Protein AF-A0A8S2LS28-F1 (afdb_monomer_lite)

Sequence (452 aa):
VANTTALYVLKAKDIATNVQEQQVVNEIISTATQCALATSQLVACTKVVAATISSPLCQEQLIESARNVTRSIEAVLQSCLPPAIIESSYCELNEGGKTVRRTLGEFLLHIKLVTDSTEVRSERTFSPMINSQSKLFSHRMIAHDEIEELDEENEDRQHDESIDQILIASDQLFSSVGDTAEMVKQAKILAQATAQLVSSLRQQAESVDDDTNQQQRFLSAAKMLADATAQMVESAKICATKPHDAQFQYQLKKSVEELRLATNMATSDHIKRKVLKRVEQCAKHCASYATQCIAATSASAVTHKHHQSHQDLVQQCKVIADLIPHIVQSIRACMITPDSYACQSNLLNTCEDFLGPATHLTNLINAILPSIQDQSQILQLTNSSKQLSHGLNDLRPCLNRAQELCYSTPLDTEAIVESIELLDRQLKNVKQQINDGNVRIQFQKNNFVLRI

Organism: NCBI:txid392030

InterPro domains:
  IPR035964 I/LWEQ domain superfamily [SSF109885] (1-108)
  IPR035964 I/LWEQ domain superfamily [SSF109885] (153-250)
  IPR049108 Talin, R4 domain [PF21692] (278-402)
  IPR057346 Talin-1/2, VBS2 domain [PF25177] (159-269)

Structure (mmCIF, N/CA/C/O backbone):
data_AF-A0A8S2LS28-F1
#
_entry.id   AF-A0A8S2LS28-F1
#
loop_
_atom_site.group_PDB
_atom_site.id
_atom_site.type_symbol
_atom_site.label_atom_id
_atom_site.label_alt_id
_atom_site.label_comp_id
_atom_site.label_asym_id
_atom_site.label_entity_id
_atom_site.label_seq_id
_atom_site.pdbx_PDB_ins_code
_atom_site.Cartn_x
_atom_site.Cartn_y
_atom_site.Cartn_z
_atom_site.occupancy
_atom_site.B_iso_or_equiv
_atom_site.auth_seq_id
_atom_site.auth_comp_id
_atom_site.auth_asym_id
_atom_site.auth_atom_id
_atom_site.pdbx_PDB_model_num
ATOM 1 N N . VAL A 1 1 ? 2.860 27.534 -6.891 1.00 83.50 1 VAL A N 1
ATOM 2 C CA . VAL A 1 1 ? 4.111 27.111 -6.220 1.00 83.50 1 VAL A CA 1
ATOM 3 C C . VAL A 1 1 ? 4.777 28.266 -5.477 1.00 83.50 1 VAL A C 1
ATOM 5 O O . VAL A 1 1 ? 4.610 28.332 -4.277 1.00 83.50 1 VAL A O 1
ATOM 8 N N . ALA A 1 2 ? 5.440 29.234 -6.126 1.00 88.50 2 ALA A N 1
ATOM 9 C CA . ALA A 1 2 ? 6.189 30.277 -5.397 1.00 88.50 2 ALA A CA 1
ATOM 10 C C . ALA A 1 2 ? 5.367 31.056 -4.346 1.00 88.50 2 ALA A C 1
ATOM 12 O O . ALA A 1 2 ? 5.822 31.232 -3.220 1.00 88.50 2 ALA A O 1
ATOM 13 N N . ASN A 1 3 ? 4.139 31.464 -4.685 1.00 89.12 3 ASN A N 1
ATOM 14 C CA . ASN A 1 3 ? 3.262 32.182 -3.753 1.00 89.12 3 ASN A CA 1
ATOM 15 C C . ASN A 1 3 ? 2.803 31.300 -2.581 1.00 89.12 3 ASN A C 1
ATOM 17 O O . ASN A 1 3 ? 2.796 31.754 -1.441 1.00 89.12 3 ASN A O 1
ATOM 21 N N . THR A 1 4 ? 2.455 30.036 -2.844 1.00 87.88 4 THR A N 1
ATOM 22 C CA . THR A 1 4 ? 2.045 29.091 -1.797 1.00 87.88 4 THR A CA 1
ATOM 23 C C . THR A 1 4 ? 3.216 28.755 -0.874 1.00 87.88 4 THR A C 1
ATOM 25 O O . THR A 1 4 ? 3.053 28.769 0.344 1.00 87.88 4 THR A O 1
ATOM 28 N N . THR A 1 5 ? 4.424 28.567 -1.416 1.00 89.56 5 THR A N 1
ATOM 29 C CA . THR A 1 5 ? 5.627 28.343 -0.604 1.00 89.56 5 THR A CA 1
ATOM 30 C C . THR A 1 5 ? 6.024 29.574 0.206 1.00 89.56 5 THR A C 1
ATOM 32 O O . THR A 1 5 ? 6.470 29.435 1.339 1.00 89.56 5 THR A O 1
ATOM 35 N N . ALA A 1 6 ? 5.836 30.787 -0.323 1.00 90.94 6 ALA A N 1
ATOM 36 C CA . ALA A 1 6 ? 6.096 32.012 0.431 1.00 90.94 6 ALA A CA 1
ATOM 37 C C . ALA A 1 6 ? 5.185 32.124 1.664 1.00 90.94 6 ALA A C 1
ATOM 39 O O . ALA A 1 6 ? 5.668 32.436 2.749 1.00 90.94 6 ALA A O 1
ATOM 40 N N . LEU A 1 7 ? 3.894 31.806 1.517 1.00 89.75 7 LEU A N 1
ATOM 41 C CA . LEU A 1 7 ? 2.953 31.757 2.641 1.00 89.75 7 LEU A CA 1
ATOM 42 C C . LEU A 1 7 ? 3.354 30.696 3.675 1.00 89.75 7 LEU A C 1
ATOM 44 O O . LEU A 1 7 ? 3.335 30.972 4.870 1.00 89.75 7 LEU A O 1
ATOM 48 N N . TYR A 1 8 ? 3.769 29.511 3.223 1.00 92.25 8 TYR A N 1
ATOM 49 C CA . TYR A 1 8 ? 4.277 28.448 4.094 1.00 92.25 8 TYR A CA 1
ATOM 50 C C . TYR A 1 8 ? 5.528 28.877 4.883 1.00 92.25 8 TYR A C 1
ATOM 52 O O . TYR A 1 8 ? 5.586 28.717 6.099 1.00 92.25 8 TYR A O 1
ATOM 60 N N . VAL A 1 9 ? 6.505 29.492 4.211 1.00 92.81 9 VAL A N 1
ATOM 61 C CA . VAL A 1 9 ? 7.738 29.995 4.838 1.00 92.81 9 VAL A CA 1
ATOM 62 C C . VAL A 1 9 ? 7.443 31.112 5.840 1.00 92.81 9 VAL A C 1
ATOM 64 O O . VAL A 1 9 ? 8.090 31.172 6.883 1.00 92.81 9 VAL A O 1
ATOM 67 N N . LEU A 1 10 ? 6.480 31.993 5.553 1.00 91.38 10 LEU A N 1
ATOM 68 C CA . LEU A 1 10 ? 6.049 33.020 6.504 1.00 91.38 10 LEU A CA 1
ATOM 69 C C . LEU A 1 10 ? 5.444 32.390 7.761 1.00 91.38 10 LEU A C 1
ATOM 71 O O . LEU A 1 10 ? 5.875 32.728 8.856 1.00 91.38 10 LEU A O 1
ATOM 75 N N . LYS A 1 11 ? 4.562 31.395 7.610 1.00 89.50 11 LYS A N 1
ATOM 76 C CA . LYS A 1 11 ? 4.008 30.652 8.752 1.00 89.50 11 LYS A CA 1
ATOM 77 C C . LYS A 1 11 ? 5.091 29.970 9.593 1.00 89.50 11 LYS A C 1
ATOM 79 O O . LYS A 1 11 ? 5.051 30.061 10.815 1.00 89.50 11 LYS A O 1
ATOM 84 N N . ALA A 1 12 ? 6.080 29.330 8.965 1.00 89.31 12 ALA A N 1
ATOM 85 C CA . ALA A 1 12 ? 7.206 28.725 9.686 1.00 89.31 12 ALA A CA 1
ATOM 86 C C . ALA A 1 12 ? 7.995 29.768 10.501 1.00 89.31 12 ALA A C 1
ATOM 88 O O . ALA A 1 12 ? 8.379 29.519 11.643 1.00 89.31 12 ALA A O 1
ATOM 89 N N . LYS A 1 13 ? 8.197 30.967 9.938 1.00 89.06 13 LYS A N 1
ATOM 90 C CA . LYS A 1 13 ? 8.853 32.085 10.631 1.00 89.06 13 LYS A CA 1
ATOM 91 C C . LYS A 1 13 ? 8.015 32.628 11.785 1.00 89.06 13 LYS A C 1
ATOM 93 O O . LYS A 1 13 ? 8.578 32.904 12.838 1.00 89.06 13 LYS A O 1
ATOM 98 N N . ASP A 1 14 ? 6.700 32.738 11.614 1.00 88.25 14 ASP A N 1
ATOM 99 C CA . ASP A 1 14 ? 5.787 33.165 12.677 1.00 88.25 14 ASP A CA 1
ATOM 100 C C . ASP A 1 14 ? 5.802 32.169 13.844 1.00 88.25 14 ASP A C 1
ATOM 102 O O . ASP A 1 14 ? 5.876 32.573 15.003 1.00 88.25 14 ASP A O 1
ATOM 106 N N . ILE A 1 15 ? 5.842 30.865 13.558 1.00 86.12 15 ILE A N 1
ATOM 107 C CA . ILE A 1 15 ? 6.005 29.823 14.581 1.00 86.12 15 ILE A CA 1
ATOM 108 C C . ILE A 1 15 ? 7.330 29.993 15.325 1.00 86.12 15 ILE A C 1
ATOM 110 O O . ILE A 1 15 ? 7.340 29.965 16.554 1.00 86.12 15 ILE A O 1
ATOM 114 N N . ALA A 1 16 ? 8.426 30.256 14.608 1.00 86.19 16 ALA A N 1
ATOM 115 C CA . ALA A 1 16 ? 9.731 30.491 15.221 1.00 86.19 16 ALA A CA 1
ATOM 116 C C . ALA A 1 16 ? 9.730 31.688 16.195 1.00 86.19 16 ALA A C 1
ATOM 118 O O . ALA A 1 16 ? 10.484 31.674 17.163 1.00 86.19 16 ALA A O 1
ATOM 119 N N . THR A 1 17 ? 8.866 32.698 16.012 1.00 85.62 17 THR A N 1
ATOM 120 C CA . THR A 1 17 ? 8.755 33.816 16.977 1.00 85.62 17 THR A CA 1
ATOM 121 C C . THR A 1 17 ? 8.177 33.407 18.334 1.00 85.62 17 THR A C 1
ATOM 123 O O . THR A 1 17 ? 8.428 34.083 19.330 1.00 85.62 17 THR A O 1
ATOM 126 N N . ASN A 1 18 ? 7.443 32.292 18.387 1.00 81.44 18 ASN A N 1
ATOM 127 C CA . ASN A 1 18 ? 6.780 31.792 19.591 1.00 81.44 18 ASN A CA 1
ATOM 128 C C . ASN A 1 18 ? 7.591 30.705 20.323 1.00 81.44 18 ASN A C 1
ATOM 130 O O . ASN A 1 18 ? 7.162 30.222 21.372 1.00 81.44 18 ASN A O 1
ATOM 134 N N . VAL A 1 19 ? 8.755 30.315 19.792 1.00 82.81 19 VAL A N 1
ATOM 135 C CA . VAL A 1 19 ? 9.632 29.289 20.374 1.00 82.81 19 VAL A CA 1
ATOM 136 C C . VAL A 1 19 ? 10.618 29.929 21.355 1.00 82.81 19 VAL A C 1
ATOM 138 O O . VAL A 1 19 ? 11.262 30.930 21.055 1.00 82.81 19 VAL A O 1
ATOM 141 N N . GLN A 1 20 ? 10.748 29.339 22.546 1.00 79.31 20 GLN A N 1
ATOM 142 C CA . GLN A 1 20 ? 11.611 29.860 23.618 1.00 79.31 20 GLN A CA 1
ATOM 143 C C . GLN A 1 20 ? 13.089 29.481 23.430 1.00 79.31 20 GLN A C 1
ATOM 145 O O . GLN A 1 20 ? 13.981 30.198 23.883 1.00 79.31 20 GLN A O 1
ATOM 150 N N . GLU A 1 21 ? 13.360 28.356 22.767 1.00 84.56 21 GLU A N 1
ATOM 151 C CA . GLU A 1 21 ? 14.707 27.824 22.587 1.00 84.56 21 GLU A CA 1
ATOM 152 C C . GLU A 1 21 ? 15.373 28.376 21.321 1.00 84.56 21 GLU A C 1
ATOM 154 O O . GLU A 1 21 ? 14.998 28.068 20.191 1.00 84.56 21 GLU A O 1
ATOM 159 N N . GLN A 1 22 ? 16.415 29.187 21.508 1.00 82.94 22 GLN A N 1
ATOM 160 C CA . GLN A 1 22 ? 17.060 29.920 20.417 1.00 82.94 22 GLN A CA 1
ATOM 161 C C . GLN A 1 22 ? 17.765 29.014 19.389 1.00 82.94 22 GLN A C 1
ATOM 163 O O . GLN A 1 22 ? 17.930 29.406 18.235 1.00 82.94 22 GLN A O 1
ATOM 168 N N . GLN A 1 23 ? 18.167 27.800 19.782 1.00 83.75 23 GLN A N 1
ATOM 169 C CA . GLN A 1 23 ? 18.731 26.811 18.856 1.00 83.75 23 GLN A CA 1
ATOM 170 C C . GLN A 1 23 ? 17.678 26.321 17.855 1.00 83.75 23 GLN A C 1
ATOM 172 O O . GLN A 1 23 ? 17.929 26.361 16.652 1.00 83.75 23 GLN A O 1
ATOM 177 N N . VAL A 1 24 ? 16.483 25.981 18.343 1.00 82.62 24 VAL A N 1
ATOM 178 C CA . VAL A 1 24 ? 15.341 25.550 17.523 1.00 82.62 24 VAL A CA 1
ATOM 179 C C . VAL A 1 24 ? 14.871 26.683 16.606 1.00 82.62 24 VAL A C 1
ATOM 181 O O . VAL A 1 24 ? 14.638 26.467 15.421 1.00 82.62 24 VAL A O 1
ATOM 184 N N . VAL A 1 25 ? 14.830 27.926 17.103 1.00 85.94 25 VAL A N 1
ATOM 185 C CA . VAL A 1 25 ? 14.529 29.109 16.273 1.00 85.94 25 VAL A CA 1
ATOM 186 C C . VAL A 1 25 ? 15.505 29.225 15.099 1.00 85.94 25 VAL A C 1
ATOM 188 O O . VAL A 1 25 ? 15.082 29.383 13.956 1.00 85.94 25 VAL A O 1
ATOM 191 N N . ASN A 1 26 ? 16.812 29.129 15.355 1.00 88.19 26 ASN A N 1
ATOM 192 C CA . ASN A 1 26 ? 17.822 29.237 14.300 1.00 88.19 26 ASN A CA 1
ATOM 193 C C . ASN A 1 26 ? 17.709 28.103 13.270 1.00 88.19 26 ASN A C 1
ATOM 195 O O . ASN A 1 26 ? 17.910 28.341 12.077 1.00 88.19 26 ASN A O 1
ATOM 199 N N . GLU A 1 27 ? 17.364 26.895 13.716 1.00 88.56 27 GLU A N 1
ATOM 200 C CA . GLU A 1 27 ? 17.134 25.743 12.848 1.00 88.56 27 GLU A CA 1
ATOM 201 C C . GLU A 1 27 ? 15.924 25.958 11.929 1.00 88.56 27 GLU A C 1
ATOM 203 O O . GLU A 1 27 ? 16.075 25.867 10.710 1.00 88.56 27 GLU A O 1
ATOM 208 N N . ILE A 1 28 ? 14.772 26.365 12.478 1.00 89.12 28 ILE A N 1
ATOM 209 C CA . ILE A 1 28 ? 13.546 26.648 11.709 1.00 89.12 28 ILE A CA 1
ATOM 210 C C . ILE A 1 28 ? 13.777 27.771 10.692 1.00 89.12 28 ILE A C 1
ATOM 212 O O . ILE A 1 28 ? 13.354 27.686 9.539 1.00 89.12 28 ILE A O 1
ATOM 216 N N . ILE A 1 29 ? 14.470 28.845 11.084 1.00 90.81 29 ILE A N 1
ATOM 217 C CA . ILE A 1 29 ? 14.771 29.951 10.167 1.00 90.81 29 ILE A CA 1
ATOM 218 C C . ILE A 1 29 ? 15.705 29.492 9.041 1.00 90.81 29 ILE A C 1
ATOM 220 O O . ILE A 1 29 ? 15.517 29.899 7.888 1.00 90.81 29 ILE A O 1
ATOM 224 N N . SER A 1 30 ? 16.690 28.645 9.346 1.00 91.06 30 SER A N 1
ATOM 225 C CA . SER A 1 30 ? 17.614 28.088 8.356 1.00 91.06 30 SER A CA 1
ATOM 226 C C . SER A 1 30 ? 16.880 27.207 7.340 1.00 91.06 30 SER A C 1
ATOM 228 O O . SER A 1 30 ? 16.948 27.471 6.135 1.00 91.06 30 SER A O 1
ATOM 230 N N . THR A 1 31 ? 16.097 26.230 7.810 1.00 91.44 31 THR A N 1
ATOM 231 C CA . THR A 1 31 ? 15.324 25.315 6.953 1.00 91.44 31 THR A CA 1
ATOM 232 C C . THR A 1 31 ? 14.282 26.073 6.124 1.00 91.44 31 THR A C 1
ATOM 234 O O . THR A 1 31 ? 14.168 25.850 4.915 1.00 91.44 31 THR A O 1
ATOM 237 N N . ALA A 1 32 ? 13.594 27.061 6.708 1.00 92.44 32 ALA A N 1
ATOM 238 C CA . ALA A 1 32 ? 12.613 27.885 6.000 1.00 92.44 32 ALA A CA 1
ATOM 239 C C . ALA A 1 32 ? 13.264 28.765 4.916 1.00 92.44 32 ALA A C 1
ATOM 241 O O . ALA A 1 32 ? 12.710 28.951 3.827 1.00 92.44 32 ALA A O 1
ATOM 242 N N . THR A 1 33 ? 14.467 29.283 5.176 1.00 92.94 33 THR A N 1
ATOM 243 C CA . THR A 1 33 ? 15.238 30.055 4.189 1.00 92.94 33 THR A CA 1
ATOM 244 C C . THR A 1 33 ? 15.722 29.164 3.046 1.00 92.94 33 THR A C 1
ATOM 246 O O . THR A 1 33 ? 15.636 29.558 1.880 1.00 92.94 33 THR A O 1
ATOM 249 N N . GLN A 1 34 ? 16.156 27.940 3.352 1.00 91.88 34 GLN A N 1
ATOM 250 C CA . GLN A 1 34 ? 16.538 26.952 2.347 1.00 91.88 34 GLN A CA 1
ATOM 251 C C . GLN A 1 34 ? 15.347 26.536 1.470 1.00 91.88 34 GLN A C 1
ATOM 253 O O . GLN A 1 34 ? 15.490 26.461 0.250 1.00 91.88 34 GLN A O 1
ATOM 258 N N . CYS A 1 35 ? 14.150 26.395 2.047 1.00 92.62 35 CYS A N 1
ATOM 259 C CA . CYS A 1 35 ? 12.914 26.156 1.298 1.00 92.62 35 CYS A CA 1
ATOM 260 C C . CYS A 1 35 ? 12.576 27.302 0.329 1.00 92.62 35 CYS A C 1
ATOM 262 O O . CYS A 1 35 ? 12.234 27.068 -0.838 1.00 92.62 35 CYS A O 1
ATOM 264 N N . ALA A 1 36 ? 12.721 28.557 0.766 1.00 92.62 36 ALA A N 1
ATOM 265 C CA . ALA A 1 36 ? 12.530 29.719 -0.104 1.00 92.62 36 ALA A CA 1
ATOM 266 C C . ALA A 1 36 ? 13.556 29.764 -1.256 1.00 92.62 36 ALA A C 1
ATOM 268 O O . ALA A 1 36 ? 13.208 30.090 -2.398 1.00 92.62 36 ALA A O 1
ATOM 269 N N . LEU A 1 37 ? 14.812 29.396 -0.977 1.00 92.12 37 LEU A N 1
ATOM 270 C CA . LEU A 1 37 ? 15.877 29.323 -1.978 1.00 92.12 37 LEU A CA 1
ATOM 271 C C . LEU A 1 37 ? 15.606 28.226 -3.015 1.00 92.12 37 LEU A C 1
ATOM 273 O O . LEU A 1 37 ? 15.642 28.514 -4.211 1.00 92.12 37 LEU A O 1
ATOM 277 N N . ALA A 1 38 ? 15.282 27.006 -2.577 1.00 90.75 38 ALA A N 1
ATOM 278 C CA . ALA A 1 38 ? 14.950 25.886 -3.462 1.00 90.75 38 ALA A CA 1
ATOM 279 C C . ALA A 1 38 ? 13.781 26.241 -4.395 1.00 90.75 38 ALA A C 1
ATOM 281 O O . ALA A 1 38 ? 13.819 25.982 -5.597 1.00 90.75 38 ALA A O 1
ATOM 282 N N . THR A 1 39 ? 12.775 26.944 -3.870 1.00 92.75 39 THR A N 1
ATOM 283 C CA . THR A 1 39 ? 11.625 27.406 -4.663 1.00 92.75 39 THR A CA 1
ATOM 284 C C . THR A 1 39 ? 12.027 28.455 -5.698 1.00 92.75 39 THR A C 1
ATOM 286 O O . THR A 1 39 ? 11.558 28.432 -6.836 1.00 92.75 39 THR A O 1
ATOM 289 N N . SER A 1 40 ? 12.934 29.363 -5.337 1.00 92.12 40 SER A N 1
ATOM 290 C CA . SER A 1 40 ? 13.470 30.365 -6.266 1.00 92.12 40 SER A CA 1
ATOM 291 C C . SER A 1 40 ? 14.289 29.715 -7.385 1.00 92.12 40 SER A C 1
ATOM 293 O O . SER A 1 40 ? 14.170 30.109 -8.547 1.00 92.12 40 SER A O 1
ATOM 295 N N . GLN A 1 41 ? 15.071 28.684 -7.054 1.00 89.88 41 GLN A N 1
ATOM 296 C CA . GLN A 1 41 ? 15.812 27.880 -8.026 1.00 89.88 41 GLN A CA 1
ATOM 297 C C . GLN A 1 41 ? 14.872 27.129 -8.971 1.00 89.88 41 GLN A C 1
ATOM 299 O O . GLN A 1 41 ? 15.098 27.159 -10.178 1.00 89.88 41 GLN A O 1
ATOM 304 N N . LEU A 1 42 ? 13.777 26.550 -8.467 1.00 90.62 42 LEU A N 1
ATOM 305 C CA . LEU A 1 42 ? 12.749 25.923 -9.300 1.00 90.62 42 LEU A CA 1
ATOM 306 C C . LEU A 1 42 ? 12.133 26.918 -10.295 1.00 90.62 42 LEU A C 1
ATOM 308 O O . LEU A 1 42 ? 12.010 26.607 -11.480 1.00 90.62 42 LEU A O 1
ATOM 312 N N . VAL A 1 43 ? 11.781 28.130 -9.853 1.00 90.38 43 VAL A N 1
ATOM 313 C CA . VAL A 1 43 ? 11.233 29.172 -10.742 1.00 90.38 43 VAL A CA 1
ATOM 314 C C . VAL A 1 43 ? 12.255 29.588 -11.802 1.00 90.38 43 VAL A C 1
ATOM 316 O O . VAL A 1 43 ? 11.899 29.747 -12.971 1.00 90.38 43 VAL A O 1
ATOM 319 N N . ALA A 1 44 ? 13.520 29.763 -11.415 1.00 86.56 44 ALA A N 1
ATOM 320 C CA . ALA A 1 44 ? 14.593 30.102 -12.345 1.00 86.56 44 ALA A CA 1
ATOM 321 C C . ALA A 1 44 ? 14.822 28.981 -13.373 1.00 86.56 44 ALA A C 1
ATOM 323 O O . ALA A 1 44 ? 14.839 29.256 -14.572 1.00 86.56 44 ALA A O 1
ATOM 324 N N . CYS A 1 45 ? 14.906 27.729 -12.914 1.00 84.31 45 CYS A N 1
ATOM 325 C CA . CYS A 1 45 ? 15.014 26.535 -13.749 1.00 84.31 45 CYS A CA 1
ATOM 326 C C . CYS A 1 45 ? 13.861 26.480 -14.757 1.00 84.31 45 CYS A C 1
ATOM 328 O O . CYS A 1 45 ? 14.100 26.454 -15.961 1.00 84.31 45 CYS A O 1
ATOM 330 N N . THR A 1 46 ? 12.620 26.619 -14.279 1.00 87.38 46 THR A N 1
ATOM 331 C CA . THR A 1 46 ? 11.401 26.618 -15.105 1.00 87.38 46 THR A CA 1
ATOM 332 C C . THR A 1 46 ? 11.450 27.665 -16.214 1.00 87.38 46 THR A C 1
ATOM 334 O O . THR A 1 46 ? 11.116 27.363 -17.356 1.00 87.38 46 THR A O 1
ATOM 337 N N . LYS A 1 47 ? 11.905 28.888 -15.918 1.00 83.81 47 LYS A N 1
ATOM 338 C CA . LYS A 1 47 ? 12.027 29.953 -16.926 1.00 83.81 47 LYS A CA 1
ATOM 339 C C . LYS A 1 47 ? 13.036 29.615 -18.021 1.00 83.81 47 LYS A C 1
ATOM 341 O O . LYS A 1 47 ? 12.785 29.926 -19.181 1.00 83.81 47 LYS A O 1
ATOM 346 N N . VAL A 1 48 ? 14.159 28.997 -17.658 1.00 84.12 48 VAL A N 1
ATOM 347 C CA . VAL A 1 48 ? 15.207 28.604 -18.612 1.00 84.12 48 VAL A CA 1
ATOM 348 C C . VAL A 1 48 ? 14.732 27.447 -19.488 1.00 84.12 48 VAL A C 1
ATOM 350 O O . VAL A 1 48 ? 14.964 27.462 -20.695 1.00 84.12 48 VAL A O 1
ATOM 353 N N . VAL A 1 49 ? 14.029 26.473 -18.904 1.00 80.25 49 VAL A N 1
ATOM 354 C CA . VAL A 1 49 ? 13.598 25.271 -19.628 1.00 80.25 49 VAL A CA 1
ATOM 355 C C . VAL A 1 49 ? 12.253 25.405 -20.338 1.00 80.25 49 VAL A C 1
ATOM 357 O O . VAL A 1 49 ? 11.918 24.538 -21.137 1.00 80.25 49 VAL A O 1
ATOM 360 N N . ALA A 1 50 ? 11.485 26.476 -20.106 1.00 76.19 50 ALA A N 1
ATOM 361 C CA . ALA A 1 50 ? 10.165 26.670 -20.714 1.00 76.19 50 ALA A CA 1
ATOM 362 C C . ALA A 1 50 ? 10.194 26.597 -22.253 1.00 76.19 50 ALA A C 1
ATOM 364 O O . ALA A 1 50 ? 9.287 26.032 -22.860 1.00 76.19 50 ALA A O 1
ATOM 365 N N . ALA A 1 51 ? 11.252 27.118 -22.885 1.00 72.56 51 ALA A N 1
ATOM 366 C CA . ALA A 1 51 ? 11.423 27.091 -24.341 1.00 72.56 51 ALA A CA 1
ATOM 367 C C . ALA A 1 51 ? 11.893 25.728 -24.888 1.00 72.56 51 ALA A C 1
ATOM 369 O O . ALA A 1 51 ? 11.788 25.473 -26.085 1.00 72.56 51 ALA A O 1
ATOM 370 N N . THR A 1 52 ? 12.408 24.850 -24.025 1.00 75.88 52 THR A N 1
ATOM 371 C CA . THR A 1 52 ? 12.964 23.535 -24.378 1.00 75.88 52 THR A CA 1
ATOM 372 C C . THR A 1 52 ? 12.292 22.415 -23.592 1.00 75.88 52 THR A C 1
ATOM 374 O O . THR A 1 52 ? 12.894 21.368 -23.364 1.00 75.88 52 THR A O 1
ATOM 377 N N . ILE A 1 53 ? 11.042 22.616 -23.165 1.00 68.31 53 ILE A N 1
ATOM 378 C CA . ILE A 1 53 ? 10.360 21.704 -22.241 1.00 68.31 53 ILE A CA 1
ATOM 379 C C . ILE A 1 53 ? 10.043 20.342 -22.867 1.00 68.31 53 ILE A C 1
ATOM 381 O O . ILE A 1 53 ? 9.813 19.373 -22.155 1.00 68.31 53 ILE A O 1
ATOM 385 N N . SER A 1 54 ? 10.099 20.241 -24.196 1.00 63.66 54 SER A N 1
ATOM 386 C CA . SER A 1 54 ? 10.042 18.982 -24.947 1.00 63.66 54 SER A CA 1
ATOM 387 C C . SER A 1 54 ? 11.316 18.136 -24.797 1.00 63.66 54 SER A C 1
ATOM 389 O O . SER A 1 54 ? 11.309 16.959 -25.142 1.00 63.66 54 SER A O 1
ATOM 391 N N . SER A 1 55 ? 12.416 18.717 -24.303 1.00 70.00 55 SER A N 1
ATOM 392 C CA . SER A 1 55 ? 13.682 18.014 -24.104 1.00 70.00 55 SER A CA 1
ATOM 393 C C . SER A 1 55 ? 13.655 17.149 -22.833 1.00 70.00 55 SER A C 1
ATOM 395 O O . SER A 1 55 ? 13.365 17.676 -21.755 1.00 70.00 55 SER A O 1
ATOM 397 N N . PRO A 1 56 ? 14.060 15.867 -22.917 1.00 57.69 56 PRO A N 1
ATOM 398 C CA . PRO A 1 56 ? 14.128 14.933 -21.785 1.00 57.69 56 PRO A CA 1
ATOM 399 C C . PRO A 1 56 ? 14.931 15.470 -20.599 1.00 57.69 56 PRO A C 1
ATOM 401 O O . PRO A 1 56 ? 14.494 15.451 -19.454 1.00 57.69 56 PRO A O 1
ATOM 404 N N . LEU A 1 57 ? 16.120 15.994 -20.897 1.00 67.19 57 LEU A N 1
ATOM 405 C CA . LEU A 1 57 ? 17.095 16.432 -19.899 1.00 67.19 57 LEU A CA 1
ATOM 406 C C . LEU A 1 57 ? 16.595 17.665 -19.145 1.00 67.19 57 LEU A C 1
ATOM 408 O O . LEU A 1 57 ? 16.831 17.823 -17.952 1.00 67.19 57 LEU A O 1
ATOM 412 N N . CYS A 1 58 ? 15.873 18.543 -19.839 1.00 71.88 58 CYS A N 1
ATOM 413 C CA . CYS A 1 58 ? 15.264 19.720 -19.237 1.00 71.88 58 CYS A CA 1
ATOM 414 C C . CYS A 1 58 ? 14.114 19.345 -18.292 1.00 71.88 58 CYS A C 1
ATOM 416 O O . CYS A 1 58 ? 13.931 20.000 -17.267 1.00 71.88 58 CYS A O 1
ATOM 418 N N . GLN A 1 59 ? 13.371 18.283 -18.617 1.00 68.38 59 GLN A N 1
ATOM 419 C CA . GLN A 1 59 ? 12.316 17.746 -17.757 1.00 68.38 59 GLN A CA 1
ATOM 420 C C . GLN A 1 59 ? 12.908 17.137 -16.483 1.00 68.38 59 GLN A C 1
ATOM 422 O O . GLN A 1 59 ? 12.434 17.454 -15.398 1.00 68.38 59 GLN A O 1
ATOM 427 N N . GLU A 1 60 ? 13.980 16.346 -16.594 1.00 67.69 60 GLU A N 1
ATOM 428 C CA . GLU A 1 60 ? 14.688 15.779 -15.435 1.00 67.69 60 GLU A CA 1
ATOM 429 C C . GLU A 1 60 ? 15.206 16.858 -14.479 1.00 67.69 60 GLU A C 1
ATOM 431 O O . GLU A 1 60 ? 15.022 16.761 -13.269 1.00 67.69 60 GLU A O 1
ATOM 436 N N . GLN A 1 61 ? 15.801 17.929 -15.010 1.00 76.94 61 GLN A N 1
ATOM 437 C CA . GLN A 1 61 ? 16.304 19.036 -14.188 1.00 76.94 61 GLN A CA 1
ATOM 438 C C . GLN A 1 61 ? 15.186 19.793 -13.460 1.00 76.94 61 GLN A C 1
ATOM 440 O O . GLN A 1 61 ? 15.360 20.233 -12.320 1.00 76.94 61 GLN A O 1
ATOM 445 N N . LEU A 1 62 ? 14.029 19.949 -14.105 1.00 82.06 62 LEU A N 1
ATOM 446 C CA . LEU A 1 62 ? 12.873 20.613 -13.509 1.00 82.06 62 LEU A CA 1
ATOM 447 C C . LEU A 1 62 ? 12.234 19.748 -12.420 1.00 82.06 62 LEU A C 1
ATOM 449 O O . LEU A 1 62 ? 11.892 20.248 -11.350 1.00 82.06 62 LEU A O 1
ATOM 453 N N . ILE A 1 63 ? 12.147 18.449 -12.676 1.00 76.88 63 ILE A N 1
ATOM 454 C CA . ILE A 1 63 ? 11.726 17.436 -11.718 1.00 76.88 63 ILE A CA 1
ATOM 455 C C . ILE A 1 63 ? 12.640 17.426 -10.481 1.00 76.88 63 ILE A C 1
ATOM 457 O O . ILE A 1 63 ? 12.155 17.489 -9.354 1.00 76.88 63 ILE A O 1
ATOM 461 N N . GLU A 1 64 ? 13.961 17.405 -10.665 1.00 77.38 64 GLU A N 1
ATOM 462 C CA . GLU A 1 64 ? 14.908 17.400 -9.544 1.00 77.38 64 GLU A CA 1
ATOM 463 C C . GLU A 1 64 ? 14.847 18.711 -8.748 1.00 77.38 64 GLU A C 1
ATOM 465 O O . GLU A 1 64 ? 14.915 18.721 -7.518 1.00 77.38 64 GLU A O 1
ATOM 470 N N . SER A 1 65 ? 14.622 19.830 -9.441 1.00 84.50 65 SER A N 1
ATOM 471 C CA . SER A 1 65 ? 14.369 21.120 -8.795 1.00 84.50 65 SER A CA 1
ATOM 472 C C . SER A 1 65 ? 13.082 21.100 -7.962 1.00 84.50 65 SER A C 1
ATOM 474 O O . SER A 1 65 ? 13.053 21.692 -6.886 1.00 84.50 65 SER A O 1
ATOM 476 N N . ALA A 1 66 ? 12.033 20.411 -8.421 1.00 85.00 66 ALA A N 1
ATOM 477 C CA . ALA A 1 66 ? 10.793 20.240 -7.668 1.00 85.00 66 ALA A CA 1
ATOM 478 C C . ALA A 1 66 ? 11.011 19.356 -6.429 1.00 85.00 66 ALA A C 1
ATOM 480 O O . ALA A 1 66 ? 10.636 19.752 -5.327 1.00 85.00 66 ALA A O 1
ATOM 481 N N . ARG A 1 67 ? 11.730 18.234 -6.560 1.00 80.06 67 ARG A N 1
ATOM 482 C CA . ARG A 1 67 ? 12.114 17.379 -5.421 1.00 80.06 67 ARG A CA 1
ATOM 483 C C . ARG A 1 67 ? 12.892 18.131 -4.346 1.00 80.06 67 ARG A C 1
ATOM 485 O O . ARG A 1 67 ? 12.644 17.940 -3.158 1.00 80.06 67 ARG A O 1
ATOM 492 N N . ASN A 1 68 ? 13.811 19.013 -4.740 1.00 84.94 68 ASN A N 1
ATOM 493 C CA . ASN A 1 68 ? 14.548 19.851 -3.791 1.00 84.94 68 ASN A CA 1
ATOM 494 C C . ASN A 1 68 ? 13.621 20.763 -2.968 1.00 84.94 68 ASN A C 1
ATOM 496 O O . ASN A 1 68 ? 13.894 21.002 -1.789 1.00 84.94 68 ASN A O 1
ATOM 500 N N . VAL A 1 69 ? 12.524 21.255 -3.556 1.00 88.81 69 VAL A N 1
ATOM 501 C CA . VAL A 1 69 ? 11.503 22.026 -2.827 1.00 88.81 69 VAL A CA 1
ATOM 502 C C . VAL A 1 69 ? 10.787 21.131 -1.821 1.00 88.81 69 VAL A C 1
ATOM 504 O O . VAL A 1 69 ? 10.695 21.503 -0.655 1.00 88.81 69 VAL A O 1
ATOM 507 N N . THR A 1 70 ? 10.364 19.937 -2.232 1.00 83.81 70 THR A N 1
ATOM 508 C CA . THR A 1 70 ? 9.684 18.971 -1.357 1.00 83.81 70 THR A CA 1
ATOM 509 C C . THR A 1 70 ? 10.536 18.575 -0.148 1.00 83.81 70 THR A C 1
ATOM 511 O O . THR A 1 70 ? 10.095 18.754 0.987 1.00 83.81 70 THR A O 1
ATOM 514 N N . ARG A 1 71 ? 11.803 18.188 -0.361 1.00 84.50 71 ARG A N 1
ATOM 515 C CA . ARG A 1 71 ? 12.739 17.874 0.739 1.00 84.50 71 ARG A CA 1
ATOM 516 C C . ARG A 1 71 ? 12.946 19.053 1.690 1.00 84.50 71 ARG A C 1
ATOM 518 O O . ARG A 1 71 ? 13.128 18.869 2.890 1.00 84.50 71 ARG A O 1
ATOM 525 N N . SER A 1 72 ? 12.921 20.279 1.168 1.00 89.12 72 SER A N 1
ATOM 526 C CA . SER A 1 72 ? 13.062 21.474 2.003 1.00 89.12 72 SER A CA 1
ATOM 527 C C . SER A 1 72 ? 11.824 21.729 2.870 1.00 89.12 72 SER A C 1
ATOM 529 O O . SER A 1 72 ? 11.967 22.218 3.986 1.00 89.12 72 SER A O 1
ATOM 531 N N . ILE A 1 73 ? 10.623 21.381 2.394 1.00 88.56 73 ILE A N 1
ATOM 532 C CA . ILE A 1 73 ? 9.381 21.449 3.183 1.00 88.56 73 ILE A CA 1
ATOM 533 C C . ILE A 1 73 ? 9.424 20.422 4.320 1.00 88.56 73 ILE A C 1
ATOM 535 O O . ILE A 1 73 ? 9.105 20.752 5.457 1.00 88.56 73 ILE A O 1
ATOM 539 N N . GLU A 1 74 ? 9.870 19.195 4.050 1.00 84.12 74 GLU A N 1
ATOM 540 C CA . GLU A 1 74 ? 10.048 18.174 5.093 1.00 84.12 74 GLU A CA 1
ATOM 541 C C . GLU A 1 74 ? 11.062 18.592 6.154 1.00 84.12 74 GLU A C 1
ATOM 543 O O . GLU A 1 74 ? 10.799 18.427 7.342 1.00 84.12 74 GLU A O 1
ATOM 548 N N . ALA A 1 75 ? 12.192 19.180 5.750 1.00 86.44 75 ALA A N 1
ATOM 549 C CA . ALA A 1 75 ? 13.189 19.687 6.689 1.00 86.44 75 ALA A CA 1
ATOM 550 C C . ALA A 1 75 ? 12.604 20.760 7.625 1.00 86.44 75 ALA A C 1
ATOM 552 O O . ALA A 1 75 ? 12.906 20.778 8.817 1.00 86.44 75 ALA A O 1
ATOM 553 N N . VAL A 1 76 ? 11.721 21.624 7.108 1.00 88.94 76 VAL A N 1
ATOM 554 C CA . VAL A 1 76 ? 10.998 22.609 7.927 1.00 88.94 76 VAL A CA 1
ATOM 555 C C . VAL A 1 76 ? 10.027 21.917 8.887 1.00 88.94 76 VAL A C 1
ATOM 557 O O . VAL A 1 76 ? 10.026 22.241 10.074 1.00 88.94 76 VAL A O 1
ATOM 560 N N . LEU A 1 77 ? 9.247 20.934 8.423 1.00 87.50 77 LEU A N 1
ATOM 561 C CA . LEU A 1 77 ? 8.331 20.172 9.283 1.00 87.50 77 LEU A CA 1
ATOM 562 C C . LEU A 1 77 ? 9.073 19.400 10.383 1.00 87.50 77 LEU A C 1
ATOM 564 O O . LEU A 1 77 ? 8.632 19.409 11.526 1.00 87.50 77 LEU A O 1
ATOM 568 N N . GLN A 1 78 ? 10.217 18.791 10.070 1.00 85.50 78 GLN A N 1
ATOM 569 C CA . GLN A 1 78 ? 11.069 18.100 11.041 1.00 85.50 78 GLN A CA 1
ATOM 570 C C . GLN A 1 78 ? 11.596 19.053 12.115 1.00 85.50 78 GLN A C 1
ATOM 572 O O . GLN A 1 78 ? 11.474 18.762 13.303 1.00 85.50 78 GLN A O 1
ATOM 577 N N . SER A 1 79 ? 12.075 20.237 11.718 1.00 85.44 79 SER A N 1
ATOM 578 C CA . SER A 1 79 ? 12.517 21.265 12.674 1.00 85.44 79 SER A CA 1
ATOM 579 C C . SER A 1 79 ? 11.389 21.808 13.562 1.00 85.44 79 SER A C 1
ATOM 581 O O . SER A 1 79 ? 11.660 22.484 14.551 1.00 85.44 79 SER A O 1
ATOM 583 N N . CYS A 1 80 ? 10.126 21.513 13.226 1.00 82.75 80 CYS A N 1
ATOM 584 C CA . CYS A 1 80 ? 8.954 21.996 13.944 1.00 82.75 80 CYS A CA 1
ATOM 585 C C . CYS A 1 80 ? 8.229 20.931 14.799 1.00 82.75 80 CYS A C 1
ATOM 587 O O . CYS A 1 80 ? 7.140 21.212 15.298 1.00 82.75 80 CYS A O 1
ATOM 589 N N . LEU A 1 81 ? 8.778 19.720 14.960 1.00 77.75 81 LEU A N 1
ATOM 590 C CA . LEU A 1 81 ? 8.101 18.603 15.640 1.00 77.75 81 LEU A CA 1
ATOM 591 C C . LEU A 1 81 ? 7.800 18.863 17.141 1.00 77.75 81 LEU A C 1
ATOM 593 O O . LEU A 1 81 ? 8.621 19.451 17.853 1.00 77.75 81 LEU A O 1
ATOM 597 N N . PRO A 1 82 ? 6.660 18.372 17.675 1.00 68.38 82 PRO A N 1
ATOM 598 C CA . PRO A 1 82 ? 6.393 18.362 19.119 1.00 68.38 82 PRO A CA 1
ATOM 599 C C . PRO A 1 82 ? 7.443 17.530 19.889 1.00 68.38 82 PRO A C 1
ATOM 601 O O . PRO A 1 82 ? 7.880 16.501 19.371 1.00 68.38 82 PRO A O 1
ATOM 604 N N . PRO A 1 83 ? 7.852 17.910 21.122 1.00 56.09 83 PRO A N 1
ATOM 605 C CA . PRO A 1 83 ? 7.239 18.896 22.021 1.00 56.09 83 PRO A CA 1
ATOM 606 C C . PRO A 1 83 ? 7.781 20.333 21.891 1.00 56.09 83 PRO A C 1
ATOM 608 O O . PRO A 1 83 ? 7.472 21.171 22.735 1.00 56.09 83 PRO A O 1
ATOM 611 N N . ALA A 1 84 ? 8.590 20.638 20.870 1.00 60.97 84 ALA A N 1
ATOM 612 C CA . ALA A 1 84 ? 9.244 21.944 20.745 1.00 60.97 84 ALA A CA 1
ATOM 613 C C . ALA A 1 84 ? 8.269 23.102 20.434 1.00 60.97 84 ALA A C 1
ATOM 615 O O . ALA A 1 84 ? 8.564 24.257 20.748 1.00 60.97 84 ALA A O 1
ATOM 616 N N . ILE A 1 85 ? 7.107 22.805 19.834 1.00 69.44 85 ILE A N 1
ATOM 617 C CA . ILE A 1 85 ? 6.092 23.769 19.373 1.00 69.44 85 ILE A CA 1
ATOM 618 C C . ILE A 1 85 ? 4.676 23.299 19.746 1.00 69.44 85 ILE A C 1
ATOM 620 O O . ILE A 1 85 ? 4.420 22.113 19.945 1.00 69.44 85 ILE A O 1
ATOM 624 N N . ILE A 1 86 ? 3.742 24.255 19.822 1.00 77.94 86 ILE A N 1
ATOM 625 C CA . ILE A 1 86 ? 2.306 24.033 20.031 1.00 77.94 86 ILE A CA 1
ATOM 626 C C . ILE A 1 86 ? 1.728 23.150 18.912 1.00 77.94 86 ILE A C 1
ATOM 628 O O . ILE A 1 86 ? 1.789 23.497 17.733 1.00 77.94 86 ILE A O 1
ATOM 632 N N . GLU A 1 87 ? 1.079 22.054 19.300 1.00 74.50 87 GLU A N 1
ATOM 633 C CA . GLU A 1 87 ? 0.503 21.036 18.407 1.00 74.50 87 GLU A CA 1
ATOM 634 C C . GLU A 1 87 ? -0.477 21.615 17.363 1.00 74.50 87 GLU A C 1
ATOM 636 O O . GLU A 1 87 ? -0.449 21.232 16.195 1.00 74.50 87 GLU A O 1
ATOM 641 N N . SER A 1 88 ? -1.267 22.629 17.740 1.00 77.62 88 SER A N 1
ATOM 642 C CA . SER A 1 88 ? -2.163 23.357 16.822 1.00 77.62 88 SER A CA 1
ATOM 643 C C . SER A 1 88 ? -1.404 24.102 15.718 1.00 77.62 88 SER A C 1
ATOM 645 O O . SER A 1 88 ? -1.794 24.053 14.554 1.00 77.62 88 SER A O 1
ATOM 647 N N . SER A 1 89 ? -0.306 24.783 16.060 1.00 81.00 89 SER A N 1
ATOM 648 C CA . SER A 1 89 ? 0.503 25.528 15.089 1.00 81.00 89 SER A CA 1
ATOM 649 C C . SER A 1 89 ? 1.280 24.590 14.165 1.00 81.00 89 SER A C 1
ATOM 651 O O . SER A 1 89 ? 1.458 24.893 12.987 1.00 81.00 89 SER A O 1
ATOM 653 N N . TYR A 1 90 ? 1.694 23.428 14.679 1.00 83.50 90 TYR A N 1
ATOM 654 C CA . TYR A 1 90 ? 2.292 22.369 13.872 1.00 83.50 90 TYR A CA 1
ATOM 655 C C . TYR A 1 90 ? 1.304 21.807 12.842 1.00 83.50 90 TYR A C 1
ATOM 657 O O . TYR A 1 90 ? 1.656 21.677 11.671 1.00 83.50 90 TYR A O 1
ATOM 665 N N . CYS A 1 91 ? 0.054 21.547 13.242 1.00 79.94 91 CYS A N 1
ATOM 666 C CA . CYS A 1 91 ? -0.989 21.086 12.323 1.00 79.94 91 CYS A CA 1
ATOM 667 C C . CYS A 1 91 ? -1.235 22.091 11.187 1.00 79.94 91 CYS A C 1
ATOM 669 O O . CYS A 1 91 ? -1.246 21.713 10.017 1.00 79.94 91 CYS A O 1
ATOM 671 N N . GLU A 1 92 ? -1.354 23.385 11.500 1.00 81.50 92 GLU A N 1
ATOM 672 C CA . GLU A 1 92 ? -1.536 24.433 10.485 1.00 81.50 92 GLU A CA 1
ATOM 673 C C . GLU A 1 92 ? -0.338 24.576 9.534 1.00 81.50 92 GLU A C 1
ATOM 675 O O . GLU A 1 92 ? -0.509 24.879 8.345 1.00 81.50 92 GLU A O 1
ATOM 680 N N . LEU A 1 93 ? 0.881 24.381 10.045 1.00 87.44 93 LEU A N 1
ATOM 681 C CA . LEU A 1 93 ? 2.092 24.360 9.231 1.00 87.44 93 LEU A CA 1
ATOM 682 C C . LEU A 1 93 ? 2.105 23.137 8.312 1.00 87.44 93 LEU A C 1
ATOM 684 O O . LEU A 1 93 ? 2.424 23.274 7.131 1.00 87.44 93 LEU A O 1
ATOM 688 N N . ASN A 1 94 ? 1.722 21.969 8.828 1.00 85.00 94 ASN A N 1
ATOM 689 C CA . ASN A 1 94 ? 1.640 20.734 8.059 1.00 85.00 94 ASN A CA 1
ATOM 690 C C . ASN A 1 94 ? 0.648 20.863 6.894 1.00 85.00 94 ASN A C 1
ATOM 692 O O . ASN A 1 94 ? 1.013 20.591 5.752 1.00 85.00 94 ASN A O 1
ATOM 696 N N . GLU A 1 95 ? -0.546 21.406 7.142 1.00 81.19 95 GLU A N 1
ATOM 697 C CA . GLU A 1 95 ? -1.534 21.708 6.093 1.00 81.19 95 GLU A CA 1
ATOM 698 C C . GLU A 1 95 ? -1.011 22.720 5.057 1.00 81.19 95 GLU A C 1
ATOM 700 O O . GLU A 1 95 ? -1.239 22.593 3.846 1.00 81.19 95 GLU A O 1
ATOM 705 N N . GLY A 1 96 ? -0.234 23.711 5.505 1.00 85.06 96 GLY A N 1
ATOM 706 C CA . GLY A 1 96 ? 0.495 24.610 4.611 1.00 85.06 96 GLY A CA 1
ATOM 707 C C . GLY A 1 96 ? 1.491 23.864 3.715 1.00 85.06 96 GLY A C 1
ATOM 708 O O . GLY A 1 96 ? 1.545 24.126 2.513 1.00 85.06 96 GLY A O 1
ATOM 709 N N . GLY A 1 97 ? 2.235 22.909 4.278 1.00 85.88 97 GLY A N 1
ATOM 710 C CA . GLY A 1 97 ? 3.159 22.036 3.551 1.00 85.88 97 GLY A CA 1
ATOM 711 C C . GLY A 1 97 ? 2.449 21.174 2.504 1.00 85.88 97 GLY A C 1
ATOM 712 O O . GLY A 1 97 ? 2.864 21.180 1.342 1.00 85.88 97 GLY A O 1
ATOM 713 N N . LYS A 1 98 ? 1.331 20.533 2.878 1.00 79.12 98 LYS A N 1
ATOM 714 C CA . LYS A 1 98 ? 0.465 19.754 1.970 1.00 79.12 98 LYS A CA 1
ATOM 715 C C . LYS A 1 98 ? -0.007 20.595 0.786 1.00 79.12 98 LYS A C 1
ATOM 717 O O . LYS A 1 98 ? 0.094 20.200 -0.370 1.00 79.12 98 LYS A O 1
ATOM 722 N N . THR A 1 99 ? -0.465 21.819 1.054 1.00 81.44 99 THR A N 1
ATOM 723 C CA . THR A 1 99 ? -0.935 22.739 0.005 1.00 81.44 99 THR A CA 1
ATOM 724 C C . THR A 1 99 ? 0.168 23.063 -1.009 1.00 81.44 99 THR A C 1
ATOM 726 O O . THR A 1 99 ? -0.082 23.114 -2.219 1.00 81.44 99 THR A O 1
ATOM 729 N N . VAL A 1 100 ? 1.404 23.270 -0.542 1.00 86.38 100 VAL A N 1
ATOM 730 C CA . VAL A 1 100 ? 2.552 23.524 -1.423 1.00 86.38 100 VAL A CA 1
ATOM 731 C C . VAL A 1 100 ? 2.886 22.291 -2.261 1.00 86.38 100 VAL A C 1
ATOM 733 O O . VAL A 1 100 ? 3.068 22.443 -3.471 1.00 86.38 100 VAL A O 1
ATOM 736 N N . ARG A 1 101 ? 2.923 21.098 -1.652 1.00 83.00 101 ARG A N 1
ATOM 737 C CA . ARG A 1 101 ? 3.171 19.825 -2.348 1.00 83.00 101 ARG A CA 1
ATOM 738 C C . ARG A 1 101 ? 2.111 19.531 -3.407 1.00 83.00 101 ARG A C 1
ATOM 740 O O . ARG A 1 101 ? 2.479 19.309 -4.555 1.00 83.00 101 ARG A O 1
ATOM 747 N N . ARG A 1 102 ? 0.821 19.697 -3.093 1.00 76.38 102 ARG A N 1
ATOM 748 C CA . ARG A 1 102 ? -0.283 19.582 -4.066 1.00 76.38 102 ARG A CA 1
ATOM 749 C C . ARG A 1 102 ? -0.100 20.517 -5.262 1.00 76.38 102 ARG A C 1
ATOM 751 O O . ARG A 1 102 ? -0.119 20.082 -6.408 1.00 76.38 102 ARG A O 1
ATOM 758 N N . THR A 1 103 ? 0.164 21.801 -5.000 1.00 78.62 103 THR A N 1
ATOM 759 C CA . THR A 1 103 ? 0.380 22.791 -6.075 1.00 78.62 103 THR A CA 1
ATOM 760 C C . THR A 1 103 ? 1.604 22.443 -6.938 1.00 78.62 103 THR A C 1
ATOM 762 O O . THR A 1 103 ? 1.670 22.791 -8.117 1.00 78.62 103 THR A O 1
ATOM 765 N N . LEU A 1 104 ? 2.626 21.828 -6.337 1.00 82.94 104 LEU A N 1
ATOM 766 C CA . LEU A 1 104 ? 3.829 21.382 -7.033 1.00 82.94 104 LEU A CA 1
ATOM 767 C C . LEU A 1 104 ? 3.557 20.134 -7.887 1.00 82.94 104 LEU A C 1
ATOM 769 O O . LEU A 1 104 ? 4.038 20.078 -9.018 1.00 82.94 104 LEU A O 1
ATOM 773 N N . GLY A 1 105 ? 2.741 19.201 -7.391 1.00 74.38 105 GLY A N 1
ATOM 774 C CA . GLY A 1 105 ? 2.235 18.050 -8.141 1.00 74.38 105 GLY A CA 1
ATOM 775 C C . GLY A 1 105 ? 1.449 18.475 -9.382 1.00 74.38 105 GLY A C 1
ATOM 776 O O . GLY A 1 105 ? 1.817 18.110 -10.494 1.00 74.38 105 GLY A O 1
ATOM 777 N N . GLU A 1 106 ? 0.464 19.367 -9.234 1.00 74.75 106 GLU A N 1
ATOM 778 C CA . GLU A 1 106 ? -0.309 19.918 -10.365 1.00 74.75 106 GLU A CA 1
ATOM 779 C C . GLU A 1 106 ? 0.583 20.565 -11.438 1.00 74.75 106 GLU A C 1
ATOM 781 O O . GLU A 1 106 ? 0.359 20.418 -12.642 1.00 74.75 106 GLU A O 1
ATOM 786 N N . PHE A 1 107 ? 1.629 21.273 -11.010 1.00 81.50 107 PHE A N 1
ATOM 787 C CA . PHE A 1 107 ? 2.598 21.880 -11.916 1.00 81.50 107 PHE A CA 1
ATOM 788 C C . PHE A 1 107 ? 3.385 20.830 -12.717 1.00 81.50 107 PHE A C 1
ATOM 790 O O . PHE A 1 107 ? 3.555 20.983 -13.930 1.00 81.50 107 PHE A O 1
ATOM 797 N N . LEU A 1 108 ? 3.835 19.751 -12.072 1.00 77.00 108 LEU A N 1
ATOM 798 C CA . LEU A 1 108 ? 4.526 18.651 -12.749 1.00 77.00 108 LEU A CA 1
ATOM 799 C C . LEU A 1 108 ? 3.588 17.878 -13.686 1.00 77.00 108 LEU A C 1
ATOM 801 O O . LEU A 1 108 ? 3.989 17.529 -14.801 1.00 77.00 108 LEU A O 1
ATOM 805 N N . LEU A 1 109 ? 2.331 17.681 -13.285 1.00 67.50 109 LEU A N 1
ATOM 806 C CA . LEU A 1 109 ? 1.291 17.075 -14.113 1.00 67.50 109 LEU A CA 1
ATOM 807 C C . LEU A 1 109 ? 1.045 17.891 -15.388 1.00 67.50 109 LEU A C 1
ATOM 809 O O . LEU A 1 109 ? 1.027 17.344 -16.492 1.00 67.50 109 LEU A O 1
ATOM 813 N N . HIS A 1 110 ? 0.937 19.215 -15.263 1.00 71.81 110 HIS A N 1
ATOM 814 C CA . HIS A 1 110 ? 0.757 20.109 -16.406 1.00 71.81 110 HIS A CA 1
ATOM 815 C C . HIS A 1 110 ? 1.926 20.014 -17.402 1.00 71.81 110 HIS A C 1
ATOM 817 O O . HIS A 1 110 ? 1.721 19.977 -18.616 1.00 71.81 110 HIS A O 1
ATOM 823 N N . ILE A 1 111 ? 3.164 19.916 -16.914 1.00 69.25 111 ILE A N 1
ATOM 824 C CA . ILE A 1 111 ? 4.351 19.734 -17.766 1.00 69.25 111 ILE A CA 1
ATOM 825 C C . ILE A 1 111 ? 4.299 18.399 -18.522 1.00 69.25 111 ILE A C 1
ATOM 827 O O . ILE A 1 111 ? 4.697 18.319 -19.690 1.00 69.25 111 ILE A O 1
ATOM 831 N N . LYS A 1 112 ? 3.755 17.358 -17.889 1.00 62.16 112 LYS A N 1
ATOM 832 C CA . LYS A 1 112 ? 3.561 16.039 -18.497 1.00 62.16 112 LYS A CA 1
ATOM 833 C C . LYS A 1 112 ? 2.486 16.060 -19.597 1.00 62.16 112 LYS A C 1
ATOM 835 O O . LYS A 1 112 ? 2.730 15.540 -20.678 1.00 62.16 112 LYS A O 1
ATOM 840 N N . LEU A 1 113 ? 1.358 16.740 -19.383 1.00 61.66 113 LEU A N 1
ATOM 841 C CA . LEU A 1 113 ? 0.264 16.830 -20.367 1.00 61.66 113 LEU A CA 1
ATOM 842 C C . LEU A 1 113 ? 0.606 17.692 -21.597 1.00 61.66 113 LEU A C 1
ATOM 844 O O . LEU A 1 113 ? 0.246 17.356 -22.731 1.00 61.66 113 LEU A O 1
ATOM 848 N N . VAL A 1 114 ? 1.326 18.802 -21.399 1.00 60.66 114 VAL A N 1
ATOM 849 C CA . VAL A 1 114 ? 1.751 19.693 -22.497 1.00 60.66 114 VAL A CA 1
ATOM 850 C C . VAL A 1 114 ? 2.704 18.985 -23.466 1.00 60.66 114 VAL A C 1
ATOM 852 O O . VAL A 1 114 ? 2.694 19.264 -24.664 1.00 60.66 114 VAL A O 1
ATOM 855 N N . THR A 1 115 ? 3.508 18.046 -22.972 1.00 54.75 115 THR A N 1
ATOM 856 C CA . THR A 1 115 ? 4.509 17.333 -23.776 1.00 54.75 115 THR A CA 1
ATOM 857 C C . THR A 1 115 ? 3.901 16.180 -24.580 1.00 54.75 115 THR A C 1
ATOM 859 O O . THR A 1 115 ? 4.231 16.051 -25.762 1.00 54.75 115 THR A O 1
ATOM 862 N N . ASP A 1 116 ? 2.925 15.452 -24.029 1.00 49.06 116 ASP A N 1
ATOM 863 C CA . ASP A 1 116 ? 2.181 14.409 -24.762 1.00 49.06 116 ASP A CA 1
ATOM 864 C C . ASP A 1 116 ? 1.400 14.993 -25.959 1.00 49.06 116 ASP A C 1
ATOM 866 O O . ASP A 1 116 ? 1.305 14.384 -27.025 1.00 49.06 116 ASP A O 1
ATOM 870 N N . SER A 1 117 ? 0.917 16.234 -25.840 1.00 43.22 117 SER A N 1
ATOM 871 C CA . SER A 1 117 ? 0.193 16.933 -26.916 1.00 43.22 117 SER A CA 1
ATOM 872 C C . SER A 1 117 ? 1.081 17.323 -28.112 1.00 43.22 117 SER A C 1
ATOM 874 O O . SER A 1 117 ? 0.580 17.535 -29.220 1.00 43.22 117 SER A O 1
ATOM 876 N N . THR A 1 118 ? 2.401 17.439 -27.913 1.00 45.75 118 THR A N 1
ATOM 877 C CA . THR A 1 118 ? 3.348 17.856 -28.965 1.00 45.75 118 THR A CA 1
ATOM 878 C C . THR A 1 118 ? 3.904 16.699 -29.801 1.00 45.75 118 THR A C 1
ATOM 880 O O . THR A 1 118 ? 4.218 16.913 -30.975 1.00 45.75 118 THR A O 1
ATOM 883 N N . GLU A 1 119 ? 3.961 15.475 -29.265 1.00 41.03 119 GLU A N 1
ATOM 884 C CA . GLU A 1 119 ? 4.460 14.296 -29.998 1.00 41.03 119 GLU A CA 1
ATOM 885 C C . GLU A 1 119 ? 3.471 13.817 -31.079 1.00 41.03 119 GLU A C 1
ATOM 887 O O . GLU A 1 119 ? 3.879 13.506 -32.200 1.00 41.03 119 GLU A O 1
ATOM 892 N N . VAL A 1 120 ? 2.158 13.918 -30.829 1.00 41.75 120 VAL A N 1
ATOM 893 C CA . VAL A 1 120 ? 1.097 13.498 -31.773 1.00 41.75 120 VAL A CA 1
ATOM 894 C C . VAL A 1 120 ? 1.118 14.284 -33.098 1.00 41.75 120 VAL A C 1
ATOM 896 O O . VAL A 1 120 ? 0.619 13.816 -34.125 1.00 41.75 120 VAL A O 1
ATOM 899 N N . ARG A 1 121 ? 1.721 15.480 -33.131 1.00 30.22 121 ARG A N 1
ATOM 900 C CA . ARG A 1 121 ? 1.755 16.327 -34.336 1.00 30.22 121 ARG A CA 1
ATOM 901 C C . ARG A 1 121 ? 2.925 16.017 -35.285 1.00 30.22 121 ARG A C 1
ATOM 903 O O . ARG A 1 121 ? 2.873 16.459 -36.433 1.00 30.22 121 ARG A O 1
ATOM 910 N N . SER A 1 122 ? 3.929 15.244 -34.854 1.00 35.28 122 SER A N 1
ATOM 911 C CA . SER A 1 122 ? 5.166 15.001 -35.627 1.00 35.28 122 SER A CA 1
ATOM 912 C C . SER A 1 122 ? 5.319 13.576 -36.192 1.00 35.28 122 SER A C 1
ATOM 914 O O . SER A 1 122 ? 6.189 13.354 -37.029 1.00 35.28 122 SER A O 1
ATOM 916 N N . GLU A 1 123 ? 4.463 12.615 -35.829 1.00 32.28 123 GLU A N 1
ATOM 917 C CA . GLU A 1 123 ? 4.616 11.193 -36.214 1.00 32.28 123 GLU A CA 1
ATOM 918 C C . GLU A 1 123 ? 4.001 10.785 -37.576 1.00 32.28 123 GLU A C 1
ATOM 920 O O . GLU A 1 123 ? 3.906 9.600 -37.892 1.00 32.28 123 GLU A O 1
ATOM 925 N N . ARG A 1 124 ? 3.623 11.719 -38.462 1.00 30.36 124 ARG A N 1
ATOM 926 C CA . ARG A 1 124 ? 3.050 11.363 -39.787 1.00 30.36 124 ARG A CA 1
ATOM 927 C C . ARG A 1 124 ? 4.058 10.934 -40.870 1.00 30.36 124 ARG A C 1
ATOM 929 O O . ARG A 1 124 ? 3.673 10.835 -42.033 1.00 30.36 124 ARG A O 1
ATOM 936 N N . THR A 1 125 ? 5.305 10.604 -40.538 1.00 30.23 125 THR A N 1
ATOM 937 C CA . THR A 1 125 ? 6.295 10.155 -41.540 1.00 30.23 125 THR A CA 1
ATOM 938 C C . THR A 1 125 ? 7.197 9.024 -41.032 1.00 30.23 125 THR A C 1
ATOM 940 O O . THR A 1 125 ? 8.172 9.259 -40.334 1.00 30.23 125 THR A O 1
ATOM 943 N N . PHE A 1 126 ? 6.828 7.795 -41.415 1.00 35.97 126 PHE A N 1
ATOM 944 C CA . PHE A 1 126 ? 7.616 6.560 -41.604 1.00 35.97 126 PHE A CA 1
ATOM 945 C C . PHE A 1 126 ? 9.063 6.470 -41.051 1.00 35.97 126 PHE A C 1
ATOM 947 O O . PHE A 1 126 ? 9.980 7.044 -41.637 1.00 35.97 126 PHE A O 1
ATOM 954 N N . SER A 1 127 ? 9.288 5.587 -40.058 1.00 26.91 127 SER A N 1
ATOM 955 C CA . SER A 1 127 ? 10.285 4.474 -40.035 1.00 26.91 127 SER A CA 1
ATOM 956 C C . SER A 1 127 ? 10.342 3.777 -38.652 1.00 26.91 127 SER A C 1
ATOM 958 O O . SER A 1 127 ? 9.960 4.396 -37.660 1.00 26.91 127 SER A O 1
ATOM 960 N N . PRO A 1 128 ? 10.801 2.506 -38.543 1.00 45.19 128 PRO A N 1
ATOM 961 C CA . PRO A 1 128 ? 10.729 1.724 -37.311 1.00 45.19 128 PRO A CA 1
ATOM 962 C C . PRO A 1 128 ? 11.977 1.940 -36.447 1.00 45.19 128 PRO A C 1
ATOM 964 O O . PRO A 1 128 ? 13.084 1.569 -36.834 1.00 45.19 128 PRO A O 1
ATOM 967 N N . MET A 1 129 ? 11.809 2.508 -35.254 1.00 30.91 129 MET A N 1
ATOM 968 C CA . MET A 1 129 ? 12.882 2.597 -34.266 1.00 30.91 129 MET A CA 1
ATOM 969 C C . MET A 1 129 ? 12.322 2.312 -32.872 1.00 30.91 129 MET A C 1
ATOM 971 O O . MET A 1 129 ? 11.799 3.178 -32.178 1.00 30.91 129 MET A O 1
ATOM 975 N N . ILE A 1 130 ? 12.426 1.045 -32.479 1.00 46.69 130 ILE A N 1
ATOM 976 C CA . ILE A 1 130 ? 12.292 0.610 -31.091 1.00 46.69 130 ILE A CA 1
ATOM 977 C C . ILE A 1 130 ? 13.384 1.341 -30.285 1.00 46.69 130 ILE A C 1
ATOM 979 O O . ILE A 1 130 ? 14.524 1.427 -30.745 1.00 46.69 130 ILE A O 1
ATOM 983 N N . ASN A 1 131 ? 13.050 1.784 -29.065 1.00 46.91 131 ASN A N 1
ATOM 984 C CA . ASN A 1 131 ? 13.968 1.990 -27.925 1.00 46.91 131 ASN A CA 1
ATOM 985 C C . ASN A 1 131 ? 14.344 3.419 -27.451 1.00 46.91 131 ASN A C 1
ATOM 987 O O . ASN A 1 131 ? 15.222 3.546 -26.593 1.00 46.91 131 ASN A O 1
ATOM 991 N N . SER A 1 132 ? 13.660 4.482 -27.892 1.00 39.38 132 SER A N 1
ATOM 992 C CA . SER A 1 132 ? 13.850 5.840 -27.318 1.00 39.38 132 SER A CA 1
ATOM 993 C C . SER A 1 132 ? 12.726 6.257 -26.363 1.00 39.38 132 SER A C 1
ATOM 995 O O . SER A 1 132 ? 12.989 6.848 -25.318 1.00 39.38 132 SER A O 1
ATOM 997 N N . GLN A 1 133 ? 11.479 5.902 -26.689 1.00 39.12 133 GLN A N 1
ATOM 998 C CA . GLN A 1 133 ? 10.294 6.274 -25.911 1.00 39.12 133 GLN A CA 1
ATOM 999 C C . GLN A 1 133 ? 10.288 5.594 -24.526 1.00 39.12 133 GLN A C 1
ATOM 1001 O O . GLN A 1 133 ? 10.132 6.264 -23.508 1.00 39.12 133 GLN A O 1
ATOM 1006 N N . SER A 1 134 ? 10.587 4.294 -24.434 1.00 41.09 134 SER A N 1
ATOM 1007 C CA . SER A 1 134 ? 10.510 3.527 -23.175 1.00 41.09 134 SER A CA 1
ATOM 1008 C C . SER A 1 134 ? 11.457 4.020 -22.067 1.00 41.09 134 SER A C 1
ATOM 1010 O O . SER A 1 134 ? 11.094 4.000 -20.889 1.00 41.09 134 SER A O 1
ATOM 1012 N N . LYS A 1 135 ? 12.656 4.512 -22.422 1.00 39.75 135 LYS A N 1
ATOM 1013 C CA . LYS A 1 135 ? 13.627 5.073 -21.458 1.00 39.75 135 LYS A CA 1
ATOM 1014 C C . LYS A 1 135 ? 13.141 6.392 -20.851 1.00 39.75 135 LYS A C 1
ATOM 1016 O O . LYS A 1 135 ? 13.303 6.620 -19.658 1.00 39.75 135 LYS A O 1
ATOM 1021 N N . LEU A 1 136 ? 12.513 7.222 -21.679 1.00 41.28 136 LEU A N 1
ATOM 1022 C CA . LEU A 1 136 ? 11.989 8.541 -21.338 1.00 41.28 136 LEU A CA 1
ATOM 1023 C C . LEU A 1 136 ? 10.728 8.465 -20.470 1.00 41.28 136 LEU A C 1
ATOM 1025 O O . LEU A 1 136 ? 10.596 9.205 -19.497 1.00 41.28 136 LEU A O 1
ATOM 1029 N N . PHE A 1 137 ? 9.827 7.529 -20.779 1.00 43.19 137 PHE A N 1
ATOM 1030 C CA . PHE A 1 137 ? 8.589 7.340 -20.020 1.00 43.19 137 PHE A CA 1
ATOM 1031 C C . PHE A 1 137 ? 8.830 6.761 -18.616 1.00 43.19 137 PHE A C 1
ATOM 1033 O O . PHE A 1 137 ? 8.168 7.177 -17.666 1.00 43.19 137 PHE A O 1
ATOM 1040 N N . SER A 1 138 ? 9.813 5.866 -18.462 1.00 42.06 138 SER A N 1
ATOM 1041 C CA . SER A 1 138 ? 10.097 5.191 -17.184 1.00 42.06 138 SER A CA 1
ATOM 1042 C C . SER A 1 138 ? 10.663 6.140 -16.119 1.00 42.06 138 SER A C 1
ATOM 1044 O O . SER A 1 138 ? 10.270 6.067 -14.959 1.00 42.06 138 SER A O 1
ATOM 1046 N N . HIS A 1 139 ? 11.549 7.067 -16.501 1.00 39.03 139 HIS A N 1
ATOM 1047 C CA . HIS A 1 139 ? 12.129 8.038 -15.565 1.00 39.03 139 HIS A CA 1
ATOM 1048 C C . HIS A 1 139 ? 11.156 9.194 -15.242 1.00 39.03 139 HIS A C 1
ATOM 1050 O O . HIS A 1 139 ? 11.134 9.690 -14.118 1.00 39.03 139 HIS A O 1
ATOM 1056 N N . ARG A 1 140 ? 10.278 9.561 -16.193 1.00 39.22 140 ARG A N 1
ATOM 1057 C CA . ARG A 1 140 ? 9.230 10.592 -16.028 1.00 39.22 140 ARG A CA 1
ATOM 1058 C C . ARG A 1 140 ? 8.043 10.166 -15.153 1.00 39.22 140 ARG A C 1
ATOM 1060 O O . ARG A 1 140 ? 7.322 11.039 -14.679 1.00 39.22 140 ARG A O 1
ATOM 1067 N N . MET A 1 141 ? 7.797 8.865 -14.957 1.00 43.28 141 MET A N 1
ATOM 1068 C CA . MET A 1 141 ? 6.768 8.382 -14.019 1.00 43.28 141 MET A CA 1
ATOM 1069 C C . MET A 1 141 ? 7.225 8.459 -12.556 1.00 43.28 141 MET A C 1
ATOM 1071 O O . MET A 1 141 ? 6.452 8.912 -11.725 1.00 43.28 141 MET A O 1
ATOM 1075 N N . ILE A 1 142 ? 8.482 8.104 -12.264 1.00 45.75 142 ILE A N 1
ATOM 1076 C CA . ILE A 1 142 ? 9.004 7.966 -10.888 1.00 45.75 142 ILE A CA 1
ATOM 1077 C C . ILE A 1 142 ? 8.936 9.279 -10.098 1.00 45.75 142 ILE A C 1
ATOM 1079 O O . ILE A 1 142 ? 8.701 9.281 -8.899 1.00 45.75 142 ILE A O 1
ATOM 1083 N N . ALA A 1 143 ? 9.132 10.416 -10.757 1.00 42.72 143 ALA A N 1
ATOM 1084 C CA . ALA A 1 143 ? 9.350 11.661 -10.036 1.00 42.72 143 ALA A CA 1
ATOM 1085 C C . ALA A 1 143 ? 8.100 12.500 -9.744 1.00 42.72 143 ALA A C 1
ATOM 1087 O O . ALA A 1 143 ? 8.176 13.475 -9.001 1.00 42.72 143 ALA A O 1
ATOM 1088 N N . HIS A 1 144 ? 6.974 12.149 -10.365 1.00 40.09 144 HIS A N 1
ATOM 1089 C CA . HIS A 1 144 ? 5.672 12.712 -10.016 1.00 40.09 144 HIS A CA 1
ATOM 1090 C C . HIS A 1 144 ? 5.073 11.969 -8.811 1.00 40.09 144 HIS A C 1
ATOM 1092 O O . HIS A 1 144 ? 4.493 12.614 -7.945 1.00 40.09 144 HIS A O 1
ATOM 1098 N N . ASP A 1 145 ? 5.284 10.649 -8.729 1.00 45.06 145 ASP A N 1
ATOM 1099 C CA . ASP A 1 145 ? 4.772 9.802 -7.641 1.00 45.06 145 ASP A CA 1
ATOM 1100 C C . ASP A 1 145 ? 5.427 10.117 -6.288 1.00 45.06 145 ASP A C 1
ATOM 1102 O O . ASP A 1 145 ? 4.723 10.226 -5.294 1.00 45.06 145 ASP A O 1
ATOM 1106 N N . GLU A 1 146 ? 6.740 10.374 -6.233 1.00 46.50 146 GLU A N 1
ATOM 1107 C CA . GLU A 1 146 ? 7.447 10.668 -4.967 1.00 46.50 146 GLU A CA 1
ATOM 1108 C C . GLU A 1 146 ? 6.908 11.908 -4.214 1.00 46.50 146 GLU A C 1
ATOM 1110 O O . GLU A 1 146 ? 7.137 12.052 -3.016 1.00 46.50 146 GLU A O 1
ATOM 1115 N N . ILE A 1 147 ? 6.216 12.837 -4.891 1.00 43.03 147 ILE A N 1
ATOM 1116 C CA . ILE A 1 147 ? 5.660 14.054 -4.266 1.00 43.03 147 ILE A CA 1
ATOM 1117 C C . ILE A 1 147 ? 4.237 13.818 -3.728 1.00 43.03 147 ILE A C 1
ATOM 1119 O O . ILE A 1 147 ? 3.878 14.436 -2.727 1.00 43.03 147 ILE A O 1
ATOM 1123 N N . GLU A 1 148 ? 3.458 12.916 -4.339 1.00 45.19 148 GLU A N 1
ATOM 1124 C CA . GLU A 1 148 ? 2.174 12.424 -3.799 1.00 45.19 148 GLU A CA 1
ATOM 1125 C C . GLU A 1 148 ? 2.382 11.386 -2.677 1.00 45.19 148 GLU A C 1
ATOM 1127 O O . GLU A 1 148 ? 1.630 11.387 -1.702 1.00 45.19 148 GLU A O 1
ATOM 1132 N N . GLU A 1 149 ? 3.451 10.580 -2.742 1.00 48.97 149 GLU A N 1
ATOM 1133 C CA . GLU A 1 149 ? 3.823 9.565 -1.736 1.00 48.97 149 GLU A CA 1
ATOM 1134 C C . GLU A 1 149 ? 3.973 10.141 -0.312 1.00 48.97 149 GLU A C 1
ATOM 1136 O O . GLU A 1 149 ? 3.627 9.486 0.667 1.00 48.97 149 GLU A O 1
ATOM 1141 N N . LEU A 1 150 ? 4.429 11.388 -0.165 1.00 40.75 150 LEU A N 1
ATOM 1142 C CA . LEU A 1 150 ? 4.714 11.996 1.144 1.00 40.75 150 LEU A CA 1
ATOM 1143 C C . LEU A 1 150 ? 3.473 12.504 1.895 1.00 40.75 150 LEU A C 1
ATOM 1145 O O . LEU A 1 150 ? 3.514 12.659 3.121 1.00 40.75 150 LEU A O 1
ATOM 1149 N N . ASP A 1 151 ? 2.388 12.798 1.176 1.00 41.03 151 ASP A N 1
ATOM 1150 C CA . ASP A 1 151 ? 1.132 13.269 1.770 1.00 41.03 151 ASP A CA 1
ATOM 1151 C C . ASP A 1 151 ? 0.201 12.114 2.137 1.00 41.03 151 ASP A C 1
ATOM 1153 O O . ASP A 1 151 ? -0.386 12.146 3.221 1.00 41.03 151 ASP A O 1
ATOM 1157 N N . GLU A 1 152 ? 0.141 11.067 1.309 1.00 50.62 152 GLU A N 1
ATOM 1158 C CA . GLU A 1 152 ? -0.622 9.849 1.612 1.00 50.62 152 GLU A CA 1
ATOM 1159 C C . GLU A 1 152 ? 0.012 9.041 2.762 1.00 50.62 152 GLU A C 1
ATOM 1161 O O . GLU A 1 152 ? -0.700 8.554 3.640 1.00 50.62 152 GLU A O 1
ATOM 1166 N N . GLU A 1 153 ? 1.348 8.977 2.856 1.00 47.81 153 GLU A N 1
ATOM 1167 C CA . GLU A 1 153 ? 2.028 8.225 3.922 1.00 47.81 153 GLU A CA 1
ATOM 1168 C C . GLU A 1 153 ? 1.730 8.730 5.346 1.00 47.81 153 GLU A C 1
ATOM 1170 O O . GLU A 1 153 ? 1.814 7.947 6.292 1.00 47.81 153 GLU A O 1
ATOM 1175 N N . ASN A 1 154 ? 1.416 10.015 5.543 1.00 46.00 154 ASN A N 1
ATOM 1176 C CA . ASN A 1 154 ? 1.195 10.569 6.885 1.00 46.00 154 ASN A CA 1
ATOM 1177 C C . ASN A 1 154 ? -0.218 10.294 7.425 1.00 46.00 154 ASN A C 1
ATOM 1179 O O . ASN A 1 154 ? -0.361 10.033 8.620 1.00 46.00 154 ASN A O 1
ATOM 1183 N N . GLU A 1 155 ? -1.246 10.321 6.573 1.00 52.19 155 GLU A N 1
ATOM 1184 C CA . GLU A 1 155 ? -2.621 9.973 6.970 1.00 52.19 155 GLU A CA 1
ATOM 1185 C C . GLU A 1 155 ? -2.794 8.448 7.098 1.00 52.19 155 GLU A C 1
ATOM 1187 O O . GLU A 1 155 ? -3.398 7.978 8.067 1.00 52.19 155 GLU A O 1
ATOM 1192 N N . ASP A 1 156 ? -2.145 7.669 6.224 1.00 59.69 156 ASP A N 1
ATOM 1193 C CA . ASP A 1 156 ? -2.125 6.203 6.301 1.00 59.69 156 ASP A CA 1
ATOM 1194 C C . ASP A 1 156 ? -1.411 5.690 7.567 1.00 59.69 156 ASP A C 1
ATOM 1196 O O . ASP A 1 156 ? -1.825 4.686 8.151 1.00 59.69 156 ASP A O 1
ATOM 1200 N N . ARG A 1 157 ? -0.362 6.378 8.049 1.00 61.34 157 ARG A N 1
ATOM 1201 C CA . ARG A 1 157 ? 0.362 5.989 9.279 1.00 61.34 157 ARG A CA 1
ATOM 1202 C C . ARG A 1 157 ? -0.505 6.077 10.534 1.00 61.34 157 ARG A C 1
ATOM 1204 O O . ARG A 1 157 ? -0.414 5.196 11.384 1.00 61.34 157 ARG A O 1
ATOM 1211 N N . GLN A 1 158 ? -1.347 7.105 10.656 1.00 65.00 158 GLN A N 1
ATOM 1212 C CA . GLN A 1 158 ? -2.214 7.273 11.830 1.00 65.00 158 GLN A CA 1
ATOM 1213 C C . GLN A 1 158 ? -3.350 6.235 11.853 1.00 65.00 158 GLN A C 1
ATOM 1215 O O . GLN A 1 158 ? -3.731 5.732 12.917 1.00 65.00 158 GLN A O 1
ATOM 1220 N N . HIS A 1 159 ? -3.877 5.888 10.676 1.00 71.56 159 HIS A N 1
ATOM 1221 C CA . HIS A 1 159 ? -4.881 4.840 10.528 1.00 71.56 159 HIS A CA 1
ATOM 1222 C C . HIS A 1 159 ? -4.285 3.455 10.845 1.00 71.56 159 HIS A C 1
ATOM 1224 O O . HIS A 1 159 ? -4.882 2.695 11.607 1.00 71.56 159 HIS A O 1
ATOM 1230 N N . ASP A 1 160 ? -3.079 3.154 10.356 1.00 75.44 160 ASP A N 1
ATOM 1231 C CA . ASP A 1 160 ? -2.389 1.887 10.629 1.00 75.44 160 ASP A CA 1
ATOM 1232 C C . ASP A 1 160 ? -1.995 1.715 12.097 1.00 75.44 160 ASP A C 1
ATOM 1234 O O . ASP A 1 160 ? -2.198 0.641 12.661 1.00 75.44 160 ASP A O 1
ATOM 1238 N N . GLU A 1 161 ? -1.504 2.772 12.751 1.00 80.00 161 GLU A N 1
ATOM 1239 C CA . GLU A 1 161 ? -1.174 2.719 14.179 1.00 80.00 161 GLU A CA 1
ATOM 1240 C C . GLU A 1 161 ? -2.412 2.378 15.024 1.00 80.00 161 GLU A C 1
ATOM 1242 O O . GLU A 1 161 ? -2.337 1.583 15.964 1.00 80.00 161 GLU A O 1
ATOM 1247 N N . SER A 1 162 ? -3.575 2.919 14.648 1.00 83.94 162 SER A N 1
ATOM 1248 C CA . SER A 1 162 ? -4.849 2.612 15.305 1.00 83.94 162 SER A CA 1
ATOM 1249 C C . SER A 1 162 ? -5.235 1.137 15.124 1.00 83.94 162 SER A C 1
ATOM 1251 O O . SER A 1 162 ? -5.689 0.498 16.075 1.00 83.94 162 SER A O 1
ATOM 1253 N N . ILE A 1 163 ? -5.028 0.567 13.930 1.00 86.31 163 ILE A N 1
ATOM 1254 C CA . ILE A 1 163 ? -5.305 -0.851 13.643 1.00 86.31 163 ILE A CA 1
ATOM 1255 C C . ILE A 1 163 ? -4.363 -1.762 14.435 1.00 86.31 163 ILE A C 1
ATOM 1257 O O . ILE A 1 163 ? -4.825 -2.699 15.091 1.00 86.31 163 ILE A O 1
ATOM 1261 N N . ASP A 1 164 ? -3.063 -1.476 14.420 1.00 86.06 164 ASP A N 1
ATOM 1262 C CA . ASP A 1 164 ? -2.058 -2.271 15.126 1.00 86.06 164 ASP A CA 1
ATOM 1263 C C . ASP A 1 164 ? -2.300 -2.257 16.640 1.00 86.06 164 ASP A C 1
ATOM 1265 O O . ASP A 1 164 ? -2.262 -3.308 17.288 1.00 86.06 164 ASP A O 1
ATOM 1269 N N . GLN A 1 165 ? -2.644 -1.096 17.211 1.00 89.75 165 GLN A N 1
ATOM 1270 C CA . GLN A 1 165 ? -3.034 -1.001 18.619 1.00 89.75 165 GLN A CA 1
ATOM 1271 C C . GLN A 1 165 ? -4.276 -1.845 18.932 1.00 89.75 165 GLN A C 1
ATOM 1273 O O . GLN A 1 165 ? -4.310 -2.501 19.977 1.00 89.75 165 GLN A O 1
ATOM 1278 N N . ILE A 1 166 ? -5.274 -1.887 18.038 1.00 89.56 166 ILE A N 1
ATOM 1279 C CA . ILE A 1 166 ? -6.467 -2.727 18.223 1.00 89.56 166 ILE A CA 1
ATOM 1280 C C . ILE A 1 166 ? -6.098 -4.213 18.233 1.00 89.56 166 ILE A C 1
ATOM 1282 O O . ILE A 1 166 ? -6.570 -4.961 19.093 1.00 89.56 166 ILE A O 1
ATOM 1286 N N . LEU A 1 167 ? -5.246 -4.659 17.310 1.00 87.69 167 LEU A N 1
ATOM 1287 C CA . LEU A 1 167 ? -4.839 -6.062 17.229 1.00 87.69 167 LEU A CA 1
ATOM 1288 C C . LEU A 1 167 ? -4.013 -6.479 18.455 1.00 87.69 167 LEU A C 1
ATOM 1290 O O . LEU A 1 167 ? -4.346 -7.470 19.110 1.00 87.69 167 LEU A O 1
ATOM 1294 N N . ILE A 1 168 ? -3.011 -5.679 18.831 1.00 90.12 168 ILE A N 1
ATOM 1295 C CA . ILE A 1 168 ? -2.139 -5.956 19.981 1.00 90.12 168 ILE A CA 1
ATOM 1296 C C . ILE A 1 168 ? -2.937 -5.964 21.291 1.00 90.12 168 ILE A C 1
ATOM 1298 O O . ILE A 1 168 ? -2.793 -6.892 22.090 1.00 90.12 168 ILE A O 1
ATOM 1302 N N . ALA A 1 169 ? -3.794 -4.965 21.522 1.00 90.44 169 ALA A N 1
ATOM 1303 C CA . ALA A 1 169 ? -4.590 -4.887 22.746 1.00 90.44 169 ALA A CA 1
ATOM 1304 C C . ALA A 1 169 ? -5.626 -6.022 22.833 1.00 90.44 169 ALA A C 1
ATOM 1306 O O . ALA A 1 169 ? -5.881 -6.543 23.922 1.00 90.44 169 ALA A O 1
ATOM 1307 N N . SER A 1 170 ? -6.175 -6.467 21.696 1.00 90.06 170 SER A N 1
ATOM 1308 C CA . SER A 1 170 ? -7.070 -7.631 21.643 1.00 90.06 170 SER A CA 1
ATOM 1309 C C . SER A 1 170 ? -6.346 -8.910 22.068 1.00 90.06 170 SER A C 1
ATOM 1311 O O . SER A 1 170 ? -6.845 -9.649 22.917 1.00 90.06 170 SER A O 1
ATOM 1313 N N . ASP A 1 171 ? -5.144 -9.156 21.543 1.00 90.50 171 ASP A N 1
ATOM 1314 C CA . ASP A 1 171 ? -4.354 -10.344 21.888 1.00 90.50 171 ASP A CA 1
ATOM 1315 C C . ASP A 1 171 ? -3.883 -10.317 23.350 1.00 90.50 171 ASP A C 1
ATOM 1317 O O . ASP A 1 171 ? -3.972 -11.326 24.061 1.00 90.50 171 ASP A O 1
ATOM 1321 N N . GLN A 1 172 ? -3.473 -9.146 23.847 1.00 88.94 172 GLN A N 1
ATOM 1322 C CA . GLN A 1 172 ? -3.148 -8.956 25.262 1.00 88.94 172 GLN A CA 1
ATOM 1323 C C . GLN A 1 172 ? -4.360 -9.233 26.161 1.00 88.94 172 GLN A C 1
ATOM 1325 O O . GLN A 1 172 ? -4.214 -9.918 27.179 1.00 88.94 172 GLN A O 1
ATOM 1330 N N . LEU A 1 173 ? -5.563 -8.802 25.770 1.00 92.00 173 LEU A N 1
ATOM 1331 C CA . LEU A 1 173 ? -6.809 -9.097 26.485 1.00 92.00 173 LEU A CA 1
ATOM 1332 C C . LEU A 1 173 ? -7.132 -10.598 26.497 1.00 92.00 173 LEU A C 1
ATOM 1334 O O . LEU A 1 173 ? -7.542 -11.148 27.523 1.00 92.00 173 LEU A O 1
ATOM 1338 N N . PHE A 1 174 ? -6.926 -11.302 25.381 1.00 89.19 174 PHE A N 1
ATOM 1339 C CA . PHE A 1 174 ? -7.138 -12.750 25.336 1.00 89.19 174 PHE A CA 1
ATOM 1340 C C . PHE A 1 174 ? -6.150 -13.509 26.232 1.00 89.19 174 PHE A C 1
ATOM 1342 O O . PHE A 1 174 ? -6.551 -14.486 26.878 1.00 89.19 174 PHE A O 1
ATOM 1349 N N . SER A 1 175 ? -4.906 -13.025 26.316 1.00 88.56 175 SER A N 1
ATOM 1350 C CA . SER A 1 175 ? -3.831 -13.613 27.126 1.00 88.56 175 SER A CA 1
ATOM 1351 C C . SER A 1 175 ? -3.939 -13.339 28.635 1.00 88.56 175 SER A C 1
ATOM 1353 O O . SER A 1 175 ? -3.410 -14.114 29.430 1.00 88.56 175 SER A O 1
ATOM 1355 N N . SER A 1 176 ? -4.679 -12.309 29.057 1.00 85.12 176 SER A N 1
ATOM 1356 C CA . SER A 1 176 ? -4.847 -11.902 30.468 1.00 85.12 176 SER A CA 1
ATOM 1357 C C . SER A 1 176 ? -5.902 -12.739 31.216 1.00 85.12 176 SER A C 1
ATOM 1359 O O . SER A 1 176 ? -6.743 -12.241 31.963 1.00 85.12 176 SER A O 1
ATOM 1361 N N . VAL A 1 177 ? -5.872 -14.061 31.016 1.00 71.69 177 VAL A N 1
ATOM 1362 C CA . VAL A 1 177 ? -6.815 -15.007 31.632 1.00 71.69 177 VAL A CA 1
ATOM 1363 C C . VAL A 1 177 ? -6.749 -14.917 33.161 1.00 71.69 177 VAL A C 1
ATOM 1365 O O . VAL A 1 177 ? -5.740 -15.266 33.765 1.00 71.69 177 VAL A O 1
ATOM 1368 N N . GLY A 1 178 ? -7.852 -14.499 33.786 1.00 73.50 178 GLY A N 1
ATOM 1369 C CA . GLY A 1 178 ? -7.984 -14.428 35.244 1.00 73.50 178 GLY A CA 1
ATOM 1370 C C . GLY A 1 178 ? -7.587 -13.089 35.872 1.00 73.50 178 GLY A C 1
ATOM 1371 O O . GLY A 1 178 ? -7.835 -12.908 37.062 1.00 73.50 178 GLY A O 1
ATOM 1372 N N . ASP A 1 179 ? -7.056 -12.142 35.092 1.00 86.50 179 ASP A N 1
ATOM 1373 C CA . ASP A 1 179 ? -6.788 -10.772 35.538 1.00 86.50 179 ASP A CA 1
ATOM 1374 C C . ASP A 1 179 ? -7.777 -9.795 34.892 1.00 86.50 179 ASP A C 1
ATOM 1376 O O . ASP A 1 179 ? -7.553 -9.238 33.815 1.00 86.50 179 ASP A O 1
ATOM 1380 N N . THR A 1 180 ? -8.903 -9.566 35.564 1.00 84.75 180 THR A N 1
ATOM 1381 C CA . THR A 1 180 ? -9.924 -8.638 35.066 1.00 84.75 180 THR A CA 1
ATOM 1382 C C . THR A 1 180 ? -9.482 -7.186 35.068 1.00 84.75 180 THR A C 1
ATOM 1384 O O . THR A 1 180 ? -10.025 -6.404 34.293 1.00 84.75 180 THR A O 1
ATOM 1387 N N . ALA A 1 181 ? -8.528 -6.800 35.919 1.00 87.56 181 ALA A N 1
ATOM 1388 C CA . ALA A 1 181 ? -8.026 -5.432 35.920 1.00 87.56 181 ALA A CA 1
ATOM 1389 C C . ALA A 1 181 ? -7.243 -5.164 34.629 1.00 87.56 181 ALA A C 1
ATOM 1391 O O . ALA A 1 181 ? -7.466 -4.139 33.979 1.00 87.56 181 ALA A O 1
ATOM 1392 N N . GLU A 1 182 ? -6.413 -6.121 34.208 1.00 89.12 182 GLU A N 1
ATOM 1393 C CA . GLU A 1 182 ? -5.710 -6.036 32.930 1.00 89.12 182 GLU A CA 1
ATOM 1394 C C . GLU A 1 182 ? -6.679 -6.149 31.744 1.00 89.12 182 GLU A C 1
ATOM 1396 O O . GLU A 1 182 ? -6.616 -5.317 30.844 1.00 89.12 182 GLU A O 1
ATOM 1401 N N . MET A 1 183 ? -7.656 -7.066 31.766 1.00 89.75 183 MET A N 1
ATOM 1402 C CA . MET A 1 183 ? -8.663 -7.157 30.692 1.00 89.75 183 MET A CA 1
ATOM 1403 C C . MET A 1 183 ? -9.439 -5.842 30.494 1.00 89.75 183 MET A C 1
ATOM 1405 O O . MET A 1 183 ? -9.664 -5.414 29.363 1.00 89.75 183 MET A O 1
ATOM 1409 N N . VAL A 1 184 ? -9.842 -5.173 31.580 1.00 90.88 184 VAL A N 1
ATOM 1410 C CA . VAL A 1 184 ? -10.569 -3.891 31.517 1.00 90.88 184 VAL A CA 1
ATOM 1411 C C . VAL A 1 184 ? -9.655 -2.753 31.057 1.00 90.88 184 VAL A C 1
ATOM 1413 O O . VAL A 1 184 ? -10.086 -1.882 30.299 1.00 90.88 184 VAL A O 1
ATOM 1416 N N . LYS A 1 185 ? -8.381 -2.762 31.465 1.00 92.88 185 LYS A N 1
ATOM 1417 C CA . LYS A 1 185 ? -7.374 -1.818 30.966 1.00 92.88 185 LYS A CA 1
ATOM 1418 C C . LYS A 1 185 ? -7.170 -1.973 29.457 1.00 92.88 185 LYS A C 1
ATOM 1420 O O . LYS A 1 185 ? -7.206 -0.968 28.751 1.00 92.88 185 LYS A O 1
ATOM 1425 N N . GLN A 1 186 ? -7.043 -3.203 28.962 1.00 92.38 186 GLN A N 1
ATOM 1426 C CA . GLN A 1 186 ? -6.932 -3.482 27.528 1.00 92.38 186 GLN A CA 1
ATOM 1427 C C . GLN A 1 186 ? -8.205 -3.082 26.770 1.00 92.38 186 GLN A C 1
ATOM 1429 O O . GLN A 1 186 ? -8.116 -2.445 25.726 1.00 92.38 186 GLN A O 1
ATOM 1434 N N . ALA A 1 187 ? -9.394 -3.312 27.338 1.00 92.75 187 ALA A N 1
ATOM 1435 C CA . ALA A 1 187 ? -10.655 -2.832 26.762 1.00 92.75 187 ALA A CA 1
ATOM 1436 C C . ALA A 1 187 ? -10.726 -1.295 26.655 1.00 92.75 187 ALA A C 1
ATOM 1438 O O . ALA A 1 187 ? -11.322 -0.764 25.718 1.00 92.75 187 ALA A O 1
ATOM 1439 N N . LYS A 1 188 ? -10.097 -0.558 27.582 1.00 93.00 188 LYS A N 1
ATOM 1440 C CA . LYS A 1 188 ? -9.998 0.908 27.508 1.00 93.00 188 LYS A CA 1
ATOM 1441 C C . LYS A 1 188 ? -9.066 1.366 26.382 1.00 93.00 188 LYS A C 1
ATOM 1443 O O . LYS A 1 188 ? -9.410 2.313 25.679 1.00 93.00 188 LYS A O 1
ATOM 1448 N N . ILE A 1 189 ? -7.925 0.696 26.206 1.00 93.31 189 ILE A N 1
ATOM 1449 C CA . ILE A 1 189 ? -6.992 0.954 25.096 1.00 93.31 189 ILE A CA 1
ATOM 1450 C C . ILE A 1 189 ? -7.690 0.672 23.760 1.00 93.31 189 ILE A C 1
ATOM 1452 O O . ILE A 1 189 ? -7.694 1.530 22.882 1.00 93.31 189 ILE A O 1
ATOM 1456 N N . LEU A 1 190 ? -8.383 -0.469 23.656 1.00 92.56 190 LEU A N 1
ATOM 1457 C CA . LEU A 1 190 ? -9.206 -0.819 22.497 1.00 92.56 190 LEU A CA 1
ATOM 1458 C C . LEU A 1 190 ? -10.237 0.267 22.186 1.00 92.56 190 LEU A C 1
ATOM 1460 O O . LEU A 1 190 ? -10.329 0.712 21.047 1.00 92.56 190 LEU A O 1
ATOM 1464 N N . ALA A 1 191 ? -10.982 0.747 23.184 1.00 93.19 191 ALA A N 1
ATOM 1465 C CA . ALA A 1 191 ? -11.988 1.784 22.971 1.00 93.19 191 ALA A CA 1
ATOM 1466 C C . ALA A 1 191 ? -11.387 3.095 22.432 1.00 93.19 191 ALA A C 1
ATOM 1468 O O . ALA A 1 191 ? -11.999 3.742 21.584 1.00 93.19 191 ALA A O 1
ATOM 1469 N N . GLN A 1 192 ? -10.189 3.474 22.890 1.00 92.50 192 GLN A N 1
ATOM 1470 C CA . GLN A 1 192 ? -9.490 4.665 22.406 1.00 92.50 192 GLN A CA 1
ATOM 1471 C C . GLN A 1 192 ? -9.012 4.499 20.957 1.00 92.50 192 GLN A C 1
ATOM 1473 O O . GLN A 1 192 ? -9.325 5.347 20.122 1.00 92.50 192 GLN A O 1
ATOM 1478 N N . ALA A 1 193 ? -8.320 3.398 20.651 1.00 91.88 193 ALA A N 1
ATOM 1479 C CA . ALA A 1 193 ? -7.818 3.122 19.306 1.00 91.88 193 ALA A CA 1
ATOM 1480 C C . ALA A 1 193 ? -8.967 2.964 18.292 1.00 91.88 193 ALA A C 1
ATOM 1482 O O . ALA A 1 193 ? -8.920 3.498 17.185 1.00 91.88 193 ALA A O 1
ATOM 1483 N N . THR A 1 194 ? -10.071 2.324 18.694 1.00 92.06 194 THR A N 1
ATOM 1484 C CA . THR A 1 194 ? -11.240 2.180 17.813 1.00 92.06 194 THR A CA 1
ATOM 1485 C C . THR A 1 194 ? -11.959 3.510 17.583 1.00 92.06 194 THR A C 1
ATOM 1487 O O . THR A 1 194 ? -12.433 3.763 16.480 1.00 92.06 194 THR A O 1
ATOM 1490 N N . ALA A 1 195 ? -12.017 4.403 18.577 1.00 91.56 195 ALA A N 1
ATOM 1491 C CA . ALA A 1 195 ? -12.586 5.739 18.387 1.00 91.56 195 ALA A CA 1
ATOM 1492 C C . ALA A 1 195 ? -11.770 6.585 17.391 1.00 91.56 195 ALA A C 1
ATOM 1494 O O . ALA A 1 195 ? -12.357 7.299 16.576 1.00 91.56 195 ALA A O 1
ATOM 1495 N N . GLN A 1 196 ? -10.436 6.471 17.423 1.00 90.56 196 GLN A N 1
ATOM 1496 C CA . GLN A 1 196 ? -9.548 7.101 16.439 1.00 90.56 196 GLN A CA 1
ATOM 1497 C C . GLN A 1 196 ? -9.811 6.553 15.030 1.00 90.56 196 GLN A C 1
ATOM 1499 O O . GLN A 1 196 ? -10.024 7.335 14.103 1.00 90.56 196 GLN A O 1
ATOM 1504 N N . LEU A 1 197 ? -9.917 5.226 14.891 1.00 89.38 197 LEU A N 1
ATOM 1505 C CA . LEU A 1 197 ? -10.248 4.568 13.625 1.00 89.38 197 LEU A CA 1
ATOM 1506 C C . LEU A 1 197 ? -11.617 5.014 13.074 1.00 89.38 197 LEU A C 1
ATOM 1508 O O . LEU A 1 197 ? -11.732 5.365 11.904 1.00 89.38 197 LEU A O 1
ATOM 1512 N N . VAL A 1 198 ? -12.652 5.074 13.921 1.00 90.75 198 VAL A N 1
ATOM 1513 C CA . VAL A 1 198 ? -13.995 5.556 13.540 1.00 90.75 198 VAL A CA 1
ATOM 1514 C C . VAL A 1 198 ? -13.958 7.009 13.064 1.00 90.75 198 VAL A C 1
ATOM 1516 O O . VAL A 1 198 ? -14.651 7.352 12.106 1.00 90.75 198 VAL A O 1
ATOM 1519 N N . SER A 1 199 ? -13.169 7.867 13.717 1.00 89.56 199 SER A N 1
ATOM 1520 C CA . SER A 1 199 ? -13.000 9.259 13.291 1.00 89.56 199 SER A CA 1
ATOM 1521 C C . SER A 1 199 ? -12.332 9.344 11.920 1.00 89.56 199 SER A C 1
ATOM 1523 O O . SER A 1 199 ? -12.805 10.085 11.063 1.00 89.56 199 SER A O 1
ATOM 1525 N N . SER A 1 200 ? -11.280 8.555 11.696 1.00 85.88 200 SER A N 1
ATOM 1526 C CA . SER A 1 200 ? -10.569 8.528 10.416 1.00 85.88 200 SER A CA 1
ATOM 1527 C C . SER A 1 200 ? -11.455 8.004 9.278 1.00 85.88 200 SER A C 1
ATOM 1529 O O . SER A 1 200 ? -11.527 8.629 8.225 1.00 85.88 200 SER A O 1
ATOM 1531 N N . LEU A 1 201 ? -12.242 6.946 9.509 1.00 86.31 201 LEU A N 1
ATOM 1532 C CA . LEU A 1 201 ? -13.203 6.438 8.519 1.00 86.31 201 LEU A CA 1
ATOM 1533 C C . LEU A 1 201 ? -14.292 7.462 8.163 1.00 86.31 201 LEU A C 1
ATOM 1535 O O . LEU A 1 201 ? -14.727 7.526 7.016 1.00 86.31 201 LEU A O 1
ATOM 1539 N N . ARG A 1 202 ? -14.739 8.283 9.123 1.00 87.50 202 ARG A N 1
ATOM 1540 C CA . ARG A 1 202 ? -15.678 9.385 8.843 1.00 87.50 202 ARG A CA 1
ATOM 1541 C C . ARG A 1 202 ? -15.024 10.493 8.026 1.00 87.50 202 ARG A C 1
ATOM 1543 O O . ARG A 1 202 ? -15.643 10.975 7.088 1.00 87.50 202 ARG A O 1
ATOM 1550 N N . GLN A 1 203 ? -13.780 10.842 8.339 1.00 84.38 203 GLN A N 1
ATOM 1551 C CA . GLN A 1 203 ? -13.010 11.813 7.565 1.00 84.38 203 GLN A CA 1
ATOM 1552 C C . GLN A 1 203 ? -12.790 11.334 6.119 1.00 84.38 203 GLN A C 1
ATOM 1554 O O . GLN A 1 203 ? -12.959 12.116 5.190 1.00 84.38 203 GLN A O 1
ATOM 1559 N N . GLN A 1 204 ? -12.500 10.044 5.914 1.00 78.31 204 GLN A N 1
ATOM 1560 C CA . GLN A 1 204 ? -12.419 9.442 4.575 1.00 78.31 204 GLN A CA 1
ATOM 1561 C C . GLN A 1 204 ? -13.768 9.477 3.840 1.00 78.31 204 GLN A C 1
ATOM 1563 O O . GLN A 1 204 ? -13.811 9.641 2.628 1.00 78.31 204 GLN A O 1
ATOM 1568 N N . ALA A 1 205 ? -14.890 9.362 4.553 1.00 82.38 205 ALA A N 1
ATOM 1569 C CA . ALA A 1 205 ? -16.212 9.520 3.950 1.00 82.38 205 ALA A CA 1
ATOM 1570 C C . ALA A 1 205 ? -16.513 10.977 3.541 1.00 82.38 205 ALA A C 1
ATOM 1572 O O . ALA A 1 205 ? -17.303 11.201 2.626 1.00 82.38 205 ALA A O 1
ATOM 1573 N N . GLU A 1 206 ? -15.920 11.960 4.222 1.00 80.50 206 GLU A N 1
ATOM 1574 C CA . GLU A 1 206 ? -16.051 13.388 3.903 1.00 80.50 206 GLU A CA 1
ATOM 1575 C C . GLU A 1 206 ? -15.133 13.825 2.755 1.00 80.50 206 GLU A C 1
ATOM 1577 O O . GLU A 1 206 ? -15.459 14.785 2.069 1.00 80.50 206 GLU A O 1
ATOM 1582 N N . SER A 1 207 ? -14.013 13.131 2.521 1.00 71.31 207 SER A N 1
ATOM 1583 C CA . SER A 1 207 ? -13.097 13.432 1.411 1.00 71.31 207 SER A CA 1
ATOM 1584 C C . SER A 1 207 ? -13.528 12.842 0.063 1.00 71.31 207 SER A C 1
ATOM 1586 O O . SER A 1 207 ? -12.993 13.231 -0.975 1.00 71.31 207 SER A O 1
ATOM 1588 N N . VAL A 1 208 ? -14.486 11.909 0.055 1.00 71.06 208 VAL A N 1
ATOM 1589 C CA . VAL A 1 208 ? -15.051 11.313 -1.164 1.00 71.06 208 VAL A CA 1
ATOM 1590 C C . VAL A 1 208 ? -16.245 12.153 -1.630 1.00 71.06 208 VAL A C 1
ATOM 1592 O O . VAL A 1 208 ? -17.374 11.930 -1.198 1.00 71.06 208 VAL A O 1
ATOM 1595 N N . ASP A 1 209 ? -15.993 13.124 -2.514 1.00 56.25 209 ASP A N 1
ATOM 1596 C CA . ASP A 1 209 ? -17.016 14.070 -2.998 1.00 56.25 209 ASP A CA 1
ATOM 1597 C C . ASP A 1 209 ? -17.931 13.501 -4.109 1.00 56.25 209 ASP A C 1
ATOM 1599 O O . ASP A 1 209 ? -19.097 13.889 -4.197 1.00 56.25 209 ASP A O 1
ATOM 1603 N N . ASP A 1 210 ? -17.450 12.560 -4.934 1.00 60.38 210 ASP A N 1
ATOM 1604 C CA . ASP A 1 210 ? -18.163 12.113 -6.150 1.00 60.38 210 ASP A CA 1
ATOM 1605 C C . ASP A 1 210 ? -18.838 10.728 -6.039 1.00 60.38 210 ASP A C 1
ATOM 1607 O O . ASP A 1 210 ? -19.711 10.402 -6.848 1.00 60.38 210 ASP A O 1
ATOM 1611 N N . ASP A 1 211 ? -18.490 9.909 -5.037 1.00 69.44 211 ASP A N 1
ATOM 1612 C CA . ASP A 1 211 ? -18.840 8.480 -5.018 1.00 69.44 211 ASP A CA 1
ATOM 1613 C C . ASP A 1 211 ? -19.721 8.084 -3.814 1.00 69.44 211 ASP A C 1
ATOM 1615 O O . ASP A 1 211 ? -19.265 7.601 -2.771 1.00 69.44 211 ASP A O 1
ATOM 1619 N N . THR A 1 212 ? -21.040 8.281 -3.958 1.00 74.69 212 THR A N 1
ATOM 1620 C CA . THR A 1 212 ? -22.030 8.060 -2.882 1.00 74.69 212 THR A CA 1
ATOM 1621 C C . THR A 1 212 ? -21.989 6.634 -2.318 1.00 74.69 212 THR A C 1
ATOM 1623 O O . THR A 1 212 ? -22.220 6.433 -1.127 1.00 74.69 212 THR A O 1
ATOM 1626 N N . ASN A 1 213 ? -21.667 5.629 -3.140 1.00 74.44 213 ASN A N 1
ATOM 1627 C CA . ASN A 1 213 ? -21.582 4.237 -2.688 1.00 74.44 213 ASN A CA 1
ATOM 1628 C C . ASN A 1 213 ? -20.367 3.994 -1.779 1.00 74.44 213 ASN A C 1
ATOM 1630 O O . ASN A 1 213 ? -20.495 3.313 -0.758 1.00 74.44 213 ASN A O 1
ATOM 1634 N N . GLN A 1 214 ? -19.205 4.570 -2.107 1.00 71.81 214 GLN A N 1
ATOM 1635 C CA . GLN A 1 214 ? -18.011 4.470 -1.263 1.00 71.81 214 GLN A CA 1
ATOM 1636 C C . GLN A 1 214 ? -18.195 5.236 0.048 1.00 71.81 214 GLN A C 1
ATOM 1638 O O . GLN A 1 214 ? -17.898 4.703 1.118 1.00 71.81 214 GLN A O 1
ATOM 1643 N N . GLN A 1 215 ? -18.782 6.434 -0.011 1.00 81.62 215 GLN A N 1
ATOM 1644 C CA . GLN A 1 215 ? -19.130 7.210 1.178 1.00 81.62 215 GLN A CA 1
ATOM 1645 C C . GLN A 1 215 ? -20.064 6.427 2.120 1.00 81.62 215 GLN A C 1
ATOM 1647 O O . GLN A 1 215 ? -19.814 6.338 3.325 1.00 81.62 215 GLN A O 1
ATOM 1652 N N . GLN A 1 216 ? -21.116 5.797 1.585 1.00 82.31 216 GLN A N 1
ATOM 1653 C CA . GLN A 1 216 ? -22.025 4.953 2.372 1.00 82.31 216 GLN A CA 1
ATOM 1654 C C . GLN A 1 216 ? -21.311 3.732 2.971 1.00 82.31 216 GLN A C 1
ATOM 1656 O O . GLN A 1 216 ? -21.560 3.395 4.132 1.00 82.31 216 GLN A O 1
ATOM 1661 N N . ARG A 1 217 ? -20.389 3.098 2.230 1.00 81.69 217 ARG A N 1
ATOM 1662 C CA . ARG A 1 217 ? -19.559 1.993 2.741 1.00 81.69 217 ARG A CA 1
ATOM 1663 C C . ARG A 1 217 ? -18.724 2.439 3.948 1.00 81.69 217 ARG A C 1
ATOM 1665 O O . ARG A 1 217 ? -18.839 1.810 5.002 1.00 81.69 217 ARG A O 1
ATOM 1672 N N . PHE A 1 218 ? -17.984 3.547 3.862 1.00 84.31 218 PHE A N 1
ATOM 1673 C CA . PHE A 1 218 ? -17.184 4.064 4.985 1.00 84.31 218 PHE A CA 1
ATOM 1674 C C . PHE A 1 218 ? -18.034 4.414 6.214 1.00 84.31 218 PHE A C 1
ATOM 1676 O O . PHE A 1 218 ? -17.698 4.027 7.336 1.00 84.31 218 PHE A O 1
ATOM 1683 N N . LEU A 1 219 ? -19.181 5.071 6.015 1.00 89.00 219 LEU A N 1
ATOM 1684 C CA . LEU A 1 219 ? -20.108 5.389 7.105 1.00 89.00 219 LEU A CA 1
ATOM 1685 C C . LEU A 1 219 ? -20.695 4.127 7.752 1.00 89.00 219 LEU A C 1
ATOM 1687 O O . LEU A 1 219 ? -20.849 4.074 8.976 1.00 89.00 219 LEU A O 1
ATOM 1691 N N . SER A 1 220 ? -20.992 3.096 6.956 1.00 88.12 220 SER A N 1
ATOM 1692 C CA . SER A 1 220 ? -21.481 1.812 7.465 1.00 88.12 220 SER A CA 1
ATOM 1693 C C . SER A 1 220 ? -20.421 1.077 8.296 1.00 88.12 220 SER A C 1
ATOM 1695 O O . SER A 1 220 ? -20.736 0.589 9.383 1.00 88.12 220 SER A O 1
ATOM 1697 N N . ALA A 1 221 ? -19.160 1.085 7.851 1.00 88.06 221 ALA A N 1
ATOM 1698 C CA . ALA A 1 221 ? -18.029 0.504 8.568 1.00 88.06 221 ALA A CA 1
ATOM 1699 C C . ALA A 1 221 ? -17.761 1.243 9.888 1.00 88.06 221 ALA A C 1
ATOM 1701 O O . ALA A 1 221 ? -17.648 0.618 10.944 1.00 88.06 221 ALA A O 1
ATOM 1702 N N . ALA A 1 222 ? -17.763 2.580 9.856 1.00 91.06 222 ALA A N 1
ATOM 1703 C CA . ALA A 1 222 ? -17.617 3.420 11.042 1.00 91.06 222 ALA A CA 1
ATOM 1704 C C . ALA A 1 222 ? -18.739 3.175 12.066 1.00 91.06 222 ALA A C 1
ATOM 1706 O O . ALA A 1 222 ? -18.489 3.145 13.272 1.00 91.06 222 ALA A O 1
ATOM 1707 N N . LYS A 1 223 ? -19.979 2.976 11.601 1.00 91.31 223 LYS A N 1
ATOM 1708 C CA . LYS A 1 223 ? -21.111 2.636 12.469 1.00 91.31 223 LYS A CA 1
ATOM 1709 C C . LYS A 1 223 ? -20.954 1.248 13.092 1.00 91.31 223 LYS A C 1
ATOM 1711 O O . LYS A 1 223 ? -21.103 1.123 14.302 1.00 91.31 223 LYS A O 1
ATOM 1716 N N . MET A 1 224 ? -20.612 0.236 12.293 1.00 91.44 224 MET A N 1
ATOM 1717 C CA . MET A 1 224 ? -20.397 -1.132 12.778 1.00 91.44 224 MET A CA 1
ATOM 1718 C C . MET A 1 224 ? -19.306 -1.182 13.856 1.00 91.44 224 MET A C 1
ATOM 1720 O O . MET A 1 224 ? -19.497 -1.798 14.904 1.00 91.44 224 MET A O 1
ATOM 1724 N N . LEU A 1 225 ? -18.195 -0.476 13.633 1.00 91.88 225 LEU A N 1
ATOM 1725 C CA . LEU A 1 225 ? -17.120 -0.326 14.612 1.00 91.88 225 LEU A CA 1
ATOM 1726 C C . LEU A 1 225 ? -17.581 0.380 15.890 1.00 91.88 225 LEU A C 1
ATOM 1728 O O . LEU A 1 225 ? -17.266 -0.076 16.989 1.00 91.88 225 LEU A O 1
ATOM 1732 N N . ALA A 1 226 ? -18.338 1.473 15.770 1.00 94.00 226 ALA A N 1
ATOM 1733 C CA . ALA A 1 226 ? -18.847 2.209 16.925 1.00 94.00 226 ALA A CA 1
ATOM 1734 C C . ALA A 1 226 ? -19.811 1.360 17.774 1.00 94.00 226 ALA A C 1
ATOM 1736 O O . ALA A 1 226 ? -19.692 1.347 19.002 1.00 94.00 226 ALA A O 1
ATOM 1737 N N . ASP A 1 227 ? -20.712 0.614 17.130 1.00 93.94 227 ASP A N 1
ATOM 1738 C CA . ASP A 1 227 ? -21.680 -0.259 17.800 1.00 93.94 227 ASP A CA 1
ATOM 1739 C C . ASP A 1 227 ? -20.967 -1.410 18.539 1.00 93.94 227 ASP A C 1
ATOM 1741 O O . ASP A 1 227 ? -21.217 -1.638 19.728 1.00 93.94 227 ASP A O 1
ATOM 1745 N N . ALA A 1 228 ? -20.001 -2.073 17.888 1.00 93.75 228 ALA A N 1
ATOM 1746 C CA . ALA A 1 228 ? -19.186 -3.117 18.516 1.00 93.75 228 ALA A CA 1
ATOM 1747 C C . ALA A 1 228 ? -18.338 -2.571 19.683 1.00 93.75 228 ALA A C 1
ATOM 1749 O O . ALA A 1 228 ? -18.236 -3.202 20.739 1.00 93.75 228 ALA A O 1
ATOM 1750 N N . THR A 1 229 ? -17.785 -1.361 19.537 1.00 93.88 229 THR A N 1
ATOM 1751 C CA . THR A 1 229 ? -17.018 -0.692 20.601 1.00 93.88 229 THR A CA 1
ATOM 1752 C C . THR A 1 229 ? -17.901 -0.405 21.814 1.00 93.88 229 THR A C 1
ATOM 1754 O O . THR A 1 229 ? -17.492 -0.651 22.949 1.00 93.88 229 THR A O 1
ATOM 1757 N N . ALA A 1 230 ? -19.130 0.075 21.601 1.00 95.12 230 ALA A N 1
ATOM 1758 C CA . ALA A 1 230 ? -20.073 0.353 22.680 1.00 95.12 230 ALA A CA 1
ATOM 1759 C C . ALA A 1 230 ? -20.447 -0.922 23.456 1.00 95.12 230 ALA A C 1
ATOM 1761 O O . ALA A 1 230 ? -20.431 -0.923 24.690 1.00 95.12 230 ALA A O 1
ATOM 1762 N N . GLN A 1 231 ? -20.715 -2.021 22.744 1.00 94.56 231 GLN A N 1
ATOM 1763 C CA . GLN A 1 231 ? -21.016 -3.320 23.349 1.00 94.56 231 GLN A CA 1
ATOM 1764 C C . GLN A 1 231 ? -19.827 -3.881 24.147 1.00 94.56 231 GLN A C 1
ATOM 1766 O O . GLN A 1 231 ? -20.012 -4.413 25.250 1.00 94.56 231 GLN A O 1
ATOM 1771 N N . MET A 1 232 ? -18.604 -3.734 23.628 1.00 95.00 232 MET A N 1
ATOM 1772 C CA . MET A 1 232 ? -17.381 -4.114 24.336 1.00 95.00 232 MET A CA 1
ATOM 1773 C C . MET A 1 232 ? -17.202 -3.302 25.622 1.00 95.00 232 MET A C 1
ATOM 1775 O O . MET A 1 232 ? -16.961 -3.876 26.683 1.00 95.00 232 MET A O 1
ATOM 1779 N N . VAL A 1 233 ? -17.348 -1.975 25.556 1.00 94.94 233 VAL A N 1
ATOM 1780 C CA . VAL A 1 233 ? -17.197 -1.091 26.722 1.00 94.94 233 VAL A CA 1
ATOM 1781 C C . VAL A 1 233 ? -18.223 -1.425 27.803 1.00 94.94 233 VAL A C 1
ATOM 1783 O O . VAL A 1 233 ? -17.881 -1.446 28.986 1.00 94.94 233 VAL A O 1
ATOM 1786 N N . GLU A 1 234 ? -19.464 -1.730 27.427 1.00 93.75 234 GLU A N 1
ATOM 1787 C CA . GLU A 1 234 ? -20.486 -2.142 28.390 1.00 93.75 234 GLU A CA 1
ATOM 1788 C C . GLU A 1 234 ? -20.139 -3.487 29.047 1.00 93.75 234 GLU A C 1
ATOM 1790 O O . GLU A 1 234 ? -20.174 -3.612 30.273 1.00 93.75 234 GLU A O 1
ATOM 1795 N N . SER A 1 235 ? -19.680 -4.461 28.257 1.00 91.88 235 SER A N 1
ATOM 1796 C CA . SER A 1 235 ? -19.202 -5.752 28.771 1.00 91.88 235 SER A CA 1
ATOM 1797 C C . SER A 1 235 ? -17.998 -5.582 29.711 1.00 91.88 235 SER A C 1
ATOM 1799 O O . SER A 1 235 ? -17.912 -6.254 30.741 1.00 91.88 235 SER A O 1
ATOM 1801 N N . ALA A 1 236 ? -17.102 -4.637 29.413 1.00 93.00 236 ALA A N 1
ATOM 1802 C CA . ALA A 1 236 ? -15.944 -4.317 30.244 1.00 93.00 236 ALA A CA 1
ATOM 1803 C C . ALA A 1 236 ? -16.348 -3.689 31.585 1.00 93.00 236 ALA A C 1
ATOM 1805 O O . ALA A 1 236 ? -15.805 -4.072 32.621 1.00 93.00 236 ALA A O 1
ATOM 1806 N N . LYS A 1 237 ? -17.335 -2.782 31.602 1.00 92.62 237 LYS A N 1
ATOM 1807 C CA . LYS A 1 237 ? -17.871 -2.216 32.853 1.00 92.62 237 LYS A CA 1
ATOM 1808 C C . LYS A 1 237 ? -18.462 -3.299 33.745 1.00 92.62 237 LYS A C 1
ATOM 1810 O O . LYS A 1 237 ? -18.166 -3.335 34.937 1.00 92.62 237 LYS A O 1
ATOM 1815 N N . ILE A 1 238 ? -19.271 -4.194 33.179 1.00 90.12 238 ILE A N 1
ATOM 1816 C CA . ILE A 1 238 ? -19.895 -5.274 33.949 1.00 90.12 238 ILE A CA 1
ATOM 1817 C C . ILE A 1 238 ? -18.812 -6.212 34.504 1.00 90.12 238 ILE A C 1
ATOM 1819 O O . ILE A 1 238 ? -18.832 -6.529 35.695 1.00 90.12 238 ILE A O 1
ATOM 1823 N N . CYS A 1 239 ? -17.813 -6.566 33.691 1.00 88.94 239 CYS A N 1
ATOM 1824 C CA . CYS A 1 239 ? -16.652 -7.349 34.120 1.00 88.94 239 CYS A CA 1
ATOM 1825 C C . CYS A 1 239 ? -15.881 -6.670 35.271 1.00 88.94 239 CYS A C 1
ATOM 1827 O O . CYS A 1 239 ? -15.537 -7.325 36.254 1.00 88.94 239 CYS A O 1
ATOM 1829 N N . ALA A 1 240 ? -15.704 -5.344 35.222 1.00 89.00 240 ALA A N 1
ATOM 1830 C CA . ALA A 1 240 ? -15.059 -4.577 36.291 1.00 89.00 240 ALA A CA 1
ATOM 1831 C C . ALA A 1 240 ? -15.836 -4.622 37.620 1.00 89.00 240 ALA A C 1
ATOM 1833 O O . ALA A 1 240 ? -15.226 -4.632 38.688 1.00 89.00 240 ALA A O 1
ATOM 1834 N N . THR A 1 241 ? -17.174 -4.672 37.578 1.00 89.62 241 THR A N 1
ATOM 1835 C CA . THR A 1 241 ? -17.994 -4.790 38.801 1.00 89.62 241 THR A CA 1
ATOM 1836 C C . THR A 1 241 ? -17.936 -6.178 39.435 1.00 89.62 241 THR A C 1
ATOM 1838 O O . THR A 1 241 ? -18.144 -6.303 40.643 1.00 89.62 241 THR A O 1
ATOM 1841 N N . LYS A 1 242 ? -17.659 -7.225 38.645 1.00 84.44 242 LYS A N 1
ATOM 1842 C CA . LYS A 1 242 ? -17.633 -8.626 39.095 1.00 84.44 242 LYS A CA 1
ATOM 1843 C C . LYS A 1 242 ? -16.390 -9.368 38.567 1.00 84.44 242 LYS A C 1
ATOM 1845 O O . LYS A 1 242 ? -16.510 -10.207 37.675 1.00 84.44 242 LYS A O 1
ATOM 1850 N N . PRO A 1 243 ? -15.210 -9.125 39.174 1.00 79.62 243 PRO A N 1
ATOM 1851 C CA . PRO A 1 243 ? -13.908 -9.637 38.726 1.00 79.62 243 PRO A CA 1
ATOM 1852 C C . PRO A 1 243 ? -13.783 -11.160 38.617 1.00 79.62 243 PRO A C 1
ATOM 1854 O O . PRO A 1 243 ? -13.073 -11.672 37.765 1.00 79.62 243 PRO A O 1
ATOM 1857 N N . HIS A 1 244 ? -14.443 -11.919 39.489 1.00 81.62 244 HIS A N 1
ATOM 1858 C CA . HIS A 1 244 ? -14.257 -13.376 39.569 1.00 81.62 244 HIS A CA 1
ATOM 1859 C C . HIS A 1 244 ? -15.342 -14.176 38.841 1.00 81.62 244 HIS A C 1
ATOM 1861 O O . HIS A 1 244 ? -15.368 -15.402 38.924 1.00 81.62 244 HIS A O 1
ATOM 1867 N N . ASP A 1 245 ? -16.246 -13.496 38.139 1.00 87.69 245 ASP A N 1
ATOM 1868 C CA . ASP A 1 245 ? -17.335 -14.148 37.427 1.00 87.69 245 ASP A CA 1
ATOM 1869 C C . ASP A 1 245 ? -16.887 -14.570 36.021 1.00 87.69 245 ASP A C 1
ATOM 1871 O O . ASP A 1 245 ? -16.650 -13.746 35.131 1.00 87.69 245 ASP A O 1
ATOM 1875 N N . ALA A 1 246 ? -16.786 -15.883 35.819 1.00 86.88 246 ALA A N 1
ATOM 1876 C CA . ALA A 1 246 ? -16.363 -16.467 34.553 1.00 86.88 246 ALA A CA 1
ATOM 1877 C C . ALA A 1 246 ? -17.296 -16.102 33.381 1.00 86.88 246 ALA A C 1
ATOM 1879 O O . ALA A 1 246 ? -16.833 -16.038 32.241 1.00 86.88 246 ALA A O 1
ATOM 1880 N N . GLN A 1 247 ? -18.585 -15.828 33.631 1.00 89.81 247 GLN A N 1
ATOM 1881 C CA . GLN A 1 247 ? -19.522 -15.458 32.567 1.00 89.81 247 GLN A CA 1
ATOM 1882 C C . GLN A 1 247 ? -19.256 -14.049 32.039 1.00 89.81 247 GLN A C 1
ATOM 1884 O O . GLN A 1 247 ? -19.241 -13.852 30.826 1.00 89.81 247 GLN A O 1
ATOM 1889 N N . PHE A 1 248 ? -18.996 -13.074 32.915 1.00 88.06 248 PHE A N 1
ATOM 1890 C CA . PHE A 1 248 ? -18.702 -11.703 32.481 1.00 88.06 248 PHE A CA 1
ATOM 1891 C C . PHE A 1 248 ? -17.325 -11.587 31.826 1.00 88.06 248 PHE A C 1
ATOM 1893 O O . PHE A 1 248 ? -17.184 -10.873 30.832 1.00 88.06 248 PHE A O 1
ATOM 1900 N N . GLN A 1 249 ? -16.336 -12.353 32.300 1.00 88.25 249 GLN A N 1
ATOM 1901 C CA . GLN A 1 249 ? -15.045 -12.470 31.618 1.00 88.25 249 GLN A CA 1
ATOM 1902 C C . GLN A 1 249 ? -15.196 -13.060 30.209 1.00 88.25 249 GLN A C 1
ATOM 1904 O O . GLN A 1 249 ? -14.603 -12.551 29.258 1.00 88.25 249 GLN A O 1
ATOM 1909 N N . TYR A 1 250 ? -16.008 -14.111 30.058 1.00 90.25 250 TYR A N 1
ATOM 1910 C CA . TYR A 1 250 ? -16.302 -14.703 28.753 1.00 90.25 250 TYR A CA 1
ATOM 1911 C C . TYR A 1 250 ? -17.051 -13.727 27.834 1.00 90.25 250 TYR A C 1
ATOM 1913 O O . TYR A 1 250 ? -16.674 -13.571 26.675 1.00 90.25 250 TYR A O 1
ATOM 1921 N N . GLN A 1 251 ? -18.061 -13.022 28.352 1.00 91.06 251 GLN A N 1
ATOM 1922 C CA . GLN A 1 251 ? -18.833 -12.041 27.588 1.00 91.06 251 GLN A CA 1
ATOM 1923 C C . GLN A 1 251 ? -17.954 -10.890 27.081 1.00 91.06 251 GLN A C 1
ATOM 1925 O O . GLN A 1 251 ? -18.083 -10.487 25.926 1.00 91.06 251 GLN A O 1
ATOM 1930 N N . LEU A 1 252 ? -17.018 -10.406 27.908 1.00 92.19 252 LEU A N 1
ATOM 1931 C CA . LEU A 1 252 ? -16.028 -9.415 27.490 1.00 92.19 252 LEU A CA 1
ATOM 1932 C C . LEU A 1 252 ? -15.160 -9.957 26.346 1.00 92.19 252 LEU A C 1
ATOM 1934 O O . LEU A 1 252 ? -15.057 -9.306 25.310 1.00 92.19 252 LEU A O 1
ATOM 1938 N N . LYS A 1 253 ? -14.608 -11.170 26.474 1.00 91.50 253 LYS A N 1
ATOM 1939 C CA . LYS A 1 253 ? -13.812 -11.787 25.397 1.00 91.50 253 LYS A CA 1
ATOM 1940 C C . LYS A 1 253 ? -14.602 -11.933 24.099 1.00 91.50 253 LYS A C 1
ATOM 1942 O O . LYS A 1 253 ? -14.086 -11.588 23.043 1.00 91.50 253 LYS A O 1
ATOM 1947 N N . LYS A 1 254 ? -15.860 -12.368 24.184 1.00 92.88 254 LYS A N 1
ATOM 1948 C CA . LYS A 1 254 ? -16.750 -12.478 23.025 1.00 92.88 254 LYS A CA 1
ATOM 1949 C C . LYS A 1 254 ? -16.974 -11.120 22.350 1.00 92.88 254 LYS A C 1
ATOM 1951 O O . LYS A 1 254 ? -16.858 -11.020 21.137 1.00 92.88 254 LYS A O 1
ATOM 1956 N N . SER A 1 255 ? -17.240 -10.067 23.125 1.00 93.12 255 SER A N 1
ATOM 1957 C CA . SER A 1 255 ? -17.426 -8.717 22.571 1.00 93.12 255 SER A CA 1
ATOM 1958 C C . SER A 1 255 ? -16.159 -8.155 21.910 1.00 93.12 255 SER A C 1
ATOM 1960 O O . SER A 1 255 ? -16.248 -7.441 20.918 1.00 93.12 255 SER A O 1
ATOM 1962 N N . VAL A 1 256 ? -14.974 -8.512 22.418 1.00 93.19 256 VAL A N 1
ATOM 1963 C CA . VAL A 1 256 ? -13.680 -8.140 21.820 1.00 93.19 256 VAL A CA 1
ATOM 1964 C C . VAL A 1 256 ? -13.433 -8.917 20.526 1.00 93.19 256 VAL A C 1
ATOM 1966 O O . VAL A 1 256 ? -12.900 -8.364 19.570 1.00 93.19 256 VAL A O 1
ATOM 1969 N N . GLU A 1 257 ? -13.852 -10.181 20.454 1.00 91.88 257 GLU A N 1
ATOM 1970 C CA . GLU A 1 257 ? -13.795 -10.967 19.219 1.00 91.88 257 GLU A CA 1
ATOM 1971 C C . GLU A 1 257 ? -14.725 -10.393 18.137 1.00 91.88 257 GLU A C 1
ATOM 1973 O O . GLU A 1 257 ? -14.293 -10.211 16.999 1.00 91.88 257 GLU A O 1
ATOM 1978 N N . GLU A 1 258 ? -15.958 -10.023 18.500 1.00 91.75 258 GLU A N 1
ATOM 1979 C CA . GLU A 1 258 ? -16.898 -9.316 17.617 1.00 91.75 258 GLU A CA 1
ATOM 1980 C C . GLU A 1 258 ? -16.314 -7.977 17.130 1.00 91.75 258 GLU A C 1
ATOM 1982 O O . GLU A 1 258 ? -16.365 -7.683 15.934 1.00 91.75 258 GLU A O 1
ATOM 1987 N N . LEU A 1 259 ? -15.681 -7.207 18.024 1.00 92.38 259 LEU A N 1
ATOM 1988 C CA . LEU A 1 259 ? -14.973 -5.976 17.667 1.00 92.38 259 LEU A CA 1
ATOM 1989 C C . LEU A 1 259 ? -13.831 -6.240 16.682 1.00 92.38 259 LEU A C 1
ATOM 1991 O O . LEU A 1 259 ? -13.716 -5.538 15.684 1.00 92.38 259 LEU A O 1
ATOM 1995 N N . ARG A 1 260 ? -13.008 -7.269 16.917 1.00 90.31 260 ARG A N 1
ATOM 1996 C CA . ARG A 1 260 ? -11.882 -7.611 16.035 1.00 90.31 260 ARG A CA 1
ATOM 1997 C C . ARG A 1 260 ? -12.357 -7.989 14.634 1.00 90.31 260 ARG A C 1
ATOM 1999 O O . ARG A 1 260 ? -11.732 -7.600 13.651 1.00 90.31 260 ARG A O 1
ATOM 2006 N N . LEU A 1 261 ? -13.465 -8.720 14.532 1.00 87.19 261 LEU A N 1
ATOM 2007 C CA . LEU A 1 261 ? -14.086 -9.038 13.245 1.00 87.19 261 LEU A CA 1
ATOM 2008 C C . LEU A 1 261 ? -14.585 -7.772 12.537 1.00 87.19 261 LEU A C 1
ATOM 2010 O O . LEU A 1 261 ? -14.279 -7.587 11.360 1.00 87.19 261 LEU A O 1
ATOM 2014 N N . ALA A 1 262 ? -15.273 -6.878 13.254 1.00 88.62 262 ALA A N 1
ATOM 2015 C CA . ALA A 1 262 ? -15.721 -5.596 12.710 1.00 88.62 262 ALA A CA 1
ATOM 2016 C C . ALA A 1 262 ? -14.541 -4.725 12.235 1.00 88.62 262 ALA A C 1
ATOM 2018 O O . ALA A 1 262 ? -14.601 -4.162 11.144 1.00 88.62 262 ALA A O 1
ATOM 2019 N N . THR A 1 263 ? -13.440 -4.678 12.994 1.00 87.75 263 THR A N 1
ATOM 2020 C CA . THR A 1 263 ? -12.198 -3.989 12.604 1.00 87.75 263 THR A CA 1
ATOM 2021 C C . THR A 1 263 ? -11.58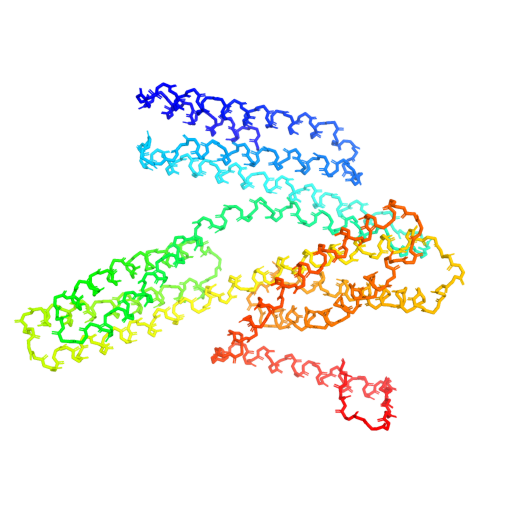9 -4.593 11.351 1.00 87.75 263 THR A C 1
ATOM 2023 O O . THR A 1 263 ? -11.237 -3.855 10.435 1.00 87.75 263 THR A O 1
ATOM 2026 N N . ASN A 1 264 ? -11.511 -5.919 11.249 1.00 84.38 264 ASN A N 1
ATOM 2027 C CA . ASN A 1 264 ? -10.987 -6.569 10.049 1.00 84.38 264 ASN A CA 1
ATOM 2028 C C . ASN A 1 264 ? -11.853 -6.274 8.820 1.00 84.38 264 ASN A C 1
ATOM 2030 O O . ASN A 1 264 ? -11.313 -6.003 7.755 1.00 84.38 264 ASN A O 1
ATOM 2034 N N . MET A 1 265 ? -13.181 -6.269 8.955 1.00 81.62 265 MET A N 1
ATOM 2035 C CA . MET A 1 265 ? -14.077 -5.915 7.851 1.00 81.62 265 MET A CA 1
ATOM 2036 C C . MET A 1 265 ? -13.907 -4.450 7.439 1.00 81.62 265 MET A C 1
ATOM 2038 O O . MET A 1 265 ? -13.697 -4.175 6.262 1.00 81.62 265 MET A O 1
ATOM 2042 N N . ALA A 1 266 ? -13.911 -3.528 8.405 1.00 82.94 266 ALA A N 1
ATOM 2043 C CA . ALA A 1 266 ? -13.764 -2.095 8.158 1.00 82.94 266 ALA A CA 1
ATOM 2044 C C . ALA A 1 266 ? -12.404 -1.713 7.548 1.00 82.94 266 ALA A C 1
ATOM 2046 O O . ALA A 1 266 ? -12.311 -0.733 6.815 1.00 82.94 266 ALA A O 1
ATOM 2047 N N . THR A 1 267 ? -11.352 -2.480 7.841 1.00 79.19 267 THR A N 1
ATOM 2048 C CA . THR A 1 267 ? -9.979 -2.184 7.402 1.00 79.19 267 THR A CA 1
ATOM 2049 C C . THR A 1 267 ? -9.529 -3.031 6.213 1.00 79.19 267 THR A C 1
ATOM 2051 O O . THR A 1 267 ? -8.539 -2.684 5.573 1.00 79.19 267 THR A O 1
ATOM 2054 N N . SER A 1 268 ? -10.247 -4.106 5.865 1.00 77.06 268 SER A N 1
ATOM 2055 C CA . SER A 1 268 ? -9.879 -5.013 4.767 1.00 77.06 268 SER A CA 1
ATOM 2056 C C . SER A 1 268 ? -9.697 -4.294 3.428 1.00 77.06 268 SER A C 1
ATOM 2058 O O . SER A 1 268 ? -8.662 -4.470 2.786 1.00 77.06 268 SER A O 1
ATOM 2060 N N . ASP A 1 269 ? -10.634 -3.423 3.049 1.00 75.25 269 ASP A N 1
ATOM 2061 C CA . ASP A 1 269 ? -10.558 -2.632 1.815 1.00 75.25 269 ASP A CA 1
ATOM 2062 C C . ASP A 1 269 ? -9.413 -1.616 1.838 1.00 75.2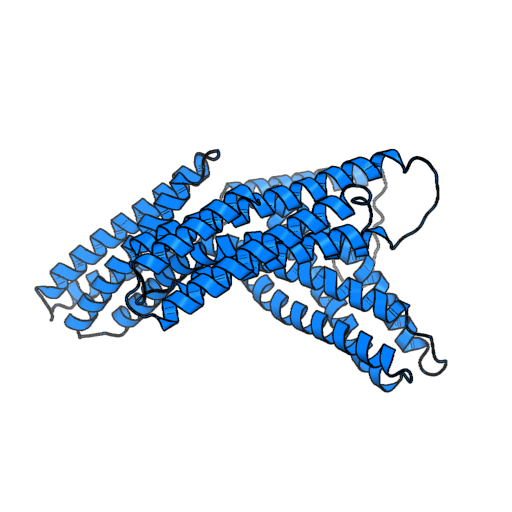5 269 ASP A C 1
ATOM 2064 O O . ASP A 1 269 ? -8.749 -1.387 0.826 1.00 75.25 269 ASP A O 1
ATOM 2068 N N . HIS A 1 270 ? -9.142 -1.021 3.000 1.00 75.75 270 HIS A N 1
ATOM 2069 C CA . HIS A 1 270 ? -8.014 -0.111 3.190 1.00 75.75 270 HIS A CA 1
ATOM 2070 C C . HIS A 1 270 ? -6.678 -0.846 3.012 1.00 75.75 270 HIS A C 1
ATOM 2072 O O . HIS A 1 270 ? -5.853 -0.452 2.188 1.00 75.75 270 HIS A O 1
ATOM 2078 N N . ILE A 1 271 ? -6.496 -1.970 3.712 1.00 77.38 271 ILE A N 1
ATOM 2079 C CA . ILE A 1 271 ? -5.297 -2.809 3.611 1.00 77.38 271 ILE A CA 1
ATOM 2080 C C . ILE A 1 271 ? -5.129 -3.317 2.174 1.00 77.38 271 ILE A C 1
ATOM 2082 O O . ILE A 1 271 ? -4.021 -3.282 1.639 1.00 77.38 271 ILE A O 1
ATOM 2086 N N . LYS A 1 272 ? -6.215 -3.746 1.519 1.00 78.38 272 LYS A N 1
ATOM 2087 C CA . LYS A 1 272 ? -6.202 -4.183 0.117 1.00 78.38 272 LYS A CA 1
ATOM 2088 C C . LYS A 1 272 ? -5.721 -3.064 -0.808 1.00 78.38 272 LYS A C 1
ATOM 2090 O O . LYS A 1 272 ? -4.789 -3.291 -1.579 1.00 78.38 272 LYS A O 1
ATOM 2095 N N . ARG A 1 273 ? -6.298 -1.860 -0.713 1.00 77.50 273 ARG A N 1
ATOM 2096 C CA . ARG A 1 273 ? -5.877 -0.695 -1.513 1.00 77.50 273 ARG A CA 1
ATOM 2097 C C . ARG A 1 273 ? -4.416 -0.341 -1.272 1.00 77.50 273 ARG A C 1
ATOM 2099 O O . ARG A 1 273 ? -3.673 -0.165 -2.233 1.00 77.50 273 ARG A O 1
ATOM 2106 N N . LYS A 1 274 ? -3.976 -0.331 -0.015 1.00 77.12 274 LYS A N 1
ATOM 2107 C CA . LYS A 1 274 ? -2.584 -0.044 0.345 1.00 77.12 274 LYS A CA 1
ATOM 2108 C C . LYS A 1 274 ? -1.608 -1.063 -0.244 1.00 77.12 274 LYS A C 1
ATOM 2110 O O . LYS A 1 274 ? -0.600 -0.694 -0.844 1.00 77.12 274 LYS A O 1
ATOM 2115 N N . VAL A 1 275 ? -1.910 -2.353 -0.107 1.00 82.38 275 VAL A N 1
ATOM 2116 C CA . VAL A 1 275 ? -1.074 -3.425 -0.659 1.00 82.38 275 VAL A CA 1
ATOM 2117 C C . VAL A 1 275 ? -1.030 -3.349 -2.189 1.00 82.38 275 VAL A C 1
ATOM 2119 O O . VAL A 1 275 ? 0.043 -3.505 -2.766 1.00 82.38 275 VAL A O 1
ATOM 2122 N N . LEU A 1 276 ? -2.150 -3.052 -2.852 1.00 83.12 276 LEU A N 1
ATOM 2123 C CA . LEU A 1 276 ? -2.193 -2.871 -4.307 1.00 83.12 276 LEU A CA 1
ATOM 2124 C C . LEU A 1 276 ? -1.387 -1.651 -4.771 1.00 83.12 276 LEU A C 1
ATOM 2126 O O . LEU A 1 276 ? -0.593 -1.789 -5.701 1.00 83.12 276 LEU A O 1
ATOM 2130 N N . LYS A 1 277 ? -1.504 -0.503 -4.089 1.00 81.88 277 LYS A N 1
ATOM 2131 C CA . LYS A 1 277 ? -0.652 0.675 -4.334 1.00 81.88 277 LYS A CA 1
ATOM 2132 C C . LYS A 1 277 ? 0.831 0.330 -4.180 1.00 81.88 277 LYS A C 1
ATOM 2134 O O . LYS A 1 277 ? 1.653 0.692 -5.020 1.00 81.88 277 LYS A O 1
ATOM 2139 N N . ARG A 1 278 ? 1.187 -0.453 -3.155 1.00 82.25 278 ARG A N 1
ATOM 2140 C CA . ARG A 1 278 ? 2.568 -0.916 -2.963 1.00 82.25 278 ARG A CA 1
ATOM 2141 C C . ARG A 1 278 ? 3.037 -1.836 -4.092 1.00 82.25 278 ARG A C 1
ATOM 2143 O O . ARG A 1 278 ? 4.167 -1.692 -4.552 1.00 82.25 278 ARG A O 1
ATOM 2150 N N . VAL A 1 279 ? 2.190 -2.756 -4.563 1.00 87.31 279 VAL A N 1
ATOM 2151 C CA . VAL A 1 279 ? 2.493 -3.597 -5.737 1.00 87.31 279 VAL A CA 1
ATOM 2152 C C . VAL A 1 279 ? 2.724 -2.733 -6.972 1.00 87.31 279 VAL A C 1
ATOM 2154 O O . VAL A 1 279 ? 3.702 -2.957 -7.681 1.00 87.31 279 VAL A O 1
ATOM 2157 N N . GLU A 1 280 ? 1.876 -1.731 -7.208 1.00 83.69 280 GLU A N 1
ATOM 2158 C CA . GLU A 1 280 ? 2.026 -0.782 -8.312 1.00 83.69 280 GLU A CA 1
ATOM 2159 C C . GLU A 1 280 ? 3.390 -0.074 -8.257 1.00 83.69 280 GLU A C 1
ATOM 2161 O O . GLU A 1 280 ? 4.128 -0.063 -9.243 1.00 83.69 280 GLU A O 1
ATOM 2166 N N . GLN A 1 281 ? 3.769 0.443 -7.087 1.00 81.19 281 GLN A N 1
ATOM 2167 C CA . GLN A 1 281 ? 5.047 1.122 -6.861 1.00 81.19 281 GLN A CA 1
ATOM 2168 C C . GLN A 1 281 ? 6.245 0.186 -7.095 1.00 81.19 281 GLN A C 1
ATOM 2170 O O . GLN A 1 281 ? 7.161 0.497 -7.865 1.00 81.19 281 GLN A O 1
ATOM 2175 N N . CYS A 1 282 ? 6.221 -1.013 -6.505 1.00 84.50 282 CYS A N 1
ATOM 2176 C CA . CYS A 1 282 ? 7.257 -2.022 -6.720 1.00 84.50 282 CYS A CA 1
ATOM 2177 C C . CYS A 1 282 ? 7.361 -2.421 -8.203 1.00 84.50 282 CYS A C 1
ATOM 2179 O O . CYS A 1 282 ? 8.471 -2.577 -8.719 1.00 84.50 282 CYS A O 1
ATOM 2181 N N . ALA A 1 283 ? 6.234 -2.543 -8.908 1.00 87.00 283 ALA A N 1
ATOM 2182 C CA . ALA A 1 283 ? 6.190 -2.859 -10.332 1.00 87.00 283 ALA A CA 1
ATOM 2183 C C . ALA A 1 283 ? 6.785 -1.732 -11.195 1.00 87.00 283 ALA A C 1
ATOM 2185 O O . ALA A 1 283 ? 7.580 -2.014 -12.097 1.00 87.00 283 ALA A O 1
ATOM 2186 N N . LYS A 1 284 ? 6.495 -0.458 -10.880 1.00 82.44 284 LYS A N 1
ATOM 2187 C CA . LYS A 1 284 ? 7.112 0.720 -11.526 1.00 82.44 284 LYS A CA 1
ATOM 2188 C C . LYS A 1 284 ? 8.636 0.692 -11.388 1.00 82.44 284 LYS A C 1
ATOM 2190 O O . LYS A 1 284 ? 9.358 0.825 -12.382 1.00 82.44 284 LYS A O 1
ATOM 2195 N N . HIS A 1 285 ? 9.139 0.473 -10.172 1.00 81.75 285 HIS A N 1
ATOM 2196 C CA . HIS A 1 285 ? 10.578 0.376 -9.924 1.00 81.75 285 HIS A CA 1
ATOM 2197 C C . HIS A 1 285 ? 11.205 -0.808 -10.667 1.00 81.75 285 HIS A C 1
ATOM 2199 O O . HIS A 1 285 ? 12.214 -0.634 -11.351 1.00 81.75 285 HIS A O 1
ATOM 2205 N N . CYS A 1 286 ? 10.575 -1.985 -10.626 1.00 86.06 286 CYS A N 1
ATOM 2206 C CA . CYS A 1 286 ? 11.035 -3.172 -11.346 1.00 86.06 286 CYS A CA 1
ATOM 2207 C C . CYS A 1 286 ? 11.124 -2.948 -12.863 1.00 86.06 286 CYS A C 1
ATOM 2209 O O . CYS A 1 286 ? 12.134 -3.307 -13.471 1.00 86.06 286 CYS A O 1
ATOM 2211 N N . ALA A 1 287 ? 10.122 -2.309 -13.472 1.00 85.69 287 ALA A N 1
ATOM 2212 C CA . ALA A 1 287 ? 10.133 -1.968 -14.895 1.00 85.69 287 ALA A CA 1
ATOM 2213 C C . ALA A 1 287 ? 11.289 -1.009 -15.250 1.00 85.69 287 ALA A C 1
ATOM 2215 O O . ALA A 1 287 ? 11.984 -1.200 -16.256 1.00 85.69 287 ALA A O 1
ATOM 2216 N N . SER A 1 288 ? 11.554 -0.017 -14.393 1.00 80.56 288 SER A N 1
ATOM 2217 C CA . SER A 1 288 ? 12.685 0.906 -14.547 1.00 80.56 288 SER A CA 1
ATOM 2218 C C . SER A 1 288 ? 14.033 0.189 -14.424 1.00 80.56 288 SER A C 1
ATOM 2220 O O . SER A 1 288 ? 14.876 0.298 -15.319 1.00 80.56 288 SER A O 1
ATOM 2222 N N . TYR A 1 289 ? 14.233 -0.605 -13.369 1.00 84.88 289 TYR A N 1
ATOM 2223 C CA . TYR A 1 289 ? 15.476 -1.349 -13.157 1.00 84.88 289 TYR A CA 1
ATOM 2224 C C . TYR A 1 289 ? 15.735 -2.368 -14.269 1.00 84.88 289 TYR A C 1
ATOM 2226 O O . TYR A 1 289 ? 16.870 -2.499 -14.731 1.00 84.88 289 TYR A O 1
ATOM 2234 N N . ALA A 1 290 ? 14.697 -3.041 -14.764 1.00 86.81 290 ALA A N 1
ATOM 2235 C CA . ALA A 1 290 ? 14.815 -3.947 -15.900 1.00 86.81 290 ALA A CA 1
ATOM 2236 C C . ALA A 1 290 ? 15.211 -3.212 -17.186 1.00 86.81 290 ALA A C 1
ATOM 2238 O O . ALA A 1 290 ? 16.101 -3.670 -17.902 1.00 86.81 290 ALA A O 1
ATOM 2239 N N . THR A 1 291 ? 14.643 -2.030 -17.441 1.00 84.88 291 THR A N 1
ATOM 2240 C CA . THR A 1 291 ? 15.042 -1.178 -18.574 1.00 84.88 291 THR A CA 1
ATOM 2241 C C . THR A 1 291 ? 16.516 -0.767 -18.478 1.00 84.88 291 THR A C 1
ATOM 2243 O O . THR A 1 291 ? 17.243 -0.804 -19.475 1.00 84.88 291 THR A O 1
ATOM 2246 N N . GLN A 1 292 ? 16.989 -0.425 -17.276 1.00 83.31 292 GLN A N 1
ATOM 2247 C CA . GLN A 1 292 ? 18.397 -0.103 -17.028 1.00 83.31 292 GLN A CA 1
ATOM 2248 C C . GLN A 1 292 ? 19.310 -1.319 -17.235 1.00 83.31 292 GLN A C 1
ATOM 2250 O O . GLN A 1 292 ? 20.358 -1.186 -17.870 1.00 83.31 292 GLN A O 1
ATOM 2255 N N . CYS A 1 293 ? 18.895 -2.508 -16.784 1.00 84.50 293 CYS A N 1
ATOM 2256 C CA . CYS A 1 293 ? 19.620 -3.759 -17.019 1.00 84.50 293 CYS A CA 1
ATOM 2257 C C . CYS A 1 293 ? 19.736 -4.076 -18.516 1.00 84.50 293 CYS A C 1
ATOM 2259 O O . CYS A 1 293 ? 20.819 -4.427 -18.987 1.00 84.50 293 CYS A O 1
ATOM 2261 N N . ILE A 1 294 ? 18.652 -3.913 -19.281 1.00 84.94 294 ILE A N 1
ATOM 2262 C CA . ILE A 1 294 ? 18.650 -4.109 -20.739 1.00 84.94 294 ILE A CA 1
ATOM 2263 C C . ILE A 1 294 ? 19.607 -3.116 -21.408 1.00 84.94 294 ILE A C 1
ATOM 2265 O O . ILE A 1 294 ? 20.415 -3.508 -22.250 1.00 84.94 294 ILE A O 1
ATOM 2269 N N . ALA A 1 295 ? 19.567 -1.841 -21.010 1.00 81.31 295 ALA A N 1
ATOM 2270 C CA . ALA A 1 295 ? 20.451 -0.815 -21.555 1.00 81.31 295 ALA A CA 1
ATOM 2271 C C . ALA A 1 295 ? 21.932 -1.123 -21.274 1.00 81.31 295 ALA A C 1
ATOM 2273 O O . ALA A 1 295 ? 22.739 -1.098 -22.204 1.00 81.31 295 ALA A O 1
ATOM 2274 N N . ALA A 1 296 ? 22.276 -1.476 -20.032 1.00 80.50 296 ALA A N 1
ATOM 2275 C CA . ALA A 1 296 ? 23.636 -1.848 -19.638 1.00 80.50 296 ALA A CA 1
ATOM 2276 C C . ALA A 1 296 ? 24.126 -3.110 -20.371 1.00 80.50 296 ALA A C 1
ATOM 2278 O O . ALA A 1 296 ? 25.261 -3.167 -20.844 1.00 80.50 296 ALA A O 1
ATOM 2279 N N . THR A 1 297 ? 23.239 -4.091 -20.551 1.00 79.69 297 THR A N 1
ATOM 2280 C CA . THR A 1 297 ? 23.533 -5.317 -21.302 1.00 79.69 297 THR A CA 1
ATOM 2281 C C . THR A 1 297 ? 23.785 -5.020 -22.780 1.00 79.69 297 THR A C 1
ATOM 2283 O O . THR A 1 297 ? 24.747 -5.514 -23.355 1.00 79.69 297 THR A O 1
ATOM 2286 N N . SER A 1 298 ? 22.971 -4.159 -23.399 1.00 75.69 298 SER A N 1
ATOM 2287 C CA . SER A 1 298 ? 23.129 -3.780 -24.812 1.00 75.69 298 SER A CA 1
ATOM 2288 C C . SER A 1 298 ? 24.376 -2.934 -25.097 1.00 75.69 298 SER A C 1
ATOM 2290 O O . SER A 1 298 ? 24.868 -2.935 -26.221 1.00 75.69 298 SER A O 1
ATOM 2292 N N . ALA A 1 299 ? 24.891 -2.226 -24.088 1.00 69.06 299 ALA A N 1
ATOM 2293 C CA . ALA A 1 299 ? 26.121 -1.442 -24.182 1.00 69.06 299 ALA A CA 1
ATOM 2294 C C . ALA A 1 299 ? 27.394 -2.295 -24.019 1.00 69.06 299 ALA A C 1
ATOM 2296 O O . ALA A 1 299 ? 28.496 -1.803 -24.261 1.00 69.06 299 ALA A O 1
ATOM 2297 N N . SER A 1 300 ? 27.256 -3.561 -23.609 1.00 66.50 300 SER A N 1
ATOM 2298 C CA . SER A 1 300 ? 28.381 -4.463 -23.364 1.00 66.50 300 SER A CA 1
ATOM 2299 C C . SER A 1 300 ? 28.930 -5.031 -24.677 1.00 66.50 300 SER A C 1
ATOM 2301 O O . SER A 1 300 ? 28.183 -5.507 -25.533 1.00 66.50 300 SER A O 1
ATOM 2303 N N . ALA A 1 301 ? 30.253 -4.985 -24.854 1.00 58.88 301 ALA A N 1
ATOM 2304 C CA . ALA A 1 301 ? 30.914 -5.480 -26.061 1.00 58.88 301 ALA A CA 1
ATOM 2305 C C . ALA A 1 301 ? 31.147 -7.000 -25.972 1.00 58.88 301 ALA A C 1
ATOM 2307 O O . ALA A 1 301 ? 31.744 -7.495 -25.015 1.00 58.88 301 ALA A O 1
ATOM 2308 N N . VAL A 1 302 ? 30.699 -7.748 -26.986 1.00 58.12 302 VAL A N 1
ATOM 2309 C CA . VAL A 1 302 ? 30.808 -9.216 -27.041 1.00 58.12 302 VAL A CA 1
ATOM 2310 C C . VAL A 1 302 ? 32.278 -9.638 -27.106 1.00 58.12 302 VAL A C 1
ATOM 2312 O O . VAL A 1 302 ? 32.925 -9.506 -28.143 1.00 58.12 302 VAL A O 1
ATOM 2315 N N . THR A 1 303 ? 32.819 -10.207 -26.028 1.00 56.38 303 THR A N 1
ATOM 2316 C CA . THR A 1 303 ? 34.099 -10.926 -26.083 1.00 56.38 303 THR A CA 1
ATOM 2317 C C . THR A 1 303 ? 33.873 -12.378 -26.519 1.00 56.38 303 THR A C 1
ATOM 2319 O O . THR A 1 303 ? 33.010 -13.083 -25.999 1.00 56.38 303 THR A O 1
ATOM 2322 N N . HIS A 1 304 ? 34.683 -12.857 -27.468 1.00 54.50 304 HIS A N 1
ATOM 2323 C CA . HIS A 1 304 ? 34.550 -14.156 -28.154 1.00 54.50 304 HIS A CA 1
ATOM 2324 C C . HIS A 1 304 ? 34.511 -15.424 -27.260 1.00 54.50 304 HIS A C 1
ATOM 2326 O O . HIS A 1 304 ? 34.274 -16.510 -27.784 1.00 54.50 304 HIS A O 1
ATOM 2332 N N . LYS A 1 305 ? 34.727 -15.338 -25.936 1.00 58.00 305 LYS A N 1
ATOM 2333 C CA . LYS A 1 305 ? 34.842 -16.505 -25.034 1.00 58.00 305 LYS A CA 1
ATOM 2334 C C . LYS A 1 305 ? 33.516 -17.043 -24.465 1.00 58.00 305 LYS A C 1
ATOM 2336 O O . LYS A 1 305 ? 33.496 -18.194 -24.052 1.00 58.00 305 LYS A O 1
ATOM 2341 N N . HIS A 1 306 ? 32.420 -16.277 -24.486 1.00 60.25 306 HIS A N 1
ATOM 2342 C CA . HIS A 1 306 ? 31.122 -16.676 -23.899 1.00 60.25 306 HIS A CA 1
ATOM 2343 C C . HIS A 1 306 ? 29.922 -16.383 -24.819 1.00 60.25 306 HIS A C 1
ATOM 2345 O O . HIS A 1 306 ? 28.892 -15.866 -24.390 1.00 60.25 306 HIS A O 1
ATOM 2351 N N . HIS A 1 307 ? 30.039 -16.729 -26.106 1.00 70.75 307 HIS A N 1
ATOM 2352 C CA . HIS A 1 307 ? 29.006 -16.430 -27.106 1.00 70.75 307 HIS A CA 1
ATOM 2353 C C . HIS A 1 307 ? 27.618 -16.984 -26.738 1.00 70.75 307 HIS A C 1
ATOM 2355 O O . HIS A 1 307 ? 26.638 -16.262 -26.869 1.00 70.75 307 HIS A O 1
ATOM 2361 N N . GLN A 1 308 ? 27.533 -18.216 -26.217 1.00 76.56 308 GLN A N 1
ATOM 2362 C CA . GLN A 1 308 ? 26.252 -18.838 -25.860 1.00 76.56 308 GLN A CA 1
ATOM 2363 C C . GLN A 1 308 ? 25.583 -18.158 -24.656 1.00 76.56 308 GLN A C 1
ATOM 2365 O O . GLN A 1 308 ? 24.440 -17.737 -24.757 1.00 76.56 308 GLN A O 1
ATOM 2370 N N . SER A 1 309 ? 26.304 -17.958 -23.547 1.00 76.12 309 SER A N 1
ATOM 2371 C CA . SER A 1 309 ? 25.752 -17.301 -22.350 1.00 76.12 309 SER A CA 1
ATOM 2372 C C . SER A 1 309 ? 25.337 -15.852 -22.625 1.00 76.12 309 SER A C 1
ATOM 2374 O O . SER A 1 309 ? 24.327 -15.385 -22.107 1.00 76.12 309 SER A O 1
ATOM 2376 N N . HIS A 1 310 ? 26.085 -15.144 -23.479 1.00 78.38 310 HIS A N 1
ATOM 2377 C CA . HIS A 1 310 ? 25.718 -13.799 -23.914 1.00 78.38 310 HIS A CA 1
ATOM 2378 C C . HIS A 1 310 ? 24.511 -13.805 -24.869 1.00 78.38 310 HIS A C 1
ATOM 2380 O O . HIS A 1 310 ? 23.691 -12.890 -24.822 1.00 78.38 310 HIS A O 1
ATOM 2386 N N . GLN A 1 311 ? 24.367 -14.817 -25.732 1.00 81.25 311 GLN A N 1
ATOM 2387 C CA . GLN A 1 311 ? 23.156 -14.993 -26.543 1.00 81.25 311 GLN A CA 1
ATOM 2388 C C . GLN A 1 311 ? 21.929 -15.263 -25.668 1.00 81.25 311 GLN A C 1
ATOM 2390 O O . GLN A 1 311 ? 20.892 -14.637 -25.886 1.00 81.25 311 GLN A O 1
ATOM 2395 N N . ASP A 1 312 ? 22.060 -16.124 -24.658 1.00 83.94 312 ASP A N 1
ATOM 2396 C CA . ASP A 1 312 ? 20.988 -16.428 -23.708 1.00 83.94 312 ASP A CA 1
ATOM 2397 C C . ASP A 1 312 ? 20.585 -15.165 -22.927 1.00 83.94 312 ASP A C 1
ATOM 2399 O O . ASP A 1 312 ? 19.398 -14.860 -22.809 1.00 83.94 312 ASP A O 1
ATOM 2403 N N . LEU A 1 313 ? 21.563 -14.364 -22.483 1.00 85.25 313 LEU A N 1
ATOM 2404 C CA . LEU A 1 313 ? 21.329 -13.074 -21.828 1.00 85.25 313 LEU A CA 1
ATOM 2405 C C . LEU A 1 313 ? 20.559 -12.098 -22.731 1.00 85.25 313 LEU A C 1
ATOM 2407 O O . LEU A 1 313 ? 19.546 -11.537 -22.317 1.00 85.25 313 LEU A O 1
ATOM 2411 N N . VAL A 1 314 ? 21.002 -11.917 -23.979 1.00 84.75 314 VAL A N 1
ATOM 2412 C CA . VAL A 1 314 ? 20.330 -11.036 -24.949 1.00 84.75 314 VAL A CA 1
ATOM 2413 C C . VAL A 1 314 ? 18.912 -11.525 -25.246 1.00 84.75 314 VAL A C 1
ATOM 2415 O O . VAL A 1 314 ? 18.002 -10.709 -25.396 1.00 84.75 314 VAL A O 1
ATOM 2418 N N . GLN A 1 315 ? 18.700 -12.839 -25.313 1.00 86.19 315 GLN A N 1
ATOM 2419 C CA . GLN A 1 315 ? 17.372 -13.407 -25.511 1.00 86.19 315 GLN A CA 1
ATOM 2420 C C . GLN A 1 315 ? 16.458 -13.130 -24.312 1.00 86.19 315 GLN A C 1
ATOM 2422 O O . GLN A 1 315 ? 15.312 -12.732 -24.515 1.00 86.19 315 GLN A O 1
ATOM 2427 N N . GLN A 1 316 ? 16.960 -13.247 -23.079 1.00 89.06 316 GLN A N 1
ATOM 2428 C CA . GLN A 1 316 ? 16.187 -12.883 -21.887 1.00 89.06 316 GLN A CA 1
ATOM 2429 C C . GLN A 1 316 ? 15.884 -11.385 -21.812 1.00 89.06 316 GLN A C 1
ATOM 2431 O O . GLN A 1 316 ? 14.771 -11.005 -21.454 1.00 89.06 316 GLN A O 1
ATOM 2436 N N . CYS A 1 317 ? 16.813 -10.521 -22.227 1.00 87.31 317 CYS A N 1
ATOM 2437 C CA . CYS A 1 317 ? 16.537 -9.090 -22.348 1.00 87.31 317 CYS A CA 1
ATOM 2438 C C . CYS A 1 317 ? 15.381 -8.794 -23.313 1.00 87.31 317 CYS A C 1
ATOM 2440 O O . CYS A 1 317 ? 14.609 -7.881 -23.041 1.00 87.31 317 CYS A O 1
ATOM 2442 N N . LYS A 1 318 ? 15.231 -9.555 -24.409 1.00 85.69 318 LYS A N 1
ATOM 2443 C CA . LYS A 1 318 ? 14.092 -9.404 -25.334 1.00 85.69 318 LYS A CA 1
ATOM 2444 C C . LYS A 1 318 ? 12.775 -9.820 -24.686 1.00 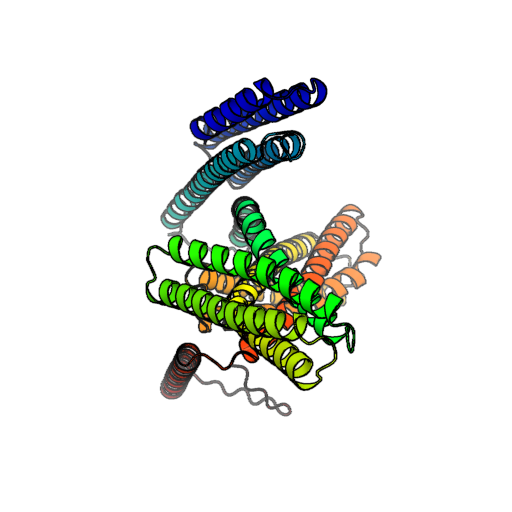85.69 318 LYS A C 1
ATOM 2446 O O . LYS A 1 318 ? 11.828 -9.050 -24.732 1.00 85.69 318 LYS A O 1
ATOM 2451 N N . VAL A 1 319 ? 12.748 -10.979 -24.022 1.00 89.62 319 VAL A N 1
ATOM 2452 C CA . VAL A 1 319 ? 11.555 -11.453 -23.295 1.00 89.62 319 VAL A CA 1
ATOM 2453 C C . VAL A 1 319 ? 11.089 -10.405 -22.281 1.00 89.62 319 VAL A C 1
ATOM 2455 O O . VAL A 1 319 ? 9.913 -10.070 -22.223 1.00 89.62 319 VAL A O 1
ATOM 2458 N N . ILE A 1 320 ? 12.015 -9.836 -21.510 1.00 89.00 320 ILE A N 1
ATOM 2459 C CA . ILE A 1 320 ? 11.696 -8.804 -20.516 1.00 89.00 320 ILE A CA 1
ATOM 2460 C C . ILE A 1 320 ? 11.283 -7.486 -21.180 1.00 89.00 320 ILE A C 1
ATOM 2462 O O . ILE A 1 320 ? 10.371 -6.823 -20.691 1.00 89.00 320 ILE A O 1
ATOM 2466 N N . ALA A 1 321 ? 11.909 -7.111 -22.299 1.00 85.88 321 ALA A N 1
ATOM 2467 C CA . ALA A 1 321 ? 11.522 -5.929 -23.066 1.00 85.88 321 ALA A CA 1
ATOM 2468 C C . ALA A 1 321 ? 10.083 -6.017 -23.598 1.00 85.88 321 ALA A C 1
ATOM 2470 O O . ALA A 1 321 ? 9.414 -4.988 -23.654 1.00 85.88 321 ALA A O 1
ATOM 2471 N N . ASP A 1 322 ? 9.604 -7.219 -23.925 1.00 87.44 322 ASP A N 1
ATOM 2472 C CA . ASP A 1 322 ? 8.219 -7.454 -24.347 1.00 87.44 322 ASP A CA 1
ATOM 2473 C C . ASP A 1 322 ? 7.234 -7.389 -23.160 1.00 87.44 322 ASP A C 1
ATOM 2475 O O . ASP A 1 322 ? 6.099 -6.947 -23.322 1.00 87.44 322 ASP A O 1
ATOM 2479 N N . LEU A 1 323 ? 7.666 -7.757 -21.945 1.00 87.75 323 LEU A N 1
ATOM 2480 C CA . LEU A 1 323 ? 6.830 -7.738 -20.732 1.00 87.75 323 LEU A CA 1
ATOM 2481 C C . LEU A 1 323 ? 6.696 -6.349 -20.086 1.00 87.75 323 LEU A C 1
ATOM 2483 O O . LEU A 1 323 ? 5.652 -6.038 -19.512 1.00 87.75 323 LEU A O 1
ATOM 2487 N N . ILE A 1 324 ? 7.719 -5.491 -20.184 1.00 85.31 324 ILE A N 1
ATOM 2488 C CA . ILE A 1 324 ? 7.706 -4.141 -19.585 1.00 85.31 324 ILE A CA 1
ATOM 2489 C C . ILE A 1 324 ? 6.481 -3.310 -20.031 1.00 85.31 324 ILE A C 1
ATOM 2491 O O . ILE A 1 324 ? 5.804 -2.756 -19.163 1.00 85.31 324 ILE A O 1
ATOM 2495 N N . PRO A 1 325 ? 6.132 -3.218 -21.333 1.00 83.69 325 PRO A N 1
ATOM 2496 C CA . PRO A 1 325 ? 4.948 -2.486 -21.781 1.00 83.69 325 PRO A CA 1
ATOM 2497 C C . PRO A 1 325 ? 3.639 -2.991 -21.169 1.00 83.69 325 PRO A C 1
ATOM 2499 O O . PRO A 1 325 ? 2.776 -2.173 -20.857 1.00 83.69 325 PRO A O 1
ATOM 2502 N N . HIS A 1 326 ? 3.503 -4.305 -20.960 1.00 83.56 326 HIS A N 1
ATOM 2503 C CA . HIS A 1 326 ? 2.311 -4.897 -20.351 1.00 83.56 326 HIS A CA 1
ATOM 2504 C C . HIS A 1 326 ? 2.138 -4.454 -18.896 1.00 83.56 326 HIS A C 1
ATOM 2506 O O . HIS A 1 326 ? 1.040 -4.050 -18.520 1.00 83.56 326 HIS A O 1
ATOM 2512 N N . ILE A 1 327 ? 3.225 -4.423 -18.119 1.00 85.12 327 ILE A N 1
ATOM 2513 C CA . ILE A 1 327 ? 3.223 -3.910 -16.739 1.00 85.12 327 ILE A CA 1
ATOM 2514 C C . ILE A 1 327 ? 2.879 -2.420 -16.713 1.00 85.12 327 ILE A C 1
ATOM 2516 O O . ILE A 1 327 ? 2.036 -1.973 -15.945 1.00 85.12 327 ILE A O 1
ATOM 2520 N N . VAL A 1 328 ? 3.493 -1.616 -17.584 1.00 81.94 328 VAL A N 1
ATOM 2521 C CA . VAL A 1 328 ? 3.216 -0.170 -17.625 1.00 81.94 328 VAL A CA 1
ATOM 2522 C C . VAL A 1 328 ? 1.770 0.108 -18.059 1.00 81.94 328 VAL A C 1
ATOM 2524 O O . VAL A 1 328 ? 1.171 1.099 -17.639 1.00 81.94 328 VAL A O 1
ATOM 2527 N N . GLN A 1 329 ? 1.192 -0.736 -18.913 1.00 80.00 329 GLN A N 1
ATOM 2528 C CA . GLN A 1 329 ? -0.205 -0.620 -19.319 1.00 80.00 329 GLN A CA 1
ATOM 2529 C C . GLN A 1 329 ? -1.166 -1.041 -18.201 1.00 80.00 329 GLN A C 1
ATOM 2531 O O . GLN A 1 329 ? -2.168 -0.355 -18.003 1.00 80.00 329 GLN A O 1
ATOM 2536 N N . SER A 1 330 ? -0.867 -2.114 -17.459 1.00 78.00 330 SER A N 1
ATOM 2537 C CA . SER A 1 330 ? -1.689 -2.545 -16.322 1.00 78.00 330 SER A CA 1
ATOM 2538 C C . SER A 1 330 ? -1.651 -1.528 -15.180 1.00 78.00 330 SER A C 1
ATOM 2540 O O . SER A 1 330 ? -2.705 -1.155 -14.675 1.00 78.00 330 SER A O 1
ATOM 2542 N N . ILE A 1 331 ? -0.477 -0.967 -14.872 1.00 78.94 331 ILE A N 1
ATOM 2543 C CA . ILE A 1 331 ? -0.324 0.155 -13.931 1.00 78.94 331 ILE A CA 1
ATOM 2544 C C . ILE A 1 331 ? -1.191 1.345 -14.362 1.00 78.94 331 ILE A C 1
ATOM 2546 O O . ILE A 1 331 ? -1.987 1.849 -13.577 1.00 78.94 331 ILE A O 1
ATOM 2550 N N . ARG A 1 332 ? -1.100 1.771 -15.631 1.00 75.62 332 ARG A N 1
ATOM 2551 C CA . ARG A 1 332 ? -1.897 2.902 -16.140 1.00 75.62 332 ARG A CA 1
ATOM 2552 C C . ARG A 1 332 ? -3.397 2.652 -16.071 1.00 75.62 332 ARG A C 1
ATOM 2554 O O . ARG A 1 332 ? -4.141 3.568 -15.742 1.00 75.62 332 ARG A O 1
ATOM 2561 N N . ALA A 1 333 ? -3.845 1.439 -16.378 1.00 73.00 333 ALA A N 1
ATOM 2562 C CA . ALA A 1 333 ? -5.251 1.086 -16.234 1.00 73.00 333 ALA A CA 1
ATOM 2563 C C . ALA A 1 333 ? -5.710 1.219 -14.770 1.00 73.00 333 ALA A C 1
ATOM 2565 O O . ALA A 1 333 ? -6.825 1.671 -14.523 1.00 73.00 333 ALA A O 1
ATOM 2566 N N . CYS A 1 334 ? -4.840 0.904 -13.806 1.00 75.19 334 CYS A N 1
ATOM 2567 C CA . CYS A 1 334 ? -5.191 0.927 -12.384 1.00 75.19 334 CYS A CA 1
ATOM 2568 C C . CYS A 1 334 ? -5.114 2.337 -11.804 1.00 75.19 334 CYS A C 1
ATOM 2570 O O . CYS A 1 334 ? -5.875 2.650 -10.900 1.00 75.19 334 CYS A O 1
ATOM 2572 N N . MET A 1 335 ? -4.311 3.224 -12.395 1.00 66.38 335 MET A N 1
ATOM 2573 C CA . MET A 1 335 ? -4.377 4.659 -12.103 1.00 66.38 335 MET A CA 1
ATOM 2574 C C . MET A 1 335 ? -5.710 5.290 -12.540 1.00 66.38 335 MET A C 1
ATOM 2576 O O . MET A 1 335 ? -6.160 6.247 -11.923 1.00 66.38 335 MET A O 1
ATOM 2580 N N . ILE A 1 336 ? -6.330 4.792 -13.620 1.00 68.00 336 ILE A N 1
ATOM 2581 C CA . ILE A 1 336 ? -7.601 5.334 -14.138 1.00 68.00 336 ILE A CA 1
ATOM 2582 C C . ILE A 1 336 ? -8.797 4.743 -13.380 1.00 68.00 336 ILE A C 1
ATOM 2584 O O . ILE A 1 336 ? -9.743 5.460 -13.072 1.00 68.00 336 ILE A O 1
ATOM 2588 N N . THR A 1 337 ? -8.768 3.439 -13.091 1.00 65.56 337 THR A N 1
ATOM 2589 C CA . THR A 1 337 ? -9.835 2.729 -12.367 1.00 65.56 337 THR A CA 1
ATOM 2590 C C . THR A 1 337 ? -9.236 1.822 -11.283 1.00 65.56 337 THR A C 1
ATOM 2592 O O . THR A 1 337 ? -9.085 0.617 -11.523 1.00 65.56 337 THR A O 1
ATOM 2595 N N . PRO A 1 338 ? -8.880 2.367 -10.103 1.00 65.56 338 PRO A N 1
ATOM 2596 C CA . PRO A 1 338 ? -8.170 1.625 -9.057 1.00 65.56 338 PRO A CA 1
ATOM 2597 C C . PRO A 1 338 ? -9.025 0.541 -8.401 1.00 65.56 338 PRO A C 1
ATOM 2599 O O . PRO A 1 338 ? -8.486 -0.478 -7.979 1.00 65.56 338 PRO A O 1
ATOM 2602 N N . ASP A 1 339 ? -10.347 0.718 -8.363 1.00 67.38 339 ASP A N 1
ATOM 2603 C CA . ASP A 1 339 ? -11.272 -0.196 -7.683 1.00 67.38 339 ASP A CA 1
ATOM 2604 C C . ASP A 1 339 ? -11.818 -1.320 -8.580 1.00 67.38 339 ASP A C 1
ATOM 2606 O O . ASP A 1 339 ? -12.444 -2.254 -8.081 1.00 67.38 339 ASP A O 1
ATOM 2610 N N . SER A 1 340 ? -11.552 -1.288 -9.894 1.00 73.25 340 SER A N 1
ATOM 2611 C CA . SER A 1 340 ? -12.021 -2.346 -10.797 1.00 73.25 340 SER A CA 1
ATOM 2612 C C . SER A 1 340 ? -11.242 -3.640 -10.576 1.00 73.25 340 SER A C 1
ATOM 2614 O O . SER A 1 340 ? -10.009 -3.677 -10.692 1.00 73.25 340 SER A O 1
ATOM 2616 N N . TYR A 1 341 ? -11.970 -4.736 -10.355 1.00 74.38 341 TYR A N 1
ATOM 2617 C CA . TYR A 1 341 ? -11.378 -6.060 -10.178 1.00 74.38 341 TYR A CA 1
ATOM 2618 C C . TYR A 1 341 ? -10.549 -6.470 -11.400 1.00 74.38 341 TYR A C 1
ATOM 2620 O O . TYR A 1 341 ? -9.452 -7.016 -11.263 1.00 74.38 341 TYR A O 1
ATOM 2628 N N . ALA A 1 342 ? -11.038 -6.153 -12.603 1.00 75.19 342 ALA A N 1
ATOM 2629 C CA . ALA A 1 342 ? -10.359 -6.478 -13.851 1.00 75.19 342 ALA A CA 1
ATOM 2630 C C . ALA A 1 342 ? -8.972 -5.825 -13.946 1.00 75.19 342 ALA A C 1
ATOM 2632 O O . ALA A 1 342 ? -8.027 -6.470 -14.407 1.00 75.19 342 ALA A O 1
ATOM 2633 N N . CYS A 1 343 ? -8.825 -4.576 -13.486 1.00 80.31 343 CYS A N 1
ATOM 2634 C CA . CYS A 1 343 ? -7.511 -3.947 -13.471 1.00 80.31 343 CYS A CA 1
ATOM 2635 C C . CYS A 1 343 ? -6.593 -4.570 -12.424 1.00 80.31 343 CYS A C 1
ATOM 2637 O O . CYS A 1 343 ? -5.472 -4.958 -12.754 1.00 80.31 343 CYS A O 1
ATOM 2639 N N . GLN A 1 344 ? -7.080 -4.708 -11.187 1.00 82.06 344 GLN A N 1
ATOM 2640 C CA . GLN A 1 344 ? -6.303 -5.266 -10.080 1.00 82.06 344 GLN A CA 1
ATOM 2641 C C . GLN A 1 344 ? -5.787 -6.667 -10.431 1.00 82.06 344 GLN A C 1
ATOM 2643 O O . GLN A 1 344 ? -4.596 -6.938 -10.311 1.00 82.06 344 GLN A O 1
ATOM 2648 N N . SER A 1 345 ? -6.652 -7.536 -10.960 1.00 83.00 345 SER A N 1
ATOM 2649 C CA . SER A 1 345 ? -6.271 -8.881 -11.397 1.00 83.00 345 SER A CA 1
ATOM 2650 C C . SER A 1 345 ? -5.234 -8.850 -12.526 1.00 83.00 345 SER A C 1
ATOM 2652 O O . SER A 1 345 ? -4.229 -9.555 -12.459 1.00 83.00 345 SER A O 1
ATOM 2654 N N . ASN A 1 346 ? -5.417 -7.990 -13.534 1.00 84.31 346 ASN A N 1
ATOM 2655 C CA . ASN A 1 346 ? -4.461 -7.862 -14.635 1.00 84.31 346 ASN A CA 1
ATOM 2656 C C . ASN A 1 346 ? -3.086 -7.350 -14.162 1.00 84.31 346 ASN A C 1
ATOM 2658 O O . ASN A 1 346 ? -2.053 -7.851 -14.607 1.00 84.31 346 ASN A O 1
ATOM 2662 N N . LEU A 1 347 ? -3.047 -6.392 -13.229 1.00 87.94 347 LEU A N 1
ATOM 2663 C CA . LEU A 1 347 ? -1.803 -5.924 -12.613 1.00 87.94 347 LEU A CA 1
ATOM 2664 C C . LEU A 1 347 ? -1.086 -7.062 -11.877 1.00 87.94 347 LEU A C 1
ATOM 2666 O O . LEU A 1 347 ? 0.106 -7.269 -12.087 1.00 87.94 347 LEU A O 1
ATOM 2670 N N . LEU A 1 348 ? -1.808 -7.834 -11.063 1.00 89.00 348 LEU A N 1
ATOM 2671 C CA . LEU A 1 348 ? -1.221 -8.956 -10.328 1.00 89.00 348 LEU A CA 1
ATOM 2672 C C . LEU A 1 348 ? -0.666 -10.028 -11.276 1.00 89.00 348 LEU A C 1
ATOM 2674 O O . LEU A 1 348 ? 0.476 -10.451 -11.106 1.00 89.00 348 LEU A O 1
ATOM 2678 N N . ASN A 1 349 ? -1.423 -10.404 -12.308 1.00 87.94 349 ASN A N 1
ATOM 2679 C CA . ASN A 1 349 ? -0.999 -11.416 -13.280 1.00 87.94 349 ASN A CA 1
ATOM 2680 C C . ASN A 1 349 ? 0.226 -10.955 -14.085 1.00 87.94 349 ASN A C 1
ATOM 2682 O O . ASN A 1 349 ? 1.198 -11.693 -14.213 1.00 87.94 349 ASN A O 1
ATOM 2686 N N . THR A 1 350 ? 0.228 -9.707 -14.570 1.00 88.56 350 THR A N 1
ATOM 2687 C CA . THR A 1 350 ? 1.374 -9.156 -15.321 1.00 88.56 350 THR A CA 1
ATOM 2688 C C . THR A 1 350 ? 2.639 -9.044 -14.466 1.00 88.56 350 THR A C 1
ATOM 2690 O O . THR A 1 350 ? 3.738 -9.310 -14.956 1.00 88.56 350 THR A O 1
ATOM 2693 N N . CYS A 1 351 ? 2.506 -8.703 -13.182 1.00 91.75 351 CYS A N 1
ATOM 2694 C CA . CYS A 1 351 ? 3.617 -8.733 -12.231 1.00 91.75 351 CYS A CA 1
ATOM 2695 C C . CYS A 1 351 ? 4.130 -10.161 -11.984 1.00 91.75 351 CYS A C 1
ATOM 2697 O O . CYS A 1 351 ? 5.344 -10.368 -11.917 1.00 91.75 351 CYS A O 1
ATOM 2699 N N . GLU A 1 352 ? 3.238 -11.148 -11.880 1.00 91.88 352 GLU A N 1
ATOM 2700 C CA . GLU A 1 352 ? 3.605 -12.557 -11.697 1.00 91.88 352 GLU A CA 1
ATOM 2701 C C . GLU A 1 352 ? 4.368 -13.114 -12.908 1.00 91.88 352 GLU A C 1
ATOM 2703 O O . GLU A 1 352 ? 5.451 -13.689 -12.750 1.00 91.88 352 GLU A O 1
ATOM 2708 N N . ASP A 1 353 ? 3.868 -12.847 -14.117 1.00 90.69 353 ASP A N 1
ATOM 2709 C CA . ASP A 1 353 ? 4.505 -13.237 -15.379 1.00 90.69 353 ASP A CA 1
ATOM 2710 C C . ASP A 1 353 ? 5.904 -12.622 -15.546 1.00 90.69 353 ASP A C 1
ATOM 2712 O O . ASP A 1 353 ? 6.784 -13.213 -16.178 1.00 90.69 353 ASP A O 1
ATOM 2716 N N . PHE A 1 354 ? 6.142 -11.450 -14.952 1.00 92.62 354 PHE A N 1
ATOM 2717 C CA . PHE A 1 354 ? 7.424 -10.752 -14.998 1.00 92.62 354 PHE A CA 1
ATOM 2718 C C . PHE A 1 354 ? 8.462 -11.274 -13.997 1.00 92.62 354 PHE A C 1
ATOM 2720 O O . PHE A 1 354 ? 9.657 -11.296 -14.313 1.00 92.62 354 PHE A O 1
ATOM 2727 N N . LEU A 1 355 ? 8.040 -11.715 -12.805 1.00 92.50 355 LEU A N 1
ATOM 2728 C CA . LEU A 1 355 ? 8.948 -12.120 -11.722 1.00 92.50 355 LEU A CA 1
ATOM 2729 C C . LEU A 1 355 ? 9.927 -13.221 -12.152 1.00 92.50 355 LEU A C 1
ATOM 2731 O O . LEU A 1 355 ? 11.125 -13.136 -11.864 1.00 92.50 355 LEU A O 1
ATOM 2735 N N . GLY A 1 356 ? 9.433 -14.253 -12.840 1.00 92.44 356 GLY A N 1
ATOM 2736 C CA . GLY A 1 356 ? 10.245 -15.388 -13.289 1.00 92.44 356 GLY A CA 1
ATOM 2737 C C . GLY A 1 356 ? 11.355 -14.977 -14.269 1.00 92.44 356 GLY A C 1
ATOM 2738 O O . GLY A 1 356 ? 12.537 -15.161 -13.954 1.00 92.44 356 GLY A O 1
ATOM 2739 N N . PRO A 1 357 ? 11.010 -14.388 -15.430 1.00 92.00 357 PRO A N 1
ATOM 2740 C CA . PRO A 1 357 ? 11.976 -13.893 -16.409 1.00 92.00 357 PRO A CA 1
ATOM 2741 C C . PRO A 1 357 ? 12.965 -12.874 -15.830 1.00 92.00 357 PRO A C 1
ATOM 2743 O O . PRO A 1 357 ? 14.169 -13.006 -16.052 1.00 92.00 357 PRO A O 1
ATOM 2746 N N . ALA A 1 358 ? 12.504 -11.905 -15.033 1.00 92.44 358 ALA A N 1
ATOM 2747 C CA . ALA A 1 358 ? 13.373 -10.886 -14.440 1.00 92.44 358 ALA A CA 1
ATOM 2748 C C . ALA A 1 358 ? 14.380 -11.474 -13.435 1.00 92.44 358 ALA A C 1
ATOM 2750 O O . ALA A 1 358 ? 15.553 -11.095 -13.443 1.00 92.44 358 ALA A O 1
ATOM 2751 N N . THR A 1 359 ? 13.965 -12.458 -12.631 1.00 93.31 359 THR A N 1
ATOM 2752 C CA . THR A 1 359 ? 14.876 -13.202 -11.740 1.00 93.31 359 THR A CA 1
ATOM 2753 C C . THR A 1 359 ? 15.885 -14.029 -12.542 1.00 93.31 359 THR A C 1
ATOM 2755 O O . THR A 1 359 ? 17.047 -14.170 -12.164 1.00 93.31 359 THR A O 1
ATOM 2758 N N . HIS A 1 360 ? 15.467 -14.593 -13.675 1.00 92.50 360 HIS A N 1
ATOM 2759 C CA . HIS A 1 360 ? 16.387 -15.317 -14.544 1.00 92.50 360 HIS A CA 1
ATOM 2760 C C . HIS A 1 360 ? 17.436 -14.382 -15.170 1.00 92.50 360 HIS A C 1
ATOM 2762 O O . HIS A 1 360 ? 18.614 -14.743 -15.213 1.00 92.50 360 HIS A O 1
ATOM 2768 N N . LEU A 1 361 ? 17.050 -13.164 -15.563 1.00 89.94 361 LEU A N 1
ATOM 2769 C CA . LEU A 1 361 ? 17.976 -12.149 -16.067 1.00 89.94 361 LEU A CA 1
ATOM 2770 C C . LEU A 1 361 ? 19.054 -11.780 -15.040 1.00 89.94 361 LEU A C 1
ATOM 2772 O O . LEU A 1 361 ? 20.233 -11.773 -15.392 1.00 89.94 361 LEU A O 1
ATOM 2776 N N . THR A 1 362 ? 18.694 -11.510 -13.781 1.00 91.12 362 THR A N 1
ATOM 2777 C CA . THR A 1 362 ? 19.686 -11.156 -12.745 1.00 91.12 362 THR A CA 1
ATOM 2778 C C . THR A 1 362 ? 20.682 -12.292 -12.506 1.00 91.12 362 THR A C 1
ATOM 2780 O O . THR A 1 362 ? 21.887 -12.051 -12.399 1.00 91.12 362 THR A O 1
ATOM 2783 N N . ASN A 1 363 ? 20.213 -13.543 -12.524 1.00 90.31 363 ASN A N 1
ATOM 2784 C CA . ASN A 1 363 ? 21.067 -14.727 -12.422 1.00 90.31 363 ASN A CA 1
ATOM 2785 C C . ASN A 1 363 ? 22.039 -14.858 -13.605 1.00 90.31 363 ASN A C 1
ATOM 2787 O O . ASN A 1 363 ? 23.220 -15.143 -13.393 1.00 90.31 363 ASN A O 1
ATOM 2791 N N . LEU A 1 364 ? 21.577 -14.615 -14.837 1.00 87.00 364 LEU A N 1
ATOM 2792 C CA . LEU A 1 364 ? 22.441 -14.629 -16.023 1.00 87.00 364 LEU A CA 1
ATOM 2793 C C . LEU A 1 364 ? 23.491 -13.517 -15.976 1.00 87.00 364 LEU A C 1
ATOM 2795 O O . LEU A 1 364 ? 24.660 -13.783 -16.251 1.00 87.00 364 LEU A O 1
ATOM 2799 N N . ILE A 1 365 ? 23.108 -12.297 -15.582 1.00 86.44 365 ILE A N 1
ATOM 2800 C CA . ILE A 1 365 ? 24.054 -11.183 -15.427 1.00 86.44 365 ILE A CA 1
ATOM 2801 C C . ILE A 1 365 ? 25.142 -11.568 -14.420 1.00 86.44 365 ILE A C 1
ATOM 2803 O O . ILE A 1 365 ? 26.327 -11.463 -14.734 1.00 86.44 365 ILE A O 1
ATOM 2807 N N . ASN A 1 366 ? 24.764 -12.095 -13.252 1.00 86.50 366 ASN A N 1
ATOM 2808 C CA . ASN A 1 366 ? 25.715 -12.501 -12.214 1.00 86.50 366 ASN A CA 1
ATOM 2809 C C . ASN A 1 366 ? 26.671 -13.615 -12.673 1.00 86.50 366 ASN A C 1
ATOM 2811 O O . ASN A 1 366 ? 27.844 -13.600 -12.303 1.00 86.50 366 ASN A O 1
ATOM 2815 N N . ALA A 1 367 ? 26.202 -14.549 -13.506 1.00 84.19 367 ALA A N 1
ATOM 2816 C CA . ALA A 1 367 ? 27.042 -15.596 -14.085 1.00 84.19 367 ALA A CA 1
ATOM 2817 C C . ALA A 1 367 ? 28.054 -15.057 -15.115 1.00 84.19 367 ALA A C 1
ATOM 2819 O O . ALA A 1 367 ? 29.119 -15.646 -15.298 1.00 84.19 367 ALA A O 1
ATOM 2820 N N . ILE A 1 368 ? 27.737 -13.941 -15.779 1.00 80.88 368 ILE A N 1
ATOM 2821 C CA . ILE A 1 368 ? 28.563 -13.341 -16.837 1.00 80.88 368 ILE A CA 1
ATOM 2822 C C . ILE A 1 368 ? 29.537 -12.291 -16.277 1.00 80.88 368 ILE A C 1
ATOM 2824 O O . ILE A 1 368 ? 30.602 -12.098 -16.863 1.00 80.88 368 ILE A O 1
ATOM 2828 N N . LEU A 1 369 ? 29.252 -11.672 -15.122 1.00 81.38 369 LEU A N 1
ATOM 2829 C CA . LEU A 1 369 ? 30.120 -10.666 -14.479 1.00 81.38 369 LEU A CA 1
ATOM 2830 C C . LEU A 1 369 ? 31.618 -11.048 -14.414 1.00 81.38 369 LEU A C 1
ATOM 2832 O O . LEU A 1 369 ? 32.438 -10.197 -14.758 1.00 81.38 369 LEU A O 1
ATOM 2836 N N . PRO A 1 370 ? 32.021 -12.288 -14.055 1.00 78.31 370 PRO A N 1
ATOM 2837 C CA . PRO A 1 370 ? 33.438 -12.673 -13.987 1.00 78.31 370 PRO A CA 1
ATOM 2838 C C . PRO A 1 370 ? 34.144 -12.722 -15.352 1.00 78.31 370 PRO A C 1
ATOM 2840 O O . PRO A 1 370 ? 35.371 -12.753 -15.413 1.00 78.31 370 PRO A O 1
ATOM 2843 N N . SER A 1 371 ? 33.379 -12.777 -16.446 1.00 73.25 371 SER A N 1
ATOM 2844 C CA . SER A 1 371 ? 33.885 -12.850 -17.820 1.00 73.25 371 SER A CA 1
ATOM 2845 C C . SER A 1 371 ? 34.137 -11.473 -18.439 1.00 73.25 371 SER A C 1
ATOM 2847 O O . SER A 1 371 ? 34.781 -11.391 -19.489 1.00 73.25 371 SER A O 1
ATOM 2849 N N . ILE A 1 372 ? 33.598 -10.402 -17.859 1.00 75.12 372 ILE A N 1
ATOM 2850 C CA . ILE A 1 372 ? 33.710 -9.053 -18.414 1.00 75.12 372 ILE A CA 1
ATOM 2851 C C . ILE A 1 372 ? 35.075 -8.481 -18.011 1.00 75.12 372 ILE A C 1
ATOM 2853 O O . ILE A 1 372 ? 35.501 -8.617 -16.870 1.00 75.12 372 ILE A O 1
ATOM 2857 N N . GLN A 1 373 ? 35.787 -7.871 -18.961 1.00 71.94 373 GLN A N 1
ATOM 2858 C CA . GLN A 1 373 ? 37.111 -7.277 -18.714 1.00 71.94 373 GLN A CA 1
ATOM 2859 C C . GLN A 1 373 ? 37.042 -5.775 -18.407 1.00 71.94 373 GLN A C 1
ATOM 2861 O O . GLN A 1 373 ? 37.921 -5.249 -17.729 1.00 71.94 373 GLN A O 1
ATOM 2866 N N . ASP A 1 374 ? 36.012 -5.084 -18.902 1.00 79.31 374 ASP A N 1
ATOM 2867 C CA . ASP A 1 374 ? 35.822 -3.650 -18.687 1.00 79.31 374 ASP A CA 1
ATOM 2868 C C . ASP A 1 374 ? 35.196 -3.384 -17.311 1.00 79.31 374 ASP A C 1
ATOM 2870 O O . ASP A 1 374 ? 34.029 -3.684 -17.054 1.00 79.31 374 ASP A O 1
ATOM 2874 N N . GLN A 1 375 ? 35.987 -2.782 -16.426 1.00 80.38 375 GLN A N 1
ATOM 2875 C CA . GLN A 1 375 ? 35.601 -2.464 -15.055 1.00 80.38 375 GLN A CA 1
ATOM 2876 C C . GLN A 1 375 ? 34.395 -1.514 -14.971 1.00 80.38 375 GLN A C 1
ATOM 2878 O O . GLN A 1 375 ? 33.613 -1.606 -14.023 1.00 80.38 375 GLN A O 1
ATOM 2883 N N . SER A 1 376 ? 34.203 -0.632 -15.958 1.00 81.75 376 SER A N 1
ATOM 2884 C CA . SER A 1 376 ? 33.060 0.288 -15.993 1.00 81.75 376 SER A CA 1
ATOM 2885 C C . SER A 1 376 ? 31.748 -0.443 -16.308 1.00 81.75 376 SER A C 1
ATOM 2887 O O . SER A 1 376 ? 30.741 -0.233 -15.628 1.00 81.75 376 SER A O 1
ATOM 2889 N N . GLN A 1 377 ? 31.785 -1.386 -17.257 1.00 77.25 377 GLN A N 1
ATOM 2890 C CA . GLN A 1 377 ? 30.651 -2.243 -17.613 1.00 77.25 377 GLN A CA 1
ATOM 2891 C C . GLN A 1 377 ? 30.282 -3.187 -16.470 1.00 77.25 377 GLN A C 1
ATOM 2893 O O . GLN A 1 377 ? 29.101 -3.315 -16.147 1.00 77.25 377 GLN A O 1
ATOM 2898 N N . ILE A 1 378 ? 31.280 -3.789 -15.808 1.00 79.38 378 ILE A N 1
ATOM 2899 C CA . ILE A 1 378 ? 31.071 -4.611 -14.604 1.00 79.38 378 ILE A CA 1
ATOM 2900 C C . ILE A 1 378 ? 30.320 -3.805 -13.550 1.00 79.38 378 ILE A C 1
ATOM 2902 O O . ILE A 1 378 ? 29.339 -4.293 -12.994 1.00 79.38 378 ILE A O 1
ATOM 2906 N N . LEU A 1 379 ? 30.752 -2.571 -13.282 1.00 83.75 379 LEU A N 1
ATOM 2907 C CA . LEU A 1 379 ? 30.150 -1.732 -12.252 1.00 83.75 379 LEU A CA 1
ATOM 2908 C C . LEU A 1 379 ? 28.706 -1.340 -12.609 1.00 83.75 379 LEU A C 1
ATOM 2910 O O . LEU A 1 379 ? 27.820 -1.452 -11.763 1.00 83.75 379 LEU A O 1
ATOM 2914 N N . GLN A 1 380 ? 28.437 -0.965 -13.863 1.00 83.00 380 GLN A N 1
ATOM 2915 C CA . GLN A 1 380 ? 27.090 -0.607 -14.322 1.00 83.00 380 GLN A CA 1
ATOM 2916 C C . GLN A 1 380 ? 26.121 -1.805 -14.325 1.00 83.00 380 GLN A C 1
ATOM 2918 O O . GLN A 1 380 ? 24.994 -1.689 -13.831 1.00 83.00 380 GLN A O 1
ATOM 2923 N N . LEU A 1 381 ? 26.546 -2.967 -14.833 1.00 84.81 381 LEU A N 1
ATOM 2924 C CA . LEU A 1 381 ? 25.747 -4.200 -14.818 1.00 84.81 381 LEU A CA 1
ATOM 2925 C C . LEU A 1 381 ? 25.524 -4.717 -13.398 1.00 84.81 381 LEU A C 1
ATOM 2927 O O . LEU A 1 381 ? 24.418 -5.125 -13.061 1.00 84.81 381 LEU A O 1
ATOM 2931 N N . THR A 1 382 ? 26.544 -4.652 -12.541 1.00 86.12 382 THR A N 1
ATOM 2932 C CA . THR A 1 382 ? 26.417 -5.057 -11.135 1.00 86.12 382 THR A CA 1
ATOM 2933 C C . THR A 1 382 ? 25.418 -4.169 -10.402 1.00 86.12 382 THR A C 1
ATOM 2935 O O . THR A 1 382 ? 24.566 -4.681 -9.681 1.00 86.12 382 THR A O 1
ATOM 2938 N N . ASN A 1 383 ? 25.492 -2.848 -10.583 1.00 86.06 383 ASN A N 1
ATOM 2939 C CA . ASN A 1 383 ? 24.587 -1.918 -9.909 1.00 86.06 383 ASN A CA 1
ATOM 2940 C C . ASN A 1 383 ? 23.141 -2.087 -10.388 1.00 86.06 383 ASN A C 1
ATOM 2942 O O . ASN A 1 383 ? 22.247 -2.230 -9.557 1.00 86.06 383 ASN A O 1
ATOM 2946 N N . SER A 1 384 ? 22.920 -2.148 -11.704 1.00 84.75 384 SER A N 1
ATOM 2947 C CA . SER A 1 384 ? 21.578 -2.353 -12.269 1.00 84.75 384 SER A CA 1
ATOM 2948 C C . SER A 1 384 ? 20.990 -3.720 -11.892 1.00 84.75 384 SER A C 1
ATOM 2950 O O . SER A 1 384 ? 19.843 -3.788 -11.455 1.00 84.75 384 SER A O 1
ATOM 2952 N N . SER A 1 385 ? 21.785 -4.797 -11.941 1.00 89.25 385 SER A N 1
ATOM 2953 C CA . SER A 1 385 ? 21.367 -6.142 -11.509 1.00 89.25 385 SER A CA 1
ATOM 2954 C C . SER A 1 385 ? 21.021 -6.197 -10.018 1.00 89.25 385 SER A C 1
ATOM 2956 O O . SER A 1 385 ? 20.022 -6.811 -9.636 1.00 89.25 385 SER A O 1
ATOM 2958 N N . LYS A 1 386 ? 21.799 -5.523 -9.159 1.00 88.75 386 LYS A N 1
ATOM 2959 C CA . LYS A 1 386 ? 21.505 -5.418 -7.720 1.00 88.75 386 LYS A CA 1
ATOM 2960 C C . LYS A 1 386 ? 20.206 -4.662 -7.455 1.00 88.75 386 LYS A C 1
ATOM 2962 O O . LYS A 1 386 ? 19.405 -5.133 -6.655 1.00 88.75 386 LYS A O 1
ATOM 2967 N N . GLN A 1 387 ? 19.984 -3.535 -8.132 1.00 87.25 387 GLN A N 1
ATOM 2968 C CA . GLN A 1 387 ? 18.744 -2.763 -8.012 1.00 87.25 387 GLN A CA 1
ATOM 2969 C C . GLN A 1 387 ? 17.528 -3.573 -8.472 1.00 87.25 387 GLN A C 1
ATOM 2971 O O . GLN A 1 387 ? 16.537 -3.643 -7.751 1.00 87.25 387 GLN A O 1
ATOM 2976 N N . LEU A 1 388 ? 17.630 -4.262 -9.614 1.00 89.19 388 LEU A N 1
ATOM 2977 C CA . LEU A 1 388 ? 16.568 -5.149 -10.089 1.00 89.19 388 LEU A CA 1
ATOM 2978 C C . LEU A 1 388 ? 16.310 -6.292 -9.098 1.00 89.19 388 LEU A C 1
ATOM 2980 O O . LEU A 1 388 ? 15.164 -6.555 -8.760 1.00 89.19 388 LEU A O 1
ATOM 2984 N N . SER A 1 389 ? 17.361 -6.933 -8.582 1.00 92.38 389 SER A N 1
ATOM 2985 C CA . SER A 1 389 ? 17.227 -8.007 -7.587 1.00 92.38 389 SER A CA 1
ATOM 2986 C C . SER A 1 389 ? 16.552 -7.524 -6.301 1.00 92.38 389 SER A C 1
ATOM 2988 O O . SER A 1 389 ? 15.713 -8.231 -5.750 1.00 92.38 389 SER A O 1
ATOM 2990 N N . HIS A 1 390 ? 16.887 -6.318 -5.833 1.00 88.19 390 HIS A N 1
ATOM 2991 C CA . HIS A 1 390 ? 16.231 -5.703 -4.682 1.00 88.19 390 HIS A CA 1
ATOM 2992 C C . HIS A 1 390 ? 14.748 -5.434 -4.959 1.00 88.19 390 HIS A C 1
ATOM 2994 O O . HIS A 1 390 ? 13.909 -5.890 -4.189 1.00 88.19 390 HIS A O 1
ATOM 3000 N N . GLY A 1 391 ? 14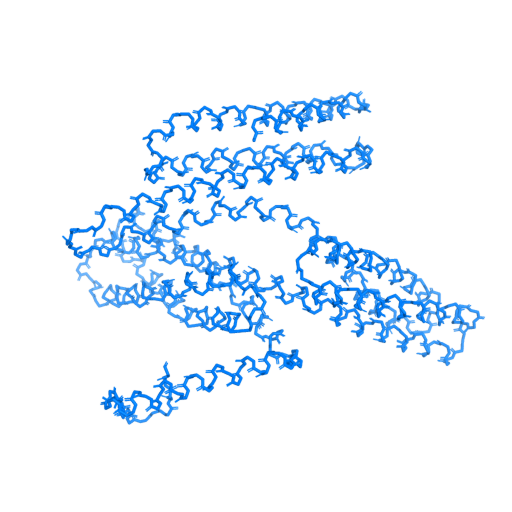.420 -4.810 -6.095 1.00 86.12 391 GLY A N 1
ATOM 3001 C CA . GLY A 1 391 ? 13.030 -4.563 -6.486 1.00 86.12 391 GLY A CA 1
ATOM 3002 C C . GLY A 1 391 ? 12.201 -5.847 -6.599 1.00 86.12 391 GLY A C 1
ATOM 3003 O O . GLY A 1 391 ? 11.060 -5.881 -6.149 1.00 86.12 391 GLY A O 1
ATOM 3004 N N . LEU A 1 392 ? 12.779 -6.932 -7.126 1.00 91.38 392 LEU A N 1
ATOM 3005 C CA . LEU A 1 392 ? 12.109 -8.237 -7.212 1.00 91.38 392 LEU A CA 1
ATOM 3006 C C . LEU A 1 392 ? 11.860 -8.862 -5.832 1.00 91.38 392 LEU A C 1
ATOM 3008 O O . LEU A 1 392 ? 10.807 -9.466 -5.616 1.00 91.38 392 LEU A O 1
ATOM 3012 N N . ASN A 1 393 ? 12.808 -8.715 -4.901 1.00 89.94 393 ASN A N 1
ATOM 3013 C CA . ASN A 1 393 ? 12.659 -9.195 -3.526 1.00 89.94 393 ASN A CA 1
ATOM 3014 C C . ASN A 1 393 ? 11.589 -8.422 -2.748 1.00 89.94 393 ASN A C 1
ATOM 3016 O O . ASN A 1 393 ? 10.953 -9.013 -1.880 1.00 89.94 393 ASN A O 1
ATOM 3020 N N . ASP A 1 394 ? 11.356 -7.155 -3.090 1.00 86.31 394 ASP A N 1
ATOM 3021 C CA . ASP A 1 394 ? 10.300 -6.334 -2.494 1.00 86.31 394 ASP A CA 1
ATOM 3022 C C . ASP A 1 394 ? 8.935 -6.590 -3.157 1.00 86.31 394 ASP A C 1
ATOM 3024 O O . ASP A 1 394 ? 7.912 -6.670 -2.476 1.00 86.31 394 ASP A O 1
ATOM 3028 N N . LEU A 1 395 ? 8.903 -6.787 -4.482 1.00 89.50 395 LEU A N 1
ATOM 3029 C CA . LEU A 1 395 ? 7.674 -7.043 -5.240 1.00 89.50 395 LEU A CA 1
ATOM 3030 C C . LEU A 1 395 ? 7.030 -8.381 -4.858 1.00 89.50 395 LEU A C 1
ATOM 3032 O O . LEU A 1 395 ? 5.813 -8.466 -4.716 1.00 89.50 395 LEU A O 1
ATOM 3036 N N . ARG A 1 396 ? 7.833 -9.432 -4.675 1.00 92.06 396 ARG A N 1
ATOM 3037 C CA . ARG A 1 396 ? 7.348 -10.796 -4.419 1.00 92.06 396 ARG A CA 1
ATOM 3038 C C . ARG A 1 396 ? 6.470 -10.943 -3.160 1.00 92.06 396 ARG A C 1
ATOM 3040 O O . ARG A 1 396 ? 5.384 -11.508 -3.287 1.00 92.06 396 ARG A O 1
ATOM 3047 N N . PRO A 1 397 ? 6.866 -10.465 -1.962 1.00 86.56 397 PRO A N 1
ATOM 3048 C CA . PRO A 1 397 ? 6.009 -10.531 -0.778 1.00 86.56 397 PRO A CA 1
ATOM 3049 C C . PRO A 1 397 ? 4.760 -9.656 -0.924 1.00 86.56 397 PRO A C 1
ATOM 3051 O O . PRO A 1 397 ? 3.683 -10.080 -0.510 1.00 86.56 397 PRO A O 1
ATOM 3054 N N . CYS A 1 398 ? 4.875 -8.483 -1.557 1.00 86.44 398 CYS A N 1
ATOM 3055 C CA . CYS A 1 398 ? 3.729 -7.610 -1.813 1.00 86.44 398 CYS A CA 1
ATOM 3056 C C . CYS A 1 398 ? 2.708 -8.290 -2.733 1.00 86.44 398 CYS A C 1
ATOM 3058 O O . CYS A 1 398 ? 1.513 -8.252 -2.455 1.00 86.44 398 CYS A O 1
ATOM 3060 N N . LEU A 1 399 ? 3.179 -8.966 -3.784 1.00 87.19 399 LEU A N 1
ATOM 3061 C CA . LEU A 1 399 ? 2.335 -9.687 -4.730 1.00 87.19 399 LEU A CA 1
ATOM 3062 C C . LEU A 1 399 ? 1.599 -10.851 -4.059 1.00 87.19 399 LEU A C 1
ATOM 3064 O O . LEU A 1 399 ? 0.381 -10.943 -4.179 1.00 87.19 399 LEU A O 1
ATOM 3068 N N . ASN A 1 400 ? 2.313 -11.684 -3.294 1.00 85.62 400 ASN A N 1
ATOM 3069 C CA . ASN A 1 400 ? 1.699 -12.784 -2.542 1.00 85.62 400 ASN A CA 1
ATOM 3070 C C . ASN A 1 400 ? 0.626 -12.262 -1.579 1.00 85.62 400 ASN A C 1
ATOM 3072 O O . ASN A 1 400 ? -0.480 -12.795 -1.519 1.00 85.62 400 ASN A O 1
ATOM 3076 N N . ARG A 1 401 ? 0.928 -11.173 -0.861 1.00 83.44 401 ARG A N 1
ATOM 3077 C CA . ARG A 1 401 ? -0.019 -10.563 0.071 1.00 83.44 401 ARG A CA 1
ATOM 3078 C C . ARG A 1 401 ? -1.242 -9.982 -0.641 1.00 83.44 401 ARG A C 1
ATOM 3080 O O . ARG A 1 401 ? -2.358 -10.120 -0.145 1.00 83.44 401 ARG A O 1
ATOM 3087 N N . ALA A 1 402 ? -1.047 -9.352 -1.797 1.00 83.56 402 ALA A N 1
ATOM 3088 C CA . ALA A 1 402 ? -2.132 -8.813 -2.610 1.00 83.56 402 ALA A CA 1
ATOM 3089 C C . ALA A 1 402 ? -3.054 -9.927 -3.115 1.00 83.56 402 ALA A C 1
ATOM 3091 O O . ALA A 1 402 ? -4.273 -9.798 -3.032 1.00 83.56 402 ALA A O 1
ATOM 3092 N N . GLN A 1 403 ? -2.474 -11.034 -3.582 1.00 83.50 403 GLN A N 1
ATOM 3093 C CA . GLN A 1 403 ? -3.213 -12.213 -4.020 1.00 83.50 403 GLN A CA 1
ATOM 3094 C C . GLN A 1 403 ? -4.029 -12.809 -2.872 1.00 83.50 403 GLN A C 1
ATOM 3096 O O . GLN A 1 403 ? -5.230 -13.005 -3.025 1.00 83.50 403 GLN A O 1
ATOM 3101 N N . GLU A 1 404 ? -3.431 -13.013 -1.696 1.00 80.62 404 GLU A N 1
ATOM 3102 C CA . GLU A 1 404 ? -4.165 -13.485 -0.517 1.00 80.62 404 GLU A CA 1
ATOM 3103 C C . GLU A 1 404 ? -5.384 -12.609 -0.221 1.00 80.62 404 GLU A C 1
ATOM 3105 O O . GLU A 1 404 ? -6.483 -13.129 -0.073 1.00 80.62 404 GLU A O 1
ATOM 3110 N N . LEU A 1 405 ? -5.233 -11.285 -0.174 1.00 74.06 405 LEU A N 1
ATOM 3111 C CA . LEU A 1 405 ? -6.326 -10.367 0.167 1.00 74.06 405 LEU A CA 1
ATOM 3112 C C . LEU A 1 405 ? -7.405 -10.282 -0.924 1.00 74.06 405 LEU A C 1
ATOM 3114 O O . LEU A 1 405 ? -8.595 -10.219 -0.611 1.00 74.06 405 LEU A O 1
ATOM 3118 N N . CYS A 1 406 ? -7.007 -10.322 -2.198 1.00 71.62 406 CYS A N 1
ATOM 3119 C CA . CYS A 1 406 ? -7.933 -10.272 -3.332 1.00 71.62 406 CYS A CA 1
ATOM 3120 C C . CYS A 1 406 ? -8.680 -11.595 -3.558 1.00 71.62 406 CYS A C 1
ATOM 3122 O O . CYS A 1 406 ? -9.767 -11.572 -4.130 1.00 71.62 406 CYS A O 1
ATOM 3124 N N . TYR A 1 407 ? -8.117 -12.730 -3.123 1.00 65.75 407 TYR A N 1
ATOM 3125 C CA . TYR A 1 407 ? -8.736 -14.054 -3.260 1.00 65.75 407 TYR A CA 1
ATOM 3126 C C . TYR A 1 407 ? -9.423 -14.558 -1.977 1.00 65.75 407 TYR A C 1
ATOM 3128 O O . TYR A 1 407 ? -10.256 -15.458 -2.061 1.00 65.75 407 TYR A O 1
ATOM 3136 N N . SER A 1 408 ? -9.088 -14.019 -0.797 1.00 57.59 408 SER A N 1
ATOM 3137 C CA . SER A 1 408 ? -9.671 -14.435 0.496 1.00 57.59 408 SER A CA 1
ATOM 3138 C C . SER A 1 408 ? -10.901 -13.639 0.921 1.00 57.59 408 SER A C 1
ATOM 3140 O O . SER A 1 408 ? -11.686 -14.129 1.736 1.00 57.59 408 SER A O 1
ATOM 3142 N N . THR A 1 409 ? -11.094 -12.432 0.387 1.00 54.62 409 THR A N 1
ATOM 3143 C CA . THR A 1 409 ? -12.336 -11.690 0.602 1.00 54.62 409 THR A CA 1
ATOM 3144 C C . THR A 1 409 ? -13.459 -12.408 -0.152 1.00 54.62 409 THR A C 1
ATOM 3146 O O . THR A 1 409 ? -13.265 -12.762 -1.319 1.00 54.62 409 THR A O 1
ATOM 3149 N N . PRO A 1 410 ? -14.612 -12.705 0.486 1.00 48.97 410 PRO A N 1
ATOM 3150 C CA . PRO A 1 410 ? -15.759 -13.228 -0.244 1.00 48.97 410 PRO A CA 1
ATOM 3151 C C . PRO A 1 410 ? -16.049 -12.215 -1.341 1.00 48.97 410 PRO A C 1
ATOM 3153 O O . PRO A 1 410 ? -16.335 -11.064 -1.026 1.00 48.97 410 PRO A O 1
ATOM 3156 N N . LEU A 1 411 ? -15.851 -12.621 -2.600 1.00 50.25 411 LEU A N 1
ATOM 3157 C CA . LEU A 1 411 ? -15.983 -11.733 -3.745 1.00 50.25 411 LEU A CA 1
ATOM 3158 C C . LEU A 1 411 ? -17.288 -10.953 -3.587 1.00 50.25 411 LEU A C 1
ATOM 3160 O O . LEU A 1 411 ? -18.367 -11.555 -3.574 1.00 50.25 411 LEU A O 1
ATOM 3164 N N . ASP A 1 412 ? -17.179 -9.633 -3.442 1.00 56.22 412 ASP A N 1
ATOM 3165 C CA . ASP A 1 412 ? -18.337 -8.758 -3.510 1.00 56.22 412 ASP A CA 1
ATOM 3166 C C . ASP A 1 412 ? -19.126 -9.137 -4.763 1.00 56.22 412 ASP A C 1
ATOM 3168 O O . ASP A 1 412 ? -18.550 -9.455 -5.809 1.00 56.22 412 ASP A O 1
ATOM 3172 N N . THR A 1 413 ? -20.454 -9.131 -4.675 1.00 54.44 413 THR A N 1
ATOM 3173 C CA . THR A 1 413 ? -21.322 -9.490 -5.806 1.00 54.44 413 THR A CA 1
ATOM 3174 C C . THR A 1 413 ? -20.955 -8.722 -7.080 1.00 54.44 413 THR A C 1
ATOM 3176 O O . THR A 1 413 ? -21.070 -9.274 -8.169 1.00 54.44 413 THR A O 1
ATOM 3179 N N . GLU A 1 414 ? -20.433 -7.499 -6.944 1.00 57.69 414 GLU A N 1
ATOM 3180 C CA . GLU A 1 414 ? -19.885 -6.682 -8.035 1.00 57.69 414 GLU A CA 1
ATOM 3181 C C . GLU A 1 414 ? -18.636 -7.303 -8.681 1.00 57.69 414 GLU A C 1
ATOM 3183 O O . GLU A 1 414 ? -18.592 -7.444 -9.901 1.00 57.69 414 GLU A O 1
ATOM 3188 N N . ALA A 1 415 ? -17.662 -7.773 -7.895 1.00 58.38 415 ALA A N 1
ATOM 3189 C CA . ALA A 1 415 ? -16.457 -8.427 -8.411 1.00 58.38 415 ALA A CA 1
ATOM 3190 C C . ALA A 1 415 ? -16.771 -9.772 -9.090 1.00 58.38 415 ALA A C 1
ATOM 3192 O O . ALA A 1 415 ? -16.162 -10.111 -10.106 1.00 58.38 415 ALA A O 1
ATOM 3193 N N . ILE A 1 416 ? -17.752 -10.529 -8.577 1.00 64.06 416 ILE A N 1
ATOM 3194 C CA . ILE A 1 416 ? -18.240 -11.760 -9.227 1.00 64.06 416 ILE A CA 1
ATOM 3195 C C . ILE A 1 416 ? -18.881 -11.432 -10.578 1.00 64.06 416 ILE A C 1
ATOM 3197 O O . ILE A 1 416 ? -18.592 -12.100 -11.571 1.00 64.06 416 ILE A O 1
ATOM 3201 N N . VAL A 1 417 ? -19.741 -10.413 -10.628 1.00 68.56 417 VAL A N 1
ATOM 3202 C CA . VAL A 1 417 ? -20.414 -9.995 -11.865 1.00 68.56 417 VAL A CA 1
ATOM 3203 C C . VAL A 1 417 ? -19.396 -9.499 -12.891 1.00 68.56 417 VAL A C 1
ATOM 3205 O O . VAL A 1 417 ? -19.417 -9.985 -14.019 1.00 68.56 417 VAL A O 1
ATOM 3208 N N . GLU A 1 418 ? -18.441 -8.648 -12.503 1.00 67.56 418 GLU A N 1
ATOM 3209 C CA . GLU A 1 418 ? -17.35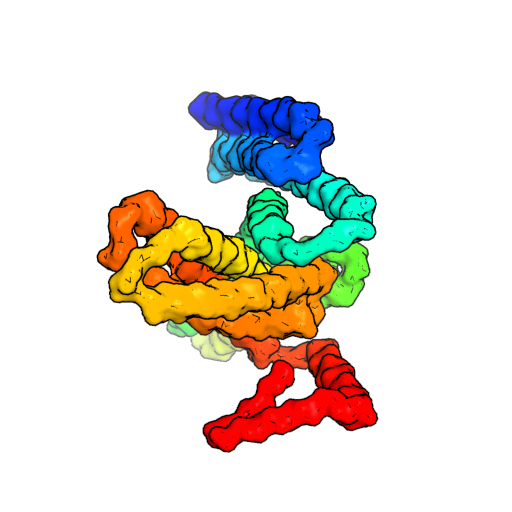7 -8.205 -13.393 1.00 67.56 418 GLU A CA 1
ATOM 3210 C C . GLU A 1 418 ? -16.523 -9.383 -13.919 1.00 67.56 418 GLU A C 1
ATOM 3212 O O . GLU A 1 418 ? -16.186 -9.431 -15.105 1.00 67.56 418 GLU A O 1
ATOM 3217 N N . SER A 1 419 ? -16.230 -10.368 -13.064 1.00 67.69 419 SER A N 1
ATOM 3218 C CA . SER A 1 419 ? -15.509 -11.587 -13.453 1.00 67.69 419 SER A CA 1
ATOM 3219 C C . SER A 1 419 ? -16.288 -12.403 -14.489 1.00 67.69 419 SER A C 1
ATOM 3221 O O . SER A 1 419 ? -15.721 -12.853 -15.487 1.00 67.69 419 SER A O 1
ATOM 3223 N N . ILE A 1 420 ? -17.598 -12.575 -14.285 1.00 78.44 420 ILE A N 1
ATOM 3224 C CA . ILE A 1 420 ? -18.482 -13.288 -15.217 1.00 78.44 420 ILE A CA 1
ATOM 3225 C C . ILE A 1 420 ? -18.588 -12.529 -16.544 1.00 78.44 420 ILE A C 1
ATOM 3227 O O . ILE A 1 420 ? -18.510 -13.143 -17.606 1.00 78.44 420 ILE A O 1
ATOM 3231 N N . GLU A 1 421 ? -18.715 -11.204 -16.511 1.00 78.19 421 GLU A N 1
ATOM 3232 C CA . GLU A 1 421 ? -18.770 -10.373 -17.715 1.00 78.19 421 GLU A CA 1
ATOM 3233 C C . GLU A 1 421 ? -17.456 -10.376 -18.501 1.00 78.19 421 GLU A C 1
ATOM 3235 O O . GLU A 1 421 ? -17.470 -10.330 -19.737 1.00 78.19 421 GLU A O 1
ATOM 3240 N N . LEU A 1 422 ? -16.313 -10.425 -17.811 1.00 74.62 422 LEU A N 1
ATOM 3241 C CA . LEU A 1 422 ? -15.007 -10.575 -18.446 1.00 74.62 422 LEU A CA 1
ATOM 3242 C C . LEU A 1 422 ? -14.901 -11.937 -19.136 1.00 74.62 422 LEU A C 1
ATOM 3244 O O . LEU A 1 422 ? -14.526 -11.993 -20.308 1.00 74.62 422 LEU A O 1
ATOM 3248 N N . LEU A 1 423 ? -15.284 -13.016 -18.447 1.00 79.00 423 LEU A N 1
ATOM 3249 C CA . LEU A 1 423 ? -15.308 -14.367 -19.009 1.00 79.00 423 LEU A CA 1
ATOM 3250 C C . LEU A 1 423 ? -16.263 -14.468 -20.204 1.00 79.00 423 LEU A C 1
ATOM 3252 O O . LEU A 1 423 ? -15.909 -15.064 -21.219 1.00 79.00 423 LEU A O 1
ATOM 3256 N N . ASP A 1 424 ? -17.439 -13.842 -20.141 1.00 81.94 424 ASP A N 1
ATOM 3257 C CA . ASP A 1 424 ? -18.395 -13.825 -21.253 1.00 81.94 424 ASP A CA 1
ATOM 3258 C C . ASP A 1 424 ? -17.853 -13.031 -22.456 1.00 81.94 424 ASP A C 1
ATOM 3260 O O . ASP A 1 424 ? -17.985 -13.457 -23.607 1.00 81.94 424 ASP A O 1
ATOM 3264 N N . ARG A 1 425 ? -17.152 -11.912 -22.218 1.00 78.06 425 ARG A N 1
ATOM 3265 C CA . ARG A 1 425 ? -16.436 -11.172 -23.274 1.00 78.06 425 ARG A CA 1
ATOM 3266 C C . ARG A 1 425 ? -15.303 -11.990 -23.888 1.00 78.06 425 ARG A C 1
ATOM 3268 O O . ARG A 1 425 ? -15.182 -12.019 -25.113 1.00 78.06 425 ARG A O 1
ATOM 3275 N N . GLN A 1 426 ? -14.502 -12.671 -23.070 1.00 77.44 426 GLN A N 1
ATOM 3276 C CA . GLN A 1 426 ? -13.439 -13.557 -23.546 1.00 77.44 426 GLN A CA 1
ATOM 3277 C C . GLN A 1 426 ? -14.016 -14.713 -24.370 1.00 77.44 426 GLN A C 1
ATOM 3279 O O . GLN A 1 426 ? -13.543 -14.966 -25.475 1.00 77.44 426 GLN A O 1
ATOM 3284 N N . LEU A 1 427 ? -15.094 -15.351 -23.908 1.00 80.44 427 LEU A N 1
ATOM 3285 C CA . LEU A 1 427 ? -15.788 -16.412 -24.641 1.00 80.44 427 LEU A CA 1
ATOM 3286 C C . LEU A 1 427 ? -16.380 -15.915 -25.961 1.00 80.44 427 LEU A C 1
ATOM 3288 O O . LEU A 1 427 ? -16.283 -16.614 -26.970 1.00 80.44 427 LEU A O 1
ATOM 3292 N N . LYS A 1 428 ? -16.957 -14.709 -25.995 1.00 80.00 428 LYS A N 1
ATOM 3293 C CA . LYS A 1 428 ? -17.435 -14.079 -27.237 1.00 80.00 428 LYS A CA 1
ATOM 3294 C C . LYS A 1 428 ? -16.294 -13.820 -28.215 1.00 80.00 428 LYS A C 1
ATOM 3296 O O . LYS A 1 428 ? -16.446 -14.136 -29.392 1.00 80.00 428 LYS A O 1
ATOM 3301 N N . ASN A 1 429 ? -15.159 -13.313 -27.737 1.00 77.00 429 ASN A N 1
ATOM 3302 C CA . ASN A 1 429 ? -13.978 -13.073 -28.565 1.00 77.00 429 ASN A CA 1
ATOM 3303 C C . ASN A 1 429 ? -13.413 -14.392 -29.117 1.00 77.00 429 ASN A C 1
ATOM 3305 O O . ASN A 1 429 ? -13.225 -14.524 -30.321 1.00 77.00 429 ASN A O 1
ATOM 3309 N N . VAL A 1 430 ? -13.275 -15.422 -28.277 1.00 75.88 430 VAL A N 1
ATOM 3310 C CA . VAL A 1 430 ? -12.864 -16.768 -28.710 1.00 75.88 430 VAL A CA 1
ATOM 3311 C C . VAL A 1 430 ? -13.848 -17.339 -29.730 1.00 75.88 430 VAL A C 1
ATOM 3313 O O . VAL A 1 430 ? -13.434 -17.837 -30.772 1.00 75.88 430 VAL A O 1
ATOM 3316 N N . LYS A 1 431 ? -15.158 -17.223 -29.493 1.00 75.62 431 LYS A N 1
ATOM 3317 C CA . LYS A 1 431 ? -16.189 -17.666 -30.441 1.00 75.62 431 LYS A CA 1
ATOM 3318 C C . LYS A 1 431 ? -16.090 -16.929 -31.779 1.00 75.62 431 LYS A C 1
ATOM 3320 O O . LYS A 1 431 ? -16.288 -17.542 -32.824 1.00 75.62 431 LYS A O 1
ATOM 3325 N N . GLN A 1 432 ? -15.759 -15.642 -31.756 1.00 75.19 432 GLN A N 1
ATOM 3326 C CA . GLN A 1 432 ? -15.544 -14.843 -32.957 1.00 75.19 432 GLN A CA 1
ATOM 3327 C C . GLN A 1 432 ? -14.262 -15.262 -33.689 1.00 75.19 432 GLN A C 1
ATOM 3329 O O . GLN A 1 432 ? -14.317 -15.516 -34.884 1.00 75.19 432 GLN A O 1
ATOM 3334 N N . GLN A 1 433 ? -13.151 -15.482 -32.981 1.00 69.31 433 GLN A N 1
ATOM 3335 C CA . GLN A 1 433 ? -11.913 -15.999 -33.576 1.00 69.31 433 GLN A CA 1
ATOM 3336 C C . GLN A 1 433 ? -12.065 -17.414 -34.155 1.00 69.31 433 GLN A C 1
ATOM 3338 O O . GLN A 1 433 ? -11.446 -17.724 -35.176 1.00 69.31 433 GLN A O 1
ATOM 3343 N N . ILE A 1 434 ? -12.897 -18.265 -33.537 1.00 70.75 434 ILE A N 1
ATOM 3344 C CA . ILE A 1 434 ? -13.283 -19.579 -34.076 1.00 70.75 434 ILE A CA 1
ATOM 3345 C C . ILE A 1 434 ? -14.084 -19.402 -35.371 1.00 70.75 434 ILE A C 1
ATOM 3347 O O . ILE A 1 434 ? -13.780 -20.064 -36.362 1.00 70.75 434 ILE A O 1
ATOM 3351 N N . ASN A 1 435 ? -15.074 -18.504 -35.383 1.00 72.12 435 ASN A N 1
ATOM 3352 C CA . ASN A 1 435 ? -15.895 -18.229 -36.566 1.00 72.12 435 ASN A CA 1
ATOM 3353 C C . ASN A 1 435 ? -15.091 -17.603 -37.718 1.00 72.12 435 ASN A C 1
ATOM 3355 O O . ASN A 1 435 ? -15.347 -17.921 -38.876 1.00 72.12 435 ASN A O 1
ATOM 3359 N N . ASP A 1 436 ? -14.096 -16.774 -37.399 1.00 72.88 436 ASP A N 1
ATOM 3360 C CA . ASP A 1 436 ? -13.204 -16.124 -38.364 1.00 72.88 436 ASP A CA 1
ATOM 3361 C C . ASP A 1 436 ? -12.067 -17.055 -38.842 1.00 72.88 436 ASP A C 1
ATOM 3363 O O . ASP A 1 436 ? -11.234 -16.661 -39.658 1.00 72.88 436 ASP A O 1
ATOM 3367 N N . GLY A 1 437 ? -12.011 -18.302 -38.350 1.00 61.72 437 GLY A N 1
ATOM 3368 C CA . GLY A 1 437 ? -11.031 -19.313 -38.765 1.00 61.72 437 GLY A CA 1
ATOM 3369 C C . GLY A 1 437 ? -9.592 -19.053 -38.298 1.00 61.72 437 GLY A C 1
ATOM 3370 O O . GLY A 1 437 ? -8.668 -19.706 -38.781 1.00 61.72 437 GLY A O 1
ATOM 3371 N N . ASN A 1 438 ? -9.383 -18.130 -37.354 1.00 57.69 438 ASN A N 1
ATOM 3372 C CA . ASN A 1 438 ? -8.059 -17.675 -36.911 1.00 57.69 438 ASN A CA 1
ATOM 3373 C C . ASN A 1 438 ? -7.481 -18.454 -35.715 1.00 57.69 438 ASN A C 1
ATOM 3375 O O . ASN A 1 438 ? -6.395 -18.129 -35.229 1.00 57.69 438 ASN A O 1
ATOM 3379 N N . VAL A 1 439 ? -8.150 -19.509 -35.241 1.00 53.78 439 VAL A N 1
ATOM 3380 C CA . VAL A 1 439 ? -7.651 -20.305 -34.109 1.00 53.78 439 VAL A CA 1
ATOM 3381 C C . VAL A 1 439 ? -6.590 -21.302 -34.573 1.00 53.78 439 VAL A C 1
ATOM 3383 O O . VAL A 1 439 ? -6.889 -22.373 -35.103 1.00 53.78 439 VAL A O 1
ATOM 3386 N N . ARG A 1 440 ? -5.317 -20.980 -34.323 1.00 48.03 440 ARG A N 1
ATOM 3387 C CA . ARG A 1 440 ? -4.219 -21.952 -34.404 1.00 48.03 440 ARG A CA 1
ATOM 3388 C C . ARG A 1 440 ? -4.157 -22.763 -33.113 1.00 48.03 440 ARG A C 1
ATOM 3390 O O . ARG A 1 440 ? -3.536 -22.349 -32.141 1.00 48.03 440 ARG A O 1
ATOM 3397 N N . ILE A 1 441 ? -4.746 -23.956 -33.129 1.00 47.16 441 ILE A N 1
ATOM 3398 C CA . ILE A 1 441 ? -4.532 -24.955 -32.077 1.00 47.16 441 ILE A CA 1
ATOM 3399 C C . ILE A 1 441 ? -3.089 -25.469 -32.207 1.00 47.16 441 ILE A C 1
ATOM 3401 O O . ILE A 1 441 ? -2.795 -26.325 -33.044 1.00 47.16 441 ILE A O 1
ATOM 3405 N N . GLN A 1 442 ? -2.159 -24.933 -31.411 1.00 37.06 442 GLN A N 1
ATOM 3406 C CA . GLN A 1 442 ? -0.838 -25.542 -31.264 1.00 37.06 442 GLN A CA 1
ATOM 3407 C C . GLN A 1 442 ? -0.953 -26.769 -30.35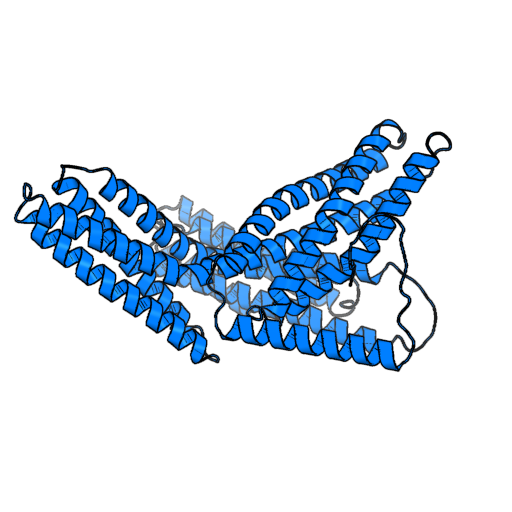6 1.00 37.06 442 GLN A C 1
ATOM 3409 O O . GLN A 1 442 ? -0.956 -26.673 -29.133 1.00 37.06 442 GLN A O 1
ATOM 3414 N N . PHE A 1 443 ? -1.033 -27.947 -30.971 1.00 35.47 443 PHE A N 1
ATOM 3415 C CA . PHE A 1 443 ? -0.894 -29.219 -30.270 1.00 35.47 443 PHE A CA 1
ATOM 3416 C C . PHE A 1 443 ? 0.569 -29.424 -29.851 1.00 35.47 443 PHE A C 1
ATOM 3418 O O . PHE A 1 443 ? 1.361 -30.000 -30.598 1.00 35.47 443 PHE A O 1
ATOM 3425 N N . GLN A 1 444 ? 0.946 -28.979 -28.651 1.00 34.50 444 GLN A N 1
ATOM 3426 C CA . GLN A 1 444 ? 2.167 -29.468 -28.011 1.00 34.50 444 GLN A CA 1
ATOM 3427 C C . GLN A 1 444 ? 1.876 -30.812 -27.334 1.00 34.50 444 GLN A C 1
ATOM 3429 O O . GLN A 1 444 ? 1.151 -30.899 -26.344 1.00 34.50 444 GLN A O 1
ATOM 3434 N N . LYS A 1 445 ? 2.449 -31.888 -27.891 1.00 38.56 445 LYS A N 1
ATOM 3435 C CA . LYS A 1 445 ? 2.536 -33.193 -27.224 1.00 38.56 445 LYS A CA 1
ATOM 3436 C C . LYS A 1 445 ? 3.218 -32.992 -25.864 1.00 38.56 445 LYS A C 1
ATOM 3438 O O . LYS A 1 445 ? 4.406 -32.693 -25.833 1.00 38.56 445 LYS A O 1
ATOM 3443 N N . ASN A 1 446 ? 2.471 -33.225 -24.785 1.00 36.69 446 ASN A N 1
ATOM 3444 C CA . ASN A 1 446 ? 2.929 -33.463 -23.406 1.00 36.69 446 ASN A CA 1
ATOM 3445 C C . ASN A 1 446 ? 2.912 -32.321 -22.375 1.00 36.69 446 ASN A C 1
ATOM 3447 O O . ASN A 1 446 ? 3.619 -32.446 -21.385 1.00 36.69 446 ASN A O 1
ATOM 3451 N N . ASN A 1 447 ? 2.061 -31.299 -22.481 1.00 34.28 447 ASN A N 1
ATOM 3452 C CA . ASN A 1 447 ? 1.536 -30.650 -21.267 1.00 34.28 447 ASN A CA 1
ATOM 3453 C C . ASN A 1 447 ? 0.279 -29.841 -21.585 1.00 34.28 447 ASN A C 1
ATOM 3455 O O . ASN A 1 447 ? 0.296 -28.956 -22.436 1.00 34.28 447 ASN A O 1
ATOM 3459 N N . PHE A 1 448 ? -0.821 -30.163 -20.905 1.00 40.22 448 PHE A N 1
ATOM 3460 C CA . PHE A 1 448 ? -2.071 -29.420 -21.009 1.00 40.22 448 PHE A CA 1
ATOM 3461 C C . PHE A 1 448 ? -1.925 -28.094 -20.267 1.00 40.22 448 PHE A C 1
ATOM 3463 O O . PHE A 1 448 ? -2.219 -28.000 -19.081 1.00 40.22 448 PHE A O 1
ATOM 3470 N N . VAL A 1 449 ? -1.468 -27.071 -20.981 1.00 31.34 449 VAL A N 1
ATOM 3471 C CA . VAL A 1 449 ? -1.625 -25.682 -20.562 1.00 31.34 449 VAL A CA 1
ATOM 3472 C C . VAL A 1 449 ? -2.353 -24.968 -21.689 1.00 31.34 449 VAL A C 1
ATOM 3474 O O . VAL A 1 449 ? -1.800 -24.740 -22.763 1.00 31.34 449 VAL A O 1
ATOM 3477 N N . LEU A 1 450 ? -3.620 -24.641 -21.445 1.00 29.22 450 LEU A N 1
ATOM 3478 C CA . LEU A 1 450 ? -4.306 -23.588 -22.181 1.00 29.22 450 LEU A CA 1
ATOM 3479 C C . LEU A 1 450 ? -3.595 -22.282 -21.812 1.00 29.22 450 LEU A C 1
ATOM 3481 O O . LEU A 1 450 ? -3.835 -21.731 -20.742 1.00 29.22 450 LEU A O 1
ATOM 3485 N N . ARG A 1 451 ? -2.666 -21.827 -22.656 1.00 30.91 451 ARG A N 1
ATOM 3486 C CA . ARG A 1 451 ? -2.221 -20.432 -22.631 1.00 30.91 451 ARG A CA 1
ATOM 3487 C C . ARG A 1 451 ? -3.169 -19.642 -23.522 1.00 30.91 451 ARG A C 1
ATOM 3489 O O . ARG A 1 451 ? -3.210 -19.886 -24.728 1.00 30.91 451 ARG A O 1
ATOM 3496 N N . ILE A 1 452 ? -3.967 -18.801 -22.870 1.00 35.84 452 ILE A N 1
ATOM 3497 C CA . ILE A 1 452 ? -4.790 -17.750 -23.478 1.00 35.84 452 ILE A CA 1
ATOM 3498 C C . ILE A 1 452 ? -3.875 -16.585 -23.840 1.00 35.84 452 ILE A C 1
ATOM 3500 O O . ILE A 1 452 ? -2.959 -16.311 -23.030 1.00 35.84 452 ILE A O 1
#

Radius of gyration: 27.64 Å; chains: 1; bounding box: 59×67×81 Å

Foldseek 3Di:
DLVLLVVLLVLLLVQLVVFPDVVLSVQLNVLSVQLNVLVVVLVVLCVVCVVVLLDLVSLVVNLVSLVSNLVSLVSNLVSADPPRGDPVSSVVSVVSSVVSLVVSLVVLVVSVVVNVVVVVVPPPDDDDDPDDVLLSVLVSVLSSVVSVVVVVVVLVVLLVVLLVLLVVLLVQLVVCPLALVSNLVSLVSNLVSLVSNLVSLQVVLVPPPPDVVSSVLSPVLSVQLVVLNVQLNVLSVVCVVPVRDPVSSVSNNVSSVSNNVSSCSNCLVVVLLVLLVQLLVLLSQLLNLLSLLLVLLVPADDDPPPVPLNVVLNVLNVVLVVLSVQLVVLSVVCVVPVPALVSSVSNLVSLVSNLVSLVVNLVSLVVCLVVGPDPVSSVSNVVSSVSNVVSSVSNVVSSVVSCCSSVVPPQDPNNVVSVVVVVVVVVVVVVVCVVVVNDDPPDDPDDDDPDD

Secondary structure (DSSP, 8-state):
-HHHHHHHHHHHHHHHHT-S-HHHHHHHHHHHHHHHHHHHHHHHHHHHHGGGTTSHHHHHHHHHHHHHHHHHHHHHHHHT-TTSS-HHHHHHHHHHHHHHHHHHHHHHHHHHHHHHHHHTTT--S-----SSHHHHHHHHHHHHHHHHHHHHHHHHHHHHHHHHHHHHHHHHHHH-TT-HHHHHHHHHHHHHHHHHHHHHHHHHHHH-SS-HHHHHHHHHHHHHHHHHHHHHHHHHHHHHH-TT-HHHHHHHHHHHHHHHHHHHHHHHHHHHHHHHHHHHHHHHHHHHHHHHHHHHHHTS---TT-HHHHHHHHHHHHHHHHHHHHHHHHHHHHHH-TT-HHHHHHHHHHHHHHHHHHHHHHHHHHHHGGG---HHHHHHHHHHHHHHHHHHHHHHHHHHHHHHHHHHS---HHHHHHHHHHHHHHHHHHHHHHHTT-------TT------

pLDDT: mean 76.98, std 16.36, range [26.91, 95.12]